Protein AF-0000000078268621 (afdb_homodimer)

Secondary structure (DSSP, 8-state):
--HHHHHHHHHHHHHHGGGG------SS---HHHHHHHHHHHHHHHHHHHHHHGGG--HHHHHHHHT--TTHHHHHHSSHHHHHHHHHHHHHHHHHHHS-TTTT--TTS-HHHHHHHHHHHHHHHHH-TT--HHHHHHHHHHHHHHHS--HHHHHHHHHHHHHHHHHHHHHHHHHHHHTTPPP-TTHHHHHHHHHHHHHHHHHHHHHTHHHHHHTTTTPPPPHHHHHHHHHHHHHHHHHHHHHHHHHT-/--HHHHHHHHHHHHHHGGGG------SS---HHHHHHHHHHHHHHHHHHHHHHGGG--HHHHHHHHT--TTHHHHHHSSHHHHHHHHHHHHHHHHHHHS-TTTT--TTS-HHHHHHHHHHHHHHHHH-SS--HHHHHHHHHHHHHHHS--HHHHHHHHHHHHHHHHHHHHHHHHHHHHTTPPP-TTHHHHHHHHHHHHHHHHHHHHHTHHHHHHTTTTPPPPHHHHHHHHHHHHHHHHHHHHHHHHHT-

Organism: Desulfomicrobium norvegicum (strain DSM 1741 / NCIMB 8310) (NCBI:txid52561)

Foldseek 3Di:
DDPVVLVVVLVVVVVPVPPDDDDDCDDPPVPPVVLVLLLVLLLVLLLQCCLVPNLPDALVSSCVSSVHDSCSCCVNQVGSLSSLLVNLLSLLVSLCVVQPQQLPDDPPDPLLSSLLSNLLSLLCLQLVQPDDSSVVSSSLVSLCCLVDPRPSNVVVNVVVVVVNLVVQQVSLVSLLVVLQADDDPCSVVVSVVLSCLLVVLSNVCSVCVVVVCVVVVNRGDHSVNSSVSSVVSSVVSSVVSNVVRPVVD/DDPVVLVVVLVVVVVPPPPDDDDPPDDVPVPPVVLVLLLVLLLVLLLQCCLVPNLPDALVSSCVSSVHDSCSCCVNQVGSLSSLLVNLLSLLVSLCVVQPQQLPDDPPDPLLSSLLSNLLSLLCLQLVQPDDSSVVSSSLVSLCCLVDPRPSNVVVNVVVVVVNLVVQQVSLVSLLVVLQADDDPCSVVVSVVLSCLLVVLSNVCSVCVVVVCVVVVNHGDDSVNSSVSSVVSSVVSSVVSNVVRVVVD

Sequence (498 aa):
MTMQKVAERLLKAARGVIDGRGSCLGQDARDPAADVQTRHRLLLAGREVFGRKGGGVTVREICRAANANVAAVNYHFGGKEELLAEVLRILLDELLAIYPMNGGVPDDAPSAERLHGFVFAFLCRILFPEGREDECMLGRMLSEAFVHPMPPFEVHARKHREDVRNFLAPLLLDLAREGGMIADGRDDMRIQMMGRSIVAQILFYNTNRDALMAQRDGLPFTPDEVSEAALHITRFSLGGITHISEHMKMTMQKVAERLLKAARGVIDGRGSCLGQDARDPAADVQTRHRLLLAGREVFGRKGGGVTVREICRAANANVAAVNYHFGGKEELLAEVLRILLDELLAIYPMNGGVPDDAPSAERLHGFVFAFLCRILFPEGREDECMLGRMLSEAFVHPMPPFEVHARKHREDVRNFLAPLLLDLAREGGMIADGRDDMRIQMMGRSIVAQILFYNTNRDALMAQRDGLPFTPDEVSEAALHITRFSLGGITHISEHMK

Structure (mmCIF, N/CA/C/O backbone):
data_AF-0000000078268621-model_v1
#
loop_
_entity.id
_entity.type
_entity.pdbx_description
1 polymer 'DNA-binding transcriptional regulator, AcrR family'
#
loop_
_atom_site.group_PDB
_atom_site.id
_atom_site.type_symbol
_atom_site.label_atom_id
_atom_site.label_alt_id
_atom_site.label_comp_id
_atom_site.label_asym_id
_atom_site.label_entity_id
_atom_site.label_seq_id
_atom_site.pdbx_PDB_ins_code
_atom_site.Cartn_x
_atom_site.Cartn_y
_atom_site.Cartn_z
_atom_site.occupancy
_atom_site.B_iso_or_equiv
_atom_site.auth_seq_id
_atom_site.auth_comp_id
_atom_site.auth_asym_id
_atom_site.auth_atom_id
_atom_site.pdbx_PDB_model_num
ATOM 1 N N . MET A 1 1 ? -22.094 -7.27 22.578 1 32.12 1 MET A N 1
ATOM 2 C CA . MET A 1 1 ? -22.922 -8 21.625 1 32.12 1 MET A CA 1
ATOM 3 C C . MET A 1 1 ? -22.125 -9.086 20.906 1 32.12 1 MET A C 1
ATOM 5 O O . MET A 1 1 ? -21.078 -8.797 20.312 1 32.12 1 MET A O 1
ATOM 9 N N . THR A 1 2 ? -22.297 -10.305 21.25 1 35.56 2 THR A N 1
ATOM 10 C CA . THR A 1 2 ? -21.531 -11.5 20.938 1 35.56 2 THR A CA 1
ATOM 11 C C . THR A 1 2 ? -21.562 -11.789 19.438 1 35.56 2 THR A C 1
ATOM 13 O O . THR A 1 2 ? -22.531 -11.422 18.75 1 35.56 2 THR A O 1
ATOM 16 N N . MET A 1 3 ? -20.438 -12.242 18.969 1 39.62 3 MET A N 1
ATOM 17 C CA . MET A 1 3 ? -20.234 -12.695 17.594 1 39.62 3 MET A CA 1
ATOM 18 C C . MET A 1 3 ? -21.406 -13.57 17.125 1 39.62 3 MET A C 1
ATOM 20 O O . MET A 1 3 ? -21.609 -13.734 15.93 1 39.62 3 MET A O 1
ATOM 24 N N . GLN A 1 4 ? -22.047 -14.258 18.094 1 43.34 4 GLN A N 1
ATOM 25 C CA . GLN A 1 4 ? -23.203 -15.102 17.812 1 43.34 4 GLN A CA 1
ATOM 26 C C . GLN A 1 4 ? -24.391 -14.273 17.312 1 43.34 4 GLN A C 1
ATOM 28 O O . GLN A 1 4 ? -25.094 -14.688 16.375 1 43.34 4 GLN A O 1
ATOM 33 N N . LYS A 1 5 ? -24.562 -13.133 17.906 1 45.5 5 LYS A N 1
ATOM 34 C CA . LYS A 1 5 ? -25.703 -12.289 17.578 1 45.5 5 LYS A CA 1
ATOM 35 C C . LYS A 1 5 ? -25.5 -11.594 16.234 1 45.5 5 LYS A C 1
ATOM 37 O O . LYS A 1 5 ? -26.453 -11.406 15.477 1 45.5 5 LYS A O 1
ATOM 42 N N . VAL A 1 6 ? -24.25 -11.383 15.883 1 41.38 6 VAL A N 1
ATOM 43 C CA . VAL A 1 6 ? -23.938 -10.781 14.594 1 41.38 6 VAL A CA 1
ATOM 44 C C . VAL A 1 6 ? -24.156 -11.797 13.477 1 41.38 6 VAL A C 1
ATOM 46 O O . VAL A 1 6 ? -24.734 -11.469 12.438 1 41.38 6 VAL A O 1
ATOM 49 N N . ALA A 1 7 ? -23.797 -13.109 13.664 1 42.28 7 ALA A N 1
ATOM 50 C CA . ALA A 1 7 ? -24.078 -14.195 12.727 1 42.28 7 ALA A CA 1
ATOM 51 C C . ALA A 1 7 ? -25.578 -14.344 12.508 1 42.28 7 ALA A C 1
ATOM 53 O O . ALA A 1 7 ? -26.031 -14.5 11.367 1 42.28 7 ALA A O 1
ATOM 54 N N . GLU A 1 8 ? -26.281 -14.289 13.57 1 45.81 8 GLU A N 1
ATOM 55 C CA . GLU A 1 8 ? -27.734 -14.453 13.508 1 45.81 8 GLU A CA 1
ATOM 56 C C . GLU A 1 8 ? -28.391 -13.281 12.781 1 45.81 8 GLU A C 1
ATOM 58 O O . GLU A 1 8 ? -29.312 -13.484 11.992 1 45.81 8 GLU A O 1
ATOM 63 N N . ARG A 1 9 ? -27.844 -12.164 12.969 1 45.5 9 ARG A N 1
ATOM 64 C CA . ARG A 1 9 ? -28.406 -10.992 12.305 1 45.5 9 ARG A CA 1
ATOM 65 C C . ARG A 1 9 ? -28.078 -10.984 10.82 1 45.5 9 ARG A C 1
ATOM 67 O O . ARG A 1 9 ? -28.906 -10.602 9.992 1 45.5 9 ARG A O 1
ATOM 74 N N . LEU A 1 10 ? -26.922 -11.43 10.484 1 42.91 10 LEU A N 1
ATOM 75 C CA . LEU A 1 10 ? -26.469 -11.516 9.102 1 42.91 10 LEU A CA 1
ATOM 76 C C . LEU A 1 10 ? -27.25 -12.578 8.336 1 42.91 10 LEU A C 1
ATOM 78 O O . LEU A 1 10 ? -27.609 -12.383 7.176 1 42.91 10 LEU A O 1
ATOM 82 N N . LEU A 1 11 ? -27.578 -13.641 9.008 1 42.97 11 LEU A N 1
ATOM 83 C CA . LEU A 1 11 ? -28.469 -14.656 8.453 1 42.97 11 LEU A CA 1
ATOM 84 C C . LEU A 1 11 ? -29.859 -14.07 8.172 1 42.97 11 LEU A C 1
ATOM 86 O O . LEU A 1 11 ? -30.453 -14.367 7.137 1 42.97 11 LEU A O 1
ATOM 90 N N . LYS A 1 12 ? -30.359 -13.211 9.047 1 42.56 12 LYS A N 1
ATOM 91 C CA . LYS A 1 12 ? -31.672 -12.594 8.891 1 42.56 12 LYS A CA 1
ATOM 92 C C . LYS A 1 12 ? -31.688 -11.617 7.719 1 42.56 12 LYS A C 1
ATOM 94 O O . LYS A 1 12 ? -32.656 -11.57 6.945 1 42.56 12 LYS A O 1
ATOM 99 N N . ALA A 1 13 ? -30.594 -10.875 7.652 1 39.38 13 ALA A N 1
ATOM 100 C CA . ALA A 1 13 ? -30.531 -9.852 6.609 1 39.38 13 ALA A CA 1
ATOM 101 C C . ALA A 1 13 ? -30.406 -10.492 5.227 1 39.38 13 ALA A C 1
ATOM 103 O O . ALA A 1 13 ? -30.984 -10 4.254 1 39.38 13 ALA A O 1
ATOM 104 N N . ALA A 1 14 ? -29.688 -11.516 5.059 1 36.25 14 ALA A N 1
ATOM 105 C CA . ALA A 1 14 ? -29.547 -12.266 3.809 1 36.25 14 ALA A CA 1
ATOM 106 C C . ALA A 1 14 ? -30.875 -12.859 3.373 1 36.25 14 ALA A C 1
ATOM 108 O O . ALA A 1 14 ? -31.156 -12.969 2.178 1 36.25 14 ALA A O 1
ATOM 109 N N . ARG A 1 15 ? -31.766 -13.094 4.344 1 38.62 15 ARG A N 1
ATOM 110 C CA . ARG A 1 15 ? -33.094 -13.648 4.051 1 38.62 15 ARG A CA 1
ATOM 111 C C . ARG A 1 15 ? -33.938 -12.648 3.279 1 38.62 15 ARG A C 1
ATOM 113 O O . ARG A 1 15 ? -34.781 -13.039 2.451 1 38.62 15 ARG A O 1
ATOM 120 N N . GLY A 1 16 ? -33.719 -11.352 3.545 1 36.09 16 GLY A N 1
ATOM 121 C CA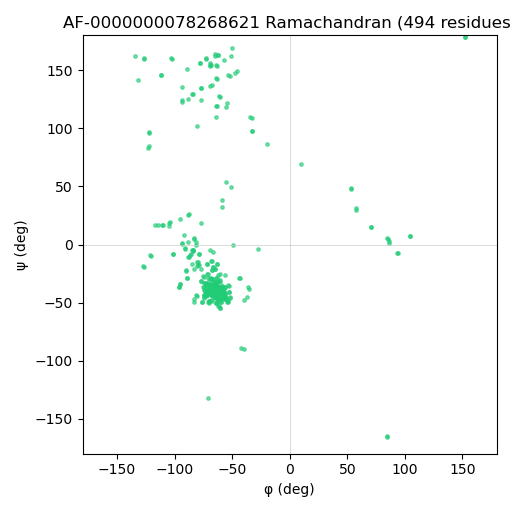 . GLY A 1 16 ? -34.625 -10.375 2.967 1 36.09 16 GLY A CA 1
ATOM 122 C C . GLY A 1 16 ? -34.469 -10.234 1.464 1 36.09 16 GLY A C 1
ATOM 123 O O . GLY A 1 16 ? -35.375 -9.719 0.791 1 36.09 16 GLY A O 1
ATOM 124 N N . VAL A 1 17 ? -33.344 -10.406 0.909 1 33.06 17 VAL A N 1
ATOM 125 C CA . VAL A 1 17 ? -33.156 -10.031 -0.488 1 33.06 17 VAL A CA 1
ATOM 126 C C . VAL A 1 17 ? -33.719 -11.117 -1.398 1 33.06 17 VAL A C 1
ATOM 128 O O . VAL A 1 17 ? -33.844 -10.914 -2.605 1 33.06 17 VAL A O 1
ATOM 131 N N . ILE A 1 18 ? -33.969 -12.273 -0.869 1 31.27 18 ILE A N 1
ATOM 132 C CA . ILE A 1 18 ? -34.25 -13.422 -1.726 1 31.27 18 ILE A CA 1
ATOM 133 C C . ILE A 1 18 ? -35.719 -13.383 -2.164 1 31.27 18 ILE A C 1
ATOM 135 O O . ILE A 1 18 ? -36.188 -14.281 -2.863 1 31.27 18 ILE A O 1
ATOM 139 N N . ASP A 1 19 ? -36.562 -12.43 -1.782 1 30.34 19 ASP A N 1
ATOM 140 C CA . ASP A 1 19 ? -37.969 -12.727 -2.008 1 30.34 19 ASP A CA 1
ATOM 141 C C . ASP A 1 19 ? -38.344 -12.547 -3.479 1 30.34 19 ASP A C 1
ATOM 143 O O . ASP A 1 19 ? -39.469 -12.773 -3.867 1 30.34 19 ASP A O 1
ATOM 147 N N . GLY A 1 20 ? -37.625 -11.797 -4.309 1 26.02 20 GLY A N 1
ATOM 148 C CA . GLY A 1 20 ? -38.469 -11.312 -5.398 1 26.02 20 GLY A CA 1
ATOM 149 C C . GLY A 1 20 ? -38.625 -12.336 -6.508 1 26.02 20 GLY A C 1
ATOM 150 O O . GLY A 1 20 ? -39.219 -12.023 -7.559 1 26.02 20 GLY A O 1
ATOM 151 N N . ARG A 1 21 ? -37.719 -13.375 -6.672 1 28.14 21 ARG A N 1
ATOM 152 C CA . ARG A 1 21 ? -37.75 -13.859 -8.047 1 28.14 21 ARG A CA 1
ATOM 153 C C . ARG A 1 21 ? -38.938 -14.805 -8.266 1 28.14 21 ARG A C 1
ATOM 155 O O . ARG A 1 21 ? -39.094 -15.766 -7.52 1 28.14 21 ARG A O 1
ATOM 162 N N . GLY A 1 22 ? -40 -14.445 -8.844 1 28.22 22 GLY A N 1
ATOM 163 C CA . GLY A 1 22 ? -41.219 -15.141 -9.227 1 28.22 22 GLY A CA 1
ATOM 164 C C . GLY A 1 22 ? -40.969 -16.297 -10.172 1 28.22 22 GLY A C 1
ATOM 165 O O . GLY A 1 22 ? -41.875 -17.094 -10.422 1 28.22 22 GLY A O 1
ATOM 166 N N . SER A 1 23 ? -40 -16.281 -11.203 1 28.86 23 SER A N 1
ATOM 167 C CA . SER A 1 23 ? -40.531 -16.734 -12.492 1 28.86 23 SER A CA 1
ATOM 168 C C . SER A 1 23 ? -40.812 -18.219 -12.492 1 28.86 23 SER A C 1
ATOM 170 O O . SER A 1 23 ? -40.469 -18.938 -11.547 1 28.86 23 SER A O 1
ATOM 172 N N . CYS A 1 24 ? -40.312 -19.109 -13.656 1 31.64 24 CYS A N 1
ATOM 173 C CA . CYS A 1 24 ? -40.781 -20.141 -14.586 1 31.64 24 CYS A CA 1
ATOM 174 C C . CYS A 1 24 ? -40.625 -21.531 -13.984 1 31.64 24 CYS A C 1
A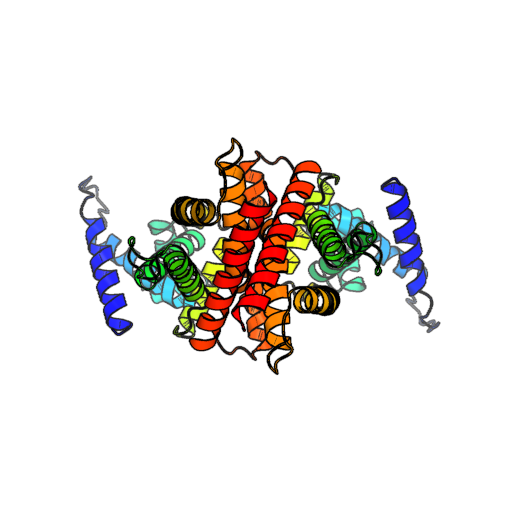TOM 176 O O . CYS A 1 24 ? -39.562 -21.828 -13.391 1 31.64 24 CYS A O 1
ATOM 178 N N . LEU A 1 25 ? -41.625 -22.469 -13.844 1 35.19 25 LEU A N 1
ATOM 179 C CA . LEU A 1 25 ? -41.938 -23.766 -13.266 1 35.19 25 LEU A CA 1
ATOM 180 C C . LEU A 1 25 ? -41.188 -24.891 -13.969 1 35.19 25 LEU A C 1
ATOM 182 O O . LEU A 1 25 ? -41.531 -26.062 -13.797 1 35.19 25 LEU A O 1
ATOM 186 N N . GLY A 1 26 ? -40.375 -24.828 -15.062 1 34.5 26 GLY A N 1
ATOM 187 C CA . GLY A 1 26 ? -40 -26.047 -15.734 1 34.5 26 GLY A CA 1
ATOM 188 C C . GLY A 1 26 ? -39.469 -27.109 -14.789 1 34.5 26 GLY A C 1
ATOM 189 O O . GLY A 1 26 ? -39.156 -26.828 -13.633 1 34.5 26 GLY A O 1
ATOM 190 N N . GLN A 1 27 ? -39.281 -28.469 -15.266 1 39.47 27 GLN A N 1
ATOM 191 C CA . GLN A 1 27 ? -39.125 -29.766 -14.617 1 39.47 27 GLN A CA 1
ATOM 192 C C . GLN A 1 27 ? -38.188 -29.672 -13.414 1 39.47 27 GLN A C 1
ATOM 194 O O . GLN A 1 27 ? -38.469 -30.234 -12.359 1 39.47 27 GLN A O 1
ATOM 199 N N . ASP A 1 28 ? -36.875 -29.859 -13.695 1 41.84 28 ASP A N 1
ATOM 200 C CA . ASP A 1 28 ? -35.969 -29.984 -12.57 1 41.84 28 ASP A CA 1
ATOM 201 C C . ASP A 1 28 ? -36 -28.75 -11.672 1 41.84 28 ASP A C 1
ATOM 203 O O . ASP A 1 28 ? -35.219 -27.812 -11.836 1 41.84 28 ASP A O 1
ATOM 207 N N . ALA A 1 29 ? -37.125 -28.25 -11.508 1 46.88 29 ALA A N 1
ATOM 208 C CA . ALA A 1 29 ? -37.5 -27.047 -10.773 1 46.88 29 ALA A CA 1
ATOM 209 C C . ALA A 1 29 ? -36.906 -27.078 -9.359 1 46.88 29 ALA A C 1
ATOM 211 O O . ALA A 1 29 ? -37.5 -27.703 -8.461 1 46.88 29 ALA A O 1
ATOM 212 N N . ARG A 1 30 ? -35.5 -27.391 -9.398 1 57.09 30 ARG A N 1
ATOM 213 C CA . ARG A 1 30 ? -34.875 -27.359 -8.07 1 57.09 30 ARG A CA 1
ATOM 214 C C . ARG A 1 30 ? -35.531 -26.312 -7.188 1 57.09 30 ARG A C 1
ATOM 216 O O . ARG A 1 30 ? -36 -25.281 -7.68 1 57.09 30 ARG A O 1
ATOM 223 N N . ASP A 1 31 ? -36.25 -26.938 -6.254 1 67.19 31 ASP A N 1
ATOM 224 C CA . ASP A 1 31 ? -36.906 -26.094 -5.266 1 67.19 31 ASP A CA 1
ATOM 225 C C . ASP A 1 31 ? -36.094 -24.844 -4.957 1 67.19 31 ASP A C 1
ATOM 227 O O . ASP A 1 31 ? -34.938 -24.953 -4.492 1 67.19 31 ASP A O 1
ATOM 231 N N . PRO A 1 32 ? -36.562 -23.812 -5.66 1 67.69 32 PRO A N 1
ATOM 232 C CA . PRO A 1 32 ? -35.844 -22.562 -5.41 1 67.69 32 PRO A CA 1
ATOM 233 C C . PRO A 1 32 ? -35.406 -22.422 -3.957 1 67.69 32 PRO A C 1
ATOM 235 O O . PRO A 1 32 ? -34.312 -21.891 -3.688 1 67.69 32 PRO A O 1
ATOM 238 N N . ALA A 1 33 ? -36.312 -22.922 -3.094 1 69.88 33 ALA A N 1
ATOM 239 C CA . ALA A 1 33 ? -35.969 -22.844 -1.678 1 69.88 33 ALA A CA 1
ATOM 240 C C . ALA A 1 33 ? -34.75 -23.688 -1.355 1 69.88 33 ALA A C 1
ATOM 242 O O . ALA A 1 33 ? -33.875 -23.281 -0.567 1 69.88 33 ALA A O 1
ATOM 243 N N . ALA A 1 34 ? -34.625 -24.859 -1.985 1 72.75 34 ALA A N 1
ATOM 244 C CA . ALA A 1 34 ? -33.5 -25.75 -1.767 1 72.75 34 ALA A CA 1
ATOM 245 C C . ALA A 1 34 ? -32.219 -25.156 -2.336 1 72.75 34 ALA A C 1
ATOM 247 O O . ALA A 1 34 ? -31.141 -25.297 -1.74 1 72.75 34 ALA A O 1
ATOM 248 N N . ASP A 1 35 ? -32.375 -24.531 -3.426 1 78.75 35 ASP A N 1
ATOM 249 C CA . ASP A 1 35 ? -31.234 -23.906 -4.086 1 78.75 35 ASP A CA 1
ATOM 250 C C . ASP A 1 35 ? -30.656 -22.766 -3.238 1 78.75 35 ASP A C 1
ATOM 252 O O . ASP A 1 35 ? -29.438 -22.656 -3.1 1 78.75 35 ASP A O 1
ATOM 256 N N . VAL A 1 36 ? -31.641 -22.047 -2.713 1 81.38 36 VAL A N 1
ATOM 257 C CA . VAL A 1 36 ? -31.219 -20.938 -1.854 1 81.38 36 VAL A CA 1
ATOM 258 C C . VAL A 1 36 ? -30.5 -21.484 -0.62 1 81.38 36 VAL A C 1
ATOM 260 O O . VAL A 1 36 ? -29.5 -20.938 -0.182 1 81.38 36 VAL A O 1
ATOM 263 N N . GLN A 1 37 ? -30.984 -22.562 -0.184 1 87.12 37 GLN A N 1
ATOM 264 C CA . GLN A 1 37 ? -30.391 -23.172 0.998 1 87.12 37 GLN A CA 1
ATOM 265 C C . GLN A 1 37 ? -28.984 -23.688 0.701 1 87.12 37 GLN A C 1
ATOM 267 O O . GLN A 1 37 ? -28.078 -23.547 1.521 1 87.12 37 GLN A O 1
ATOM 272 N N . THR A 1 38 ? -28.859 -24.25 -0.519 1 90.88 38 THR A N 1
ATOM 273 C CA . THR A 1 38 ? -27.547 -24.781 -0.893 1 90.88 38 THR A CA 1
ATOM 274 C C . THR A 1 38 ? -26.547 -23.641 -1.078 1 90.88 38 THR A C 1
ATOM 276 O O . THR A 1 38 ? -25.391 -23.75 -0.642 1 90.88 38 THR A O 1
ATOM 279 N N . ARG A 1 39 ? -26.984 -22.625 -1.727 1 94.19 39 ARG A N 1
ATOM 280 C CA . ARG A 1 39 ? -26.109 -21.469 -1.919 1 94.19 39 ARG A CA 1
ATOM 281 C C . ARG A 1 39 ? -25.625 -20.922 -0.582 1 94.19 39 ARG A C 1
ATOM 283 O O . ARG A 1 39 ? -24.438 -20.609 -0.427 1 94.19 39 ARG A O 1
ATOM 290 N N . HIS A 1 40 ? -26.531 -20.859 0.308 1 94.5 40 HIS A N 1
ATOM 291 C CA . HIS A 1 40 ? -26.188 -20.359 1.635 1 94.5 40 HIS A CA 1
ATOM 292 C C . HIS A 1 40 ? -25.219 -21.297 2.35 1 94.5 40 HIS A C 1
ATOM 294 O O . HIS A 1 40 ? -24.266 -20.844 2.984 1 94.5 40 HIS A O 1
ATOM 300 N N . ARG A 1 41 ? -25.453 -22.531 2.238 1 95.12 41 ARG A N 1
ATOM 301 C CA . ARG A 1 41 ? -24.562 -23.516 2.852 1 95.12 41 ARG A CA 1
ATOM 302 C C . ARG A 1 41 ? -23.156 -23.406 2.27 1 95.12 41 ARG A C 1
ATOM 304 O O . ARG A 1 41 ? -22.172 -23.547 2.994 1 95.12 41 ARG A O 1
ATOM 311 N N . LEU A 1 42 ? -23.125 -23.156 1.009 1 95.94 42 LEU A N 1
ATOM 312 C CA . LEU A 1 42 ? -21.844 -23.031 0.338 1 95.94 42 LEU A CA 1
ATOM 313 C C . LEU A 1 42 ? -21.094 -21.781 0.822 1 95.94 42 LEU A C 1
ATOM 315 O O . LEU A 1 42 ? -19.875 -21.812 0.995 1 95.94 42 LEU A O 1
ATOM 319 N N . LEU A 1 43 ? -21.828 -20.766 1.03 1 96.12 43 LEU A N 1
ATOM 320 C CA . LEU A 1 43 ? -21.219 -19.531 1.524 1 96.12 43 LEU A CA 1
ATOM 321 C C . LEU A 1 43 ? -20.656 -19.734 2.928 1 96.12 43 LEU A C 1
ATOM 323 O O . LEU A 1 43 ? -19.531 -19.312 3.209 1 96.12 43 LEU A O 1
ATOM 327 N N . LEU A 1 44 ? -21.438 -20.406 3.744 1 95.69 44 LEU A N 1
ATOM 328 C CA . LEU A 1 44 ? -21 -20.656 5.113 1 95.69 44 LEU A CA 1
ATOM 329 C C . LEU A 1 44 ? -19.797 -21.594 5.141 1 95.69 44 LEU A C 1
ATOM 331 O O . LEU A 1 44 ? -18.828 -21.344 5.879 1 95.69 44 LEU A O 1
ATOM 335 N N . ALA A 1 45 ? -19.875 -22.562 4.344 1 96.25 45 ALA A N 1
ATOM 336 C CA . ALA A 1 45 ? -18.75 -23.5 4.242 1 96.25 45 ALA A CA 1
ATOM 337 C C . ALA A 1 45 ? -17.516 -22.797 3.691 1 96.25 45 ALA A C 1
ATOM 339 O O . ALA A 1 45 ? -16.406 -23.016 4.184 1 96.25 45 ALA A O 1
ATOM 340 N N . GLY A 1 46 ? -17.734 -22 2.637 1 95.75 46 GLY A N 1
ATOM 341 C CA . GLY A 1 46 ? -16.641 -21.219 2.082 1 95.75 46 GLY A CA 1
ATOM 342 C C . GLY A 1 46 ? -15.945 -20.344 3.109 1 95.75 46 GLY A C 1
ATOM 343 O O . GLY A 1 46 ? -14.719 -20.328 3.197 1 95.75 46 GLY A O 1
ATOM 344 N N . ARG A 1 47 ? -16.734 -19.656 3.848 1 94.06 47 ARG A N 1
ATOM 345 C CA . ARG A 1 47 ? -16.188 -18.797 4.887 1 94.06 47 ARG A CA 1
ATOM 346 C C . ARG A 1 47 ? -15.336 -19.578 5.867 1 94.06 47 ARG A C 1
ATOM 348 O O . ARG A 1 47 ? -14.227 -19.156 6.215 1 94.06 47 ARG A O 1
ATOM 355 N N . GLU A 1 48 ? -15.812 -20.688 6.25 1 93.5 48 GLU A N 1
ATOM 356 C CA . GLU A 1 48 ? -15.117 -21.516 7.223 1 93.5 48 GLU A CA 1
ATOM 357 C C . GLU A 1 48 ? -13.828 -22.094 6.637 1 93.5 48 GLU A C 1
ATOM 359 O O . GLU A 1 48 ? -12.766 -22 7.254 1 93.5 48 GLU A O 1
ATOM 364 N N . VAL A 1 49 ? -13.922 -22.641 5.449 1 95 49 VAL A N 1
ATOM 365 C CA . VAL A 1 49 ? -12.805 -23.359 4.844 1 95 49 VAL A CA 1
ATOM 366 C C . VAL A 1 49 ? -11.727 -22.359 4.422 1 95 49 VAL A C 1
ATOM 368 O O . VAL A 1 49 ? -10.539 -22.562 4.707 1 95 49 VAL A O 1
ATOM 371 N N . PHE A 1 50 ? -12.125 -21.234 3.818 1 94.25 50 PHE A N 1
ATOM 372 C CA . PHE A 1 50 ? -11.164 -20.203 3.467 1 94.25 50 PHE A CA 1
ATOM 373 C C . PHE A 1 50 ? -10.523 -19.609 4.719 1 94.25 50 PHE A C 1
ATOM 375 O O . PHE A 1 50 ? -9.328 -19.312 4.723 1 94.25 50 PHE A O 1
ATOM 382 N N . GLY A 1 51 ? -11.328 -19.438 5.699 1 90.06 51 GLY A N 1
ATOM 383 C CA . GLY A 1 51 ? -10.836 -18.859 6.945 1 90.06 51 GLY A CA 1
ATOM 384 C C . GLY A 1 51 ? -9.797 -19.734 7.633 1 90.06 51 GLY A C 1
ATOM 385 O O . GLY A 1 51 ? -8.898 -19.219 8.297 1 90.06 51 GLY A O 1
ATOM 386 N N . ARG A 1 52 ? -9.867 -21.031 7.438 1 88.31 52 ARG A N 1
ATOM 387 C CA . ARG A 1 52 ? -8.984 -21.953 8.133 1 88.31 52 ARG A CA 1
ATOM 388 C C . ARG A 1 52 ? -7.77 -22.297 7.277 1 88.31 52 ARG A C 1
ATOM 390 O O . ARG A 1 52 ? -6.66 -22.438 7.797 1 88.31 52 ARG A O 1
ATOM 397 N N . LYS A 1 53 ? -8.039 -22.344 5.941 1 89.38 53 LYS A N 1
ATOM 398 C CA . LYS A 1 53 ? -6.992 -22.953 5.117 1 89.38 53 LYS A CA 1
ATOM 399 C C . LYS A 1 53 ? -6.484 -21.953 4.07 1 89.38 53 LYS A C 1
ATOM 401 O O . LYS A 1 53 ? -5.504 -22.234 3.377 1 89.38 53 LYS A O 1
ATOM 406 N N . GLY A 1 54 ? -7.188 -20.859 3.955 1 88.38 54 GLY A N 1
ATOM 407 C CA . GLY A 1 54 ? -6.758 -19.891 2.973 1 88.38 54 GLY A CA 1
ATOM 408 C C . GLY A 1 54 ? -7.273 -20.172 1.576 1 88.38 54 GLY A C 1
ATOM 409 O O 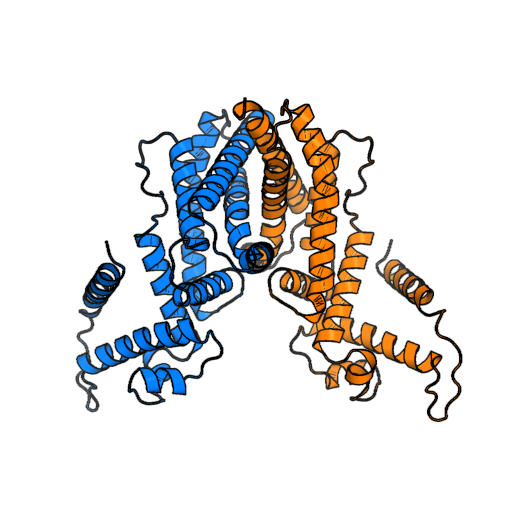. GLY A 1 54 ? -8.227 -20.938 1.406 1 88.38 54 GLY A O 1
ATOM 410 N N . GLY A 1 55 ? -6.664 -19.484 0.561 1 85.25 55 GLY A N 1
ATOM 411 C CA . GLY A 1 55 ? -7.148 -19.531 -0.811 1 85.25 55 GLY A CA 1
ATOM 412 C C . GLY A 1 55 ? -6.742 -20.781 -1.549 1 85.25 55 GLY A C 1
ATOM 413 O O . GLY A 1 55 ? -7.223 -21.047 -2.652 1 85.25 55 GLY A O 1
ATOM 414 N N . GLY A 1 56 ? -5.895 -21.562 -0.932 1 87.31 56 GLY A N 1
ATOM 415 C CA . GLY A 1 56 ? -5.387 -22.75 -1.602 1 87.31 56 GLY A CA 1
ATOM 416 C C . GLY A 1 56 ? -6.328 -23.938 -1.503 1 87.31 56 GLY A C 1
ATOM 417 O O . GLY A 1 56 ? -6.051 -25.016 -2.053 1 87.31 56 GLY A O 1
ATOM 418 N N . VAL A 1 57 ? -7.434 -23.75 -0.967 1 92.81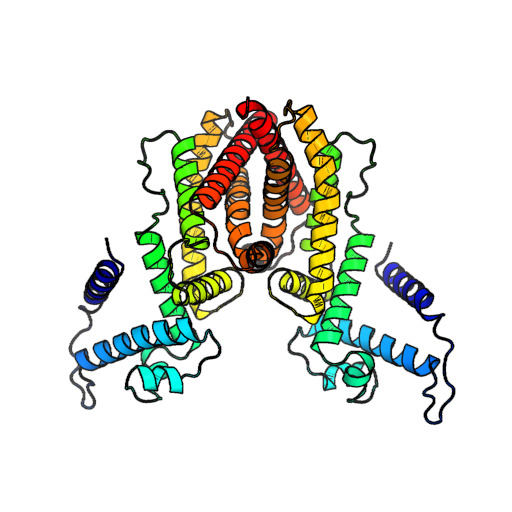 57 VAL A N 1
ATOM 419 C CA . VAL A 1 57 ? -8.391 -24.828 -0.776 1 92.81 57 VAL A CA 1
ATOM 420 C C . VAL A 1 57 ? -9.008 -25.219 -2.119 1 92.81 57 VAL A C 1
ATOM 422 O O . VAL A 1 57 ? -8.992 -24.438 -3.068 1 92.81 57 VAL A O 1
ATOM 425 N N . THR A 1 58 ? -9.586 -26.469 -2.15 1 93.94 58 THR A N 1
ATOM 426 C CA . THR A 1 58 ? -10.203 -26.953 -3.381 1 93.94 58 THR A CA 1
ATOM 427 C C . THR A 1 58 ? -11.719 -26.844 -3.297 1 93.94 58 THR A C 1
ATOM 429 O O . THR A 1 58 ? -12.281 -26.734 -2.205 1 93.94 58 THR A O 1
ATOM 432 N N . VAL A 1 59 ? -12.273 -26.859 -4.457 1 95.31 59 VAL A N 1
ATOM 433 C CA . VAL A 1 59 ? -13.727 -26.859 -4.555 1 95.31 59 VAL A CA 1
ATOM 434 C C . VAL A 1 59 ? -14.289 -28.094 -3.85 1 95.31 59 VAL A C 1
ATOM 436 O O . VAL A 1 59 ? -15.305 -28.016 -3.158 1 95.31 59 VAL A O 1
ATOM 439 N N . ARG A 1 60 ? -13.641 -29.188 -3.938 1 95.56 60 ARG A N 1
ATOM 440 C CA . ARG A 1 60 ? -14.07 -30.438 -3.316 1 95.56 60 ARG A CA 1
ATOM 441 C C . ARG A 1 60 ? -14.148 -30.297 -1.801 1 95.56 60 ARG A C 1
ATOM 443 O O . ARG A 1 60 ? -15.094 -30.766 -1.174 1 95.56 60 ARG A O 1
ATOM 450 N N . GLU A 1 61 ? -13.195 -29.656 -1.189 1 96.38 61 GLU A N 1
ATOM 451 C CA . GLU A 1 61 ? -13.156 -29.453 0.254 1 96.38 61 GLU A CA 1
ATOM 452 C C . GLU A 1 61 ? -14.336 -28.594 0.715 1 96.38 61 GLU A C 1
ATOM 454 O O . GLU A 1 61 ? -14.953 -28.891 1.743 1 96.38 61 GLU A O 1
ATOM 459 N N . ILE A 1 62 ? -14.625 -27.562 -0.049 1 96.75 62 ILE A N 1
ATOM 460 C CA . ILE A 1 62 ? -15.727 -26.656 0.287 1 96.75 62 ILE A CA 1
ATOM 461 C C . ILE A 1 62 ? -17.062 -27.406 0.168 1 96.75 62 ILE A C 1
ATOM 463 O O . ILE A 1 62 ? -17.906 -27.312 1.062 1 96.75 62 ILE A O 1
ATOM 467 N N . CYS A 1 63 ? -17.188 -28.156 -0.909 1 96.69 63 CYS A N 1
ATOM 468 C CA . CYS A 1 63 ? -18.422 -28.891 -1.147 1 96.69 63 CYS A CA 1
ATOM 469 C C . CYS A 1 63 ? -18.625 -29.969 -0.078 1 96.69 63 CYS A C 1
ATOM 471 O O . CYS A 1 63 ? -19.75 -30.188 0.375 1 96.69 63 CYS A O 1
ATOM 473 N N . ARG A 1 64 ? -17.609 -30.594 0.32 1 96.12 64 ARG A N 1
ATOM 474 C CA . ARG A 1 64 ? -17.688 -31.578 1.388 1 96.12 64 ARG A CA 1
ATOM 475 C C . ARG A 1 64 ? -18.188 -30.953 2.686 1 96.12 64 ARG A C 1
ATOM 477 O O . ARG A 1 64 ? -19.094 -31.469 3.336 1 96.12 64 ARG A O 1
ATOM 484 N N . ALA A 1 65 ? -17.672 -29.828 2.982 1 95.62 65 ALA A N 1
ATOM 485 C CA . ALA A 1 65 ? -18.062 -29.125 4.199 1 95.62 65 ALA A CA 1
ATOM 486 C C . ALA A 1 65 ? -19.5 -28.656 4.125 1 95.62 65 ALA A C 1
ATOM 488 O O . ALA A 1 65 ? -20.188 -28.562 5.148 1 95.62 65 ALA A O 1
ATOM 489 N N . ALA A 1 66 ? -19.984 -28.375 2.92 1 95.94 66 ALA A N 1
ATOM 490 C CA . ALA A 1 66 ? -21.344 -27.875 2.709 1 95.94 66 ALA A CA 1
ATOM 491 C C . ALA A 1 66 ? -22.312 -29.031 2.48 1 95.94 66 ALA A C 1
ATOM 493 O O . ALA A 1 66 ? -23.516 -28.797 2.328 1 95.94 66 ALA A O 1
ATOM 494 N N . ASN A 1 67 ? -21.828 -30.219 2.441 1 95.12 67 ASN A N 1
ATOM 495 C CA . ASN A 1 67 ? -22.641 -31.375 2.086 1 95.12 67 ASN A CA 1
ATOM 496 C C . ASN A 1 67 ? -23.359 -31.156 0.757 1 95.12 67 ASN A C 1
ATOM 498 O O . ASN A 1 67 ? -24.578 -31.328 0.672 1 95.12 67 ASN A O 1
ATOM 502 N N . ALA A 1 68 ? -22.609 -30.719 -0.204 1 94.25 68 ALA A N 1
ATOM 503 C CA . ALA A 1 68 ? -23.125 -30.453 -1.547 1 94.25 68 ALA A CA 1
ATOM 504 C C . ALA A 1 68 ? -22.297 -31.188 -2.6 1 94.25 68 ALA A C 1
ATOM 506 O O . ALA A 1 68 ? -21.172 -31.625 -2.328 1 94.25 68 ALA A O 1
ATOM 507 N N . ASN A 1 69 ? -22.922 -31.312 -3.713 1 92 69 ASN A N 1
ATOM 508 C CA . ASN A 1 69 ? -22.203 -31.922 -4.828 1 92 69 ASN A CA 1
ATOM 509 C C . ASN A 1 69 ? -21.094 -31.016 -5.352 1 92 69 ASN A C 1
ATOM 511 O O . ASN A 1 69 ? -21.172 -29.797 -5.207 1 92 69 ASN A O 1
ATOM 515 N N . VAL A 1 70 ? -20.078 -31.672 -5.953 1 91.69 70 VAL A N 1
ATOM 516 C CA . VAL A 1 70 ? -18.859 -31 -6.379 1 91.69 70 VAL A CA 1
ATOM 517 C C . VAL A 1 70 ? -19.188 -29.969 -7.453 1 91.69 70 VAL A C 1
ATOM 519 O O . VAL A 1 70 ? -18.453 -29 -7.629 1 91.69 70 VAL A O 1
ATOM 522 N N . ALA A 1 71 ? -20.391 -30.078 -8.07 1 93.06 71 ALA A N 1
ATOM 523 C CA . ALA A 1 71 ? -20.781 -29.156 -9.133 1 93.06 71 ALA A CA 1
ATOM 524 C C . ALA A 1 71 ? -21.469 -27.922 -8.547 1 93.06 71 ALA A C 1
ATOM 526 O O . ALA A 1 71 ? -21.672 -26.922 -9.25 1 93.06 71 ALA A O 1
ATOM 527 N N . ALA A 1 72 ? -21.781 -27.984 -7.32 1 93.69 72 ALA A N 1
ATOM 528 C CA . ALA A 1 72 ? -22.641 -26.969 -6.699 1 93.69 72 ALA A CA 1
ATOM 529 C C . ALA A 1 72 ? -21.969 -25.609 -6.703 1 93.69 72 ALA A C 1
ATOM 531 O O . ALA A 1 72 ? -22.625 -24.594 -6.953 1 93.69 72 ALA A O 1
ATOM 532 N N . VAL A 1 73 ? -20.625 -25.5 -6.445 1 95.5 73 VAL A N 1
ATOM 533 C CA . VAL A 1 73 ? -19.922 -24.219 -6.418 1 95.5 73 VAL A CA 1
ATOM 534 C C . VAL A 1 73 ? -19.953 -23.578 -7.801 1 95.5 73 VAL A C 1
ATOM 536 O O . VAL A 1 73 ? -20.25 -22.375 -7.922 1 95.5 73 VAL A O 1
ATOM 539 N N . ASN A 1 74 ? -19.703 -24.344 -8.781 1 95.25 74 ASN A N 1
ATOM 540 C CA . ASN A 1 74 ? -19.75 -23.812 -10.141 1 95.25 74 ASN A CA 1
ATOM 541 C C . ASN A 1 74 ? -21.156 -23.375 -10.539 1 95.25 74 ASN A C 1
ATOM 543 O O . ASN A 1 74 ? -21.328 -22.344 -11.18 1 95.25 74 ASN A O 1
ATOM 547 N N . TYR A 1 75 ? -22.078 -24.141 -10.141 1 94.06 75 TYR A N 1
ATOM 548 C CA . TYR A 1 75 ? -23.469 -23.859 -10.461 1 94.06 75 TYR A CA 1
ATOM 549 C C . TYR A 1 75 ? -23.922 -22.562 -9.797 1 94.06 75 TYR A C 1
ATOM 551 O O . TYR A 1 75 ? -24.484 -21.688 -10.453 1 94.06 75 TYR A O 1
ATOM 559 N N . HIS A 1 76 ? -23.625 -22.375 -8.555 1 94.88 76 HIS A N 1
ATOM 560 C CA . HIS A 1 76 ? -24.188 -21.281 -7.777 1 94.88 76 HIS A CA 1
ATOM 561 C C . HIS A 1 76 ? -23.312 -20.031 -7.895 1 94.88 76 HIS A C 1
ATOM 563 O O . HIS A 1 76 ? -23.812 -18.906 -7.812 1 94.88 76 HIS A O 1
ATOM 569 N N . PHE A 1 77 ? -21.922 -20.156 -8.117 1 96.5 77 PHE A N 1
ATOM 570 C CA . PHE A 1 77 ? -21.031 -19.016 -8.016 1 96.5 77 PHE A CA 1
ATOM 571 C C . PHE A 1 77 ? -20.172 -18.875 -9.273 1 96.5 77 PHE A C 1
ATOM 573 O O . PHE A 1 77 ? -19.625 -17.797 -9.547 1 96.5 77 PHE A O 1
ATOM 580 N N . GLY A 1 78 ? -20.094 -19.922 -10 1 95.38 78 GLY A N 1
ATOM 581 C CA . GLY A 1 78 ? -19.281 -19.875 -11.203 1 95.38 78 GLY A CA 1
ATOM 582 C C . GLY A 1 78 ? -17.859 -20.344 -10.977 1 95.38 78 GLY A C 1
ATOM 583 O O . GLY A 1 78 ? -17.062 -20.391 -11.914 1 95.38 78 GLY A O 1
ATOM 584 N N . GLY A 1 79 ? -17.484 -20.609 -9.617 1 95.88 79 GLY A N 1
ATOM 585 C CA . GLY A 1 79 ? -16.156 -21.141 -9.328 1 95.88 79 GLY A CA 1
ATOM 586 C C . GLY A 1 79 ? -15.648 -20.75 -7.953 1 95.88 79 GLY A C 1
ATOM 587 O O . GLY A 1 79 ? -16.328 -20.047 -7.211 1 95.88 79 GLY A O 1
ATOM 588 N N . LYS A 1 80 ? -14.523 -21.219 -7.68 1 95.69 80 LYS A N 1
ATOM 589 C CA . LYS A 1 80 ? -13.922 -21 -6.371 1 95.69 80 LYS A CA 1
ATOM 590 C C . LYS A 1 80 ? -13.617 -19.516 -6.141 1 95.69 80 LYS A C 1
ATOM 592 O O . LYS A 1 80 ? -13.883 -18.984 -5.059 1 95.69 80 LYS A O 1
ATOM 597 N N . GLU A 1 81 ? -13.125 -18.844 -7.156 1 95.19 81 GLU A N 1
ATOM 598 C CA . GLU A 1 81 ? -12.734 -17.438 -7.016 1 95.19 81 GLU A CA 1
ATOM 599 C C . GLU A 1 81 ? -13.953 -16.547 -6.809 1 95.19 81 GLU A C 1
ATOM 601 O O . GLU A 1 81 ? -13.914 -15.609 -6.016 1 95.19 81 GLU A O 1
ATOM 606 N N . GLU A 1 82 ? -14.938 -16.891 -7.531 1 96.75 82 GLU A N 1
ATOM 607 C CA . GLU A 1 82 ? -16.188 -16.125 -7.383 1 96.75 82 GLU A CA 1
ATOM 608 C C . GLU A 1 82 ? -16.797 -16.344 -6 1 96.75 82 GLU A C 1
ATOM 610 O O . GLU A 1 82 ? -17.344 -15.414 -5.406 1 96.75 82 GLU A O 1
ATOM 615 N N . LEU A 1 83 ? -16.75 -17.578 -5.551 1 97.12 83 LEU A N 1
ATOM 616 C CA . LEU A 1 83 ? -17.234 -17.859 -4.203 1 97.12 83 LEU A CA 1
ATOM 617 C C . LEU A 1 83 ? -16.422 -17.094 -3.164 1 97.12 83 LEU A C 1
ATOM 619 O O . LEU A 1 83 ? -16.984 -16.484 -2.248 1 97.12 83 LEU A O 1
ATOM 623 N N . LEU A 1 84 ? -15.133 -17.094 -3.285 1 96.81 84 LEU A N 1
ATOM 624 C CA . LEU A 1 84 ? -14.266 -16.344 -2.373 1 96.81 84 LEU A CA 1
ATOM 625 C C . LEU A 1 84 ? -14.602 -14.859 -2.387 1 96.81 84 LEU A C 1
ATOM 627 O O . LEU A 1 84 ? -14.695 -14.234 -1.331 1 96.81 84 LEU A O 1
ATOM 631 N N . ALA A 1 85 ? -14.797 -14.336 -3.572 1 96.81 85 ALA A N 1
ATOM 632 C CA . ALA A 1 85 ? -15.133 -12.922 -3.699 1 96.81 85 ALA A CA 1
ATOM 633 C C . ALA A 1 85 ? -16.406 -12.594 -2.926 1 96.81 85 ALA A C 1
ATOM 635 O O . ALA A 1 85 ? -16.5 -11.555 -2.273 1 96.81 85 ALA A O 1
ATOM 636 N N . GLU A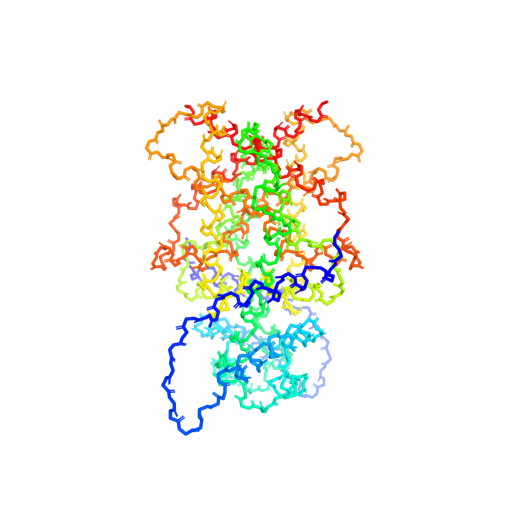 1 86 ? -17.281 -13.492 -3.059 1 96.94 86 GLU A N 1
ATOM 637 C CA . GLU A 1 86 ? -18.547 -13.273 -2.352 1 96.94 86 GLU A CA 1
ATOM 638 C C . GLU A 1 86 ? -18.344 -13.352 -0.84 1 96.94 86 GLU A C 1
ATOM 640 O O . GLU A 1 86 ? -18.953 -12.57 -0.09 1 96.94 86 GLU A O 1
ATOM 645 N N . VAL A 1 87 ? -17.594 -14.266 -0.363 1 96 87 VAL A N 1
ATOM 646 C CA . VAL A 1 87 ? -17.281 -14.391 1.056 1 96 87 VAL A CA 1
ATOM 647 C C . VAL A 1 87 ? -16.609 -13.109 1.548 1 96 87 VAL A C 1
ATOM 649 O O . VAL A 1 87 ? -16.969 -12.586 2.607 1 96 87 VAL A O 1
ATOM 652 N N . LEU A 1 88 ? -15.719 -12.57 0.771 1 95.31 88 LEU A N 1
ATOM 653 C CA . LEU A 1 88 ? -14.984 -11.367 1.146 1 95.31 88 LEU A CA 1
ATOM 654 C C . LEU A 1 88 ? -15.898 -10.148 1.126 1 95.31 88 LEU A C 1
ATOM 656 O O . LEU A 1 88 ? -15.773 -9.258 1.971 1 95.31 88 LEU A O 1
ATOM 660 N N . ARG A 1 89 ? -16.766 -10.102 0.141 1 96.38 89 ARG A N 1
ATOM 661 C CA . ARG A 1 89 ? -17.734 -9.016 0.083 1 96.38 89 ARG A CA 1
ATOM 662 C C . ARG A 1 89 ? -18.578 -8.969 1.346 1 96.38 89 ARG A C 1
ATOM 664 O O . ARG A 1 89 ? -18.797 -7.902 1.926 1 96.38 89 ARG A O 1
ATOM 671 N N . ILE A 1 90 ? -19.016 -10.109 1.736 1 94.75 90 ILE A N 1
ATOM 672 C CA . ILE A 1 90 ? -19.844 -10.211 2.934 1 94.75 90 ILE A CA 1
ATOM 673 C C . ILE A 1 90 ? -19.031 -9.789 4.156 1 94.75 90 ILE A C 1
ATOM 675 O O . ILE A 1 90 ? -19.547 -9.062 5.023 1 94.75 90 ILE A O 1
ATOM 679 N N . LEU A 1 91 ? -17.828 -10.234 4.227 1 92.5 91 LEU A N 1
ATOM 680 C CA . LEU A 1 91 ? -16.953 -9.836 5.324 1 92.5 91 LEU A CA 1
ATOM 681 C C . LEU A 1 91 ? -16.781 -8.32 5.367 1 92.5 91 LEU A C 1
ATOM 683 O O . LEU A 1 91 ? -16.844 -7.711 6.434 1 92.5 91 LEU A O 1
ATOM 687 N N . LEU A 1 92 ? -16.562 -7.695 4.234 1 93.69 92 LEU A N 1
ATOM 688 C CA . LEU A 1 92 ? -16.422 -6.242 4.148 1 93.69 92 LEU A CA 1
ATOM 689 C C . LEU A 1 92 ? -17.672 -5.543 4.68 1 93.69 92 LEU A C 1
ATOM 691 O O . LEU A 1 92 ? -17.562 -4.586 5.449 1 93.69 92 LEU A O 1
ATOM 695 N N . ASP A 1 93 ? -18.781 -6.098 4.293 1 94.31 93 ASP A N 1
ATOM 696 C CA . ASP A 1 93 ? -20.047 -5.535 4.758 1 94.31 93 ASP A CA 1
ATOM 697 C C . ASP A 1 93 ? -20.172 -5.648 6.273 1 94.31 93 ASP A C 1
ATOM 699 O O . ASP A 1 93 ? -20.641 -4.719 6.934 1 94.31 93 ASP A O 1
ATOM 703 N N . GLU A 1 94 ? -19.797 -6.77 6.793 1 91.56 94 GLU A N 1
ATOM 704 C CA . GLU A 1 94 ? -19.844 -6.984 8.234 1 91.56 94 GLU A CA 1
ATOM 705 C C . GLU A 1 94 ? -18.922 -6.008 8.969 1 91.56 94 GLU A C 1
ATOM 707 O O . GLU A 1 94 ? -19.312 -5.445 10 1 91.56 94 GLU A O 1
ATOM 712 N N . LEU A 1 95 ? -17.781 -5.824 8.445 1 91.44 95 LEU A N 1
ATOM 713 C CA . LEU A 1 95 ? -16.828 -4.914 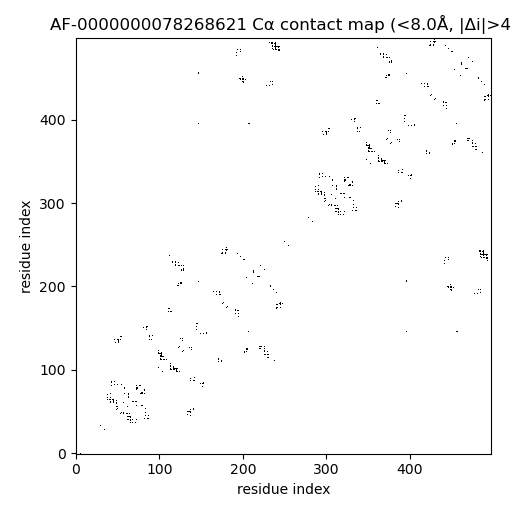9.062 1 91.44 95 LEU A CA 1
ATOM 714 C C . LEU A 1 95 ? -17.328 -3.479 9.023 1 91.44 95 LEU A C 1
ATOM 716 O O . LEU A 1 95 ? -17.172 -2.729 9.984 1 91.44 95 LEU A O 1
ATOM 720 N N . LEU A 1 96 ? -18.016 -3.102 7.949 1 94 96 LEU A N 1
ATOM 721 C CA . LEU A 1 96 ? -18.562 -1.758 7.812 1 94 96 LEU A CA 1
ATOM 722 C C . LEU A 1 96 ? -19.734 -1.548 8.773 1 94 96 LEU A C 1
ATOM 724 O O . LEU A 1 96 ? -19.969 -0.427 9.227 1 94 96 LEU A O 1
ATOM 728 N N . ALA A 1 97 ? -20.391 -2.637 9.055 1 93.56 97 ALA A N 1
ATOM 729 C CA . ALA A 1 97 ? -21.5 -2.553 10.016 1 93.56 97 ALA A CA 1
ATOM 730 C C . ALA A 1 97 ? -20.969 -2.33 11.43 1 93.56 97 ALA A C 1
ATOM 732 O O . ALA A 1 97 ? -21.562 -1.588 12.211 1 93.56 97 ALA A O 1
ATOM 733 N N . ILE A 1 98 ? -19.875 -2.973 11.773 1 91.19 98 ILE A N 1
ATOM 734 C CA . ILE A 1 98 ? -19.25 -2.852 13.094 1 91.19 98 ILE A CA 1
ATOM 735 C C . ILE A 1 98 ? -18.531 -1.51 13.203 1 91.19 98 ILE A C 1
ATOM 737 O O . ILE A 1 98 ? -18.625 -0.834 14.234 1 91.19 98 ILE A O 1
ATOM 741 N N . TYR A 1 99 ? -17.844 -1.183 12.148 1 93.62 99 TYR A N 1
ATOM 742 C CA . TYR A 1 99 ? -17.078 0.059 12.078 1 93.62 99 TYR A CA 1
ATOM 743 C C . TYR A 1 99 ? -17.516 0.904 10.891 1 93.62 99 TYR A C 1
ATOM 745 O O . TYR A 1 99 ? -16.844 0.936 9.859 1 93.62 99 TYR A O 1
ATOM 753 N N . PRO A 1 100 ? -18.578 1.654 11.094 1 95.69 100 PRO A N 1
ATOM 754 C CA . PRO A 1 100 ? -19.062 2.473 9.984 1 95.69 100 PRO A CA 1
ATOM 755 C C . PRO A 1 100 ? -18.047 3.51 9.523 1 95.69 100 PRO A C 1
ATOM 757 O O . PRO A 1 100 ? -17.094 3.807 10.25 1 95.69 100 PRO A O 1
ATOM 760 N N . MET A 1 101 ? -18.266 4.031 8.344 1 95.25 101 MET A N 1
ATOM 761 C CA . MET A 1 101 ? -17.297 4.938 7.723 1 95.25 101 MET A CA 1
ATOM 762 C C . MET A 1 101 ? -17.031 6.145 8.617 1 95.25 101 MET A C 1
ATOM 764 O O . MET A 1 101 ? -15.891 6.59 8.734 1 95.25 101 MET A O 1
ATOM 768 N N . ASN A 1 102 ? -18.047 6.648 9.273 1 95.19 102 ASN A N 1
ATOM 769 C CA . ASN A 1 102 ? -17.906 7.848 10.086 1 95.19 102 ASN A CA 1
ATOM 770 C C . ASN A 1 102 ? -17.391 7.52 11.484 1 95.19 102 ASN A C 1
ATOM 772 O O . ASN A 1 102 ? -17.25 8.406 12.328 1 95.19 102 ASN A O 1
ATOM 776 N N . GLY A 1 103 ? -17.219 6.207 11.852 1 94.62 103 GLY A N 1
ATOM 777 C CA . GLY A 1 103 ? -16.688 5.785 13.141 1 94.62 103 GLY A CA 1
ATOM 778 C C . GLY A 1 103 ? -17.641 6.023 14.289 1 94.62 103 GLY A C 1
ATOM 779 O O . GLY A 1 103 ? -17.219 6.152 15.438 1 94.62 103 GLY A O 1
ATOM 780 N N . GLY A 1 104 ? -18.859 6.258 13.93 1 94.69 104 GLY A N 1
ATOM 781 C CA . GLY A 1 104 ? -19.844 6.527 14.953 1 94.69 104 GLY A CA 1
ATOM 782 C C . GLY A 1 104 ? -19.875 7.98 15.391 1 94.69 104 GLY A C 1
ATOM 783 O O . GLY A 1 104 ? -20.578 8.336 16.344 1 94.69 104 GLY A O 1
ATOM 784 N N . VAL A 1 105 ? -19.125 8.883 14.773 1 95.94 105 VAL A N 1
ATOM 785 C CA . VAL A 1 105 ? -19.078 10.305 15.102 1 95.94 105 VAL A CA 1
ATOM 786 C C . VAL A 1 105 ? -20.203 11.039 14.383 1 95.94 105 VAL A C 1
ATOM 788 O O . VAL A 1 105 ? -20.391 10.875 13.172 1 95.94 105 VAL A O 1
ATOM 791 N N . PRO A 1 106 ? -20.969 11.812 15.094 1 94.75 106 PRO A N 1
ATOM 792 C CA . PRO A 1 106 ? -22.109 12.523 14.5 1 94.75 106 PRO A CA 1
ATOM 793 C C . PRO A 1 106 ? -21.672 13.531 13.43 1 94.75 106 PRO A C 1
ATOM 795 O O . PRO A 1 106 ? -20.547 14.047 13.492 1 94.75 106 PRO A O 1
ATOM 798 N N . ASP A 1 107 ? -22.562 13.828 12.469 1 91.06 107 ASP A N 1
ATOM 799 C CA . ASP A 1 107 ? -22.266 14.711 11.352 1 91.06 107 ASP A CA 1
ATOM 800 C C . ASP A 1 107 ? -22.062 16.156 11.828 1 91.06 107 ASP A C 1
ATOM 802 O O . ASP A 1 107 ? -21.453 16.953 11.133 1 91.06 107 ASP A O 1
ATOM 806 N N . ASP A 1 108 ? -22.578 16.469 12.961 1 93.12 108 ASP A N 1
ATOM 807 C CA . ASP A 1 108 ? -22.484 17.844 13.453 1 93.12 108 ASP A CA 1
ATOM 808 C C . ASP A 1 108 ? -21.266 18.031 14.352 1 93.12 108 ASP A C 1
ATOM 810 O O . ASP A 1 108 ? -21.031 19.125 14.867 1 93.12 108 ASP A O 1
ATOM 814 N N . ALA A 1 109 ? -20.469 16.984 14.547 1 95.75 109 ALA A N 1
ATOM 815 C CA . ALA A 1 109 ? -19.234 17.109 15.305 1 95.75 109 ALA A CA 1
ATOM 816 C C . ALA A 1 109 ? -18.203 17.938 14.539 1 95.75 109 ALA A C 1
ATOM 818 O O . ALA A 1 109 ? -18.297 18.109 13.328 1 95.75 109 ALA A O 1
ATOM 819 N N . PRO A 1 110 ? -17.25 18.547 15.297 1 94.69 110 PRO A N 1
ATOM 820 C CA . PRO A 1 110 ? -16.188 19.281 14.609 1 94.69 110 PRO A CA 1
ATOM 821 C C . PRO A 1 110 ? -15.469 18.422 13.562 1 94.69 110 PRO A C 1
ATOM 823 O O . PRO A 1 110 ? -15.328 17.203 13.742 1 94.69 110 PRO A O 1
ATOM 826 N N . SER A 1 111 ? -15.047 19 12.492 1 94.62 111 SER A N 1
ATOM 827 C CA . SER A 1 111 ? -14.461 18.312 11.344 1 94.62 111 SER A CA 1
ATOM 828 C C . SER A 1 111 ? -13.266 17.469 11.758 1 94.62 111 SER A C 1
ATOM 830 O O . SER A 1 111 ? -13.062 16.375 11.242 1 94.62 111 SER A O 1
ATOM 832 N N . ALA A 1 112 ? -12.477 17.953 12.703 1 93.88 112 ALA A N 1
ATOM 833 C CA . ALA A 1 112 ? -11.312 17.203 13.172 1 93.88 112 ALA A CA 1
ATOM 834 C C . ALA A 1 112 ? -11.734 15.898 13.836 1 93.88 112 ALA A C 1
ATOM 836 O O . ALA A 1 112 ? -11.078 14.867 13.664 1 93.88 112 ALA A O 1
ATOM 837 N N . GLU A 1 113 ? -12.797 15.945 14.594 1 96.19 113 GLU A N 1
ATOM 838 C CA . GLU A 1 113 ? -13.32 14.75 15.242 1 96.19 113 GLU A CA 1
ATOM 839 C C . GLU A 1 113 ? -13.898 13.773 14.227 1 96.19 113 GLU A C 1
ATOM 841 O O . GLU A 1 113 ? -13.766 12.555 14.375 1 96.19 113 GLU A O 1
ATOM 846 N N . ARG A 1 114 ? -14.594 14.297 13.266 1 97.19 114 ARG A N 1
ATOM 847 C CA . ARG A 1 114 ? -15.133 13.469 12.195 1 97.19 114 ARG A CA 1
ATOM 848 C C . ARG A 1 114 ? -14.016 12.758 11.438 1 97.19 114 ARG A C 1
ATOM 850 O O . ARG A 1 114 ? -14.141 11.578 11.094 1 97.19 114 ARG A O 1
ATOM 857 N N . LEU A 1 115 ? -12.891 13.5 11.195 1 97.19 115 LEU A N 1
ATOM 858 C CA . LEU A 1 115 ? -11.75 12.875 10.531 1 97.19 115 LEU A CA 1
ATOM 859 C C . LEU A 1 115 ? -11.172 11.758 11.391 1 97.19 115 LEU A C 1
ATOM 861 O O . LEU A 1 115 ? -10.859 10.672 10.883 1 97.19 115 LEU A O 1
ATOM 865 N N . HIS A 1 116 ? -11.062 12.039 12.68 1 97.44 116 HIS A N 1
ATOM 866 C CA . HIS A 1 116 ? -10.547 11.023 13.586 1 97.44 116 HIS A CA 1
ATOM 867 C C . HIS A 1 116 ? -11.43 9.773 13.578 1 97.44 116 HIS A C 1
ATOM 869 O O . HIS A 1 116 ? -10.922 8.648 13.555 1 97.44 116 HIS A O 1
ATOM 875 N N . GLY A 1 117 ? -12.742 10 13.672 1 97.06 117 GLY A N 1
ATOM 876 C CA . GLY A 1 117 ? -13.664 8.875 13.609 1 97.06 117 GLY A CA 1
ATOM 877 C C . GLY A 1 117 ? -13.492 8.031 12.359 1 97.06 117 GLY A C 1
ATOM 878 O O . GLY A 1 117 ? -13.477 6.801 12.43 1 97.06 117 GLY A O 1
ATOM 879 N N . PHE A 1 118 ? -13.367 8.703 11.203 1 97.94 118 PHE A N 1
ATOM 880 C CA . PHE A 1 118 ? -13.141 8.023 9.938 1 97.94 118 PHE A CA 1
ATOM 881 C C . PHE A 1 118 ? -11.859 7.203 9.977 1 97.94 118 PHE A C 1
ATOM 883 O O . PHE A 1 118 ? -11.867 6.02 9.633 1 97.94 118 PHE A O 1
ATOM 890 N N . VAL A 1 119 ? -10.727 7.793 10.414 1 97.94 119 VAL A N 1
ATOM 891 C CA . VAL A 1 119 ? -9.414 7.152 10.438 1 97.94 119 VAL A CA 1
ATOM 892 C C . VAL A 1 119 ? -9.445 5.957 11.383 1 97.94 119 VAL A C 1
ATOM 894 O O . VAL A 1 119 ? -8.992 4.863 11.031 1 97.94 119 VAL A O 1
ATOM 897 N N . PHE A 1 120 ? -10.016 6.18 12.547 1 96.5 120 PHE A N 1
ATOM 898 C CA . PHE A 1 120 ? -10.07 5.137 13.562 1 96.5 120 PHE A CA 1
ATOM 899 C C . PHE A 1 120 ? -10.875 3.939 13.07 1 96.5 120 PHE A C 1
ATOM 901 O O . PHE A 1 120 ? -10.422 2.797 13.172 1 96.5 120 PHE A O 1
ATOM 908 N N . ALA A 1 121 ? -12.031 4.188 12.547 1 96 121 ALA A N 1
ATOM 909 C CA . ALA A 1 121 ? -12.891 3.111 12.07 1 96 121 ALA A CA 1
ATOM 910 C C . ALA A 1 121 ? -12.227 2.338 10.93 1 96 121 ALA A C 1
ATOM 912 O O . ALA A 1 121 ? -12.297 1.108 10.883 1 96 121 ALA A O 1
ATOM 913 N N . PHE A 1 122 ? -11.633 3.035 10.039 1 96.5 122 PHE A N 1
ATOM 914 C CA . PHE A 1 122 ? -10.961 2.398 8.914 1 96.5 122 PHE A CA 1
ATOM 915 C C . PHE A 1 122 ? -9.82 1.51 9.398 1 96.5 122 PHE A C 1
ATOM 917 O O . PHE A 1 122 ? -9.688 0.368 8.961 1 96.5 122 PHE A O 1
ATOM 924 N N . LEU A 1 123 ? -9 1.955 10.336 1 94.44 123 LEU A N 1
ATOM 925 C CA . LEU A 1 123 ? -7.926 1.16 10.914 1 94.44 123 LEU A CA 1
ATOM 926 C C . LEU A 1 123 ? -8.477 -0.077 11.609 1 94.44 123 LEU A C 1
ATOM 928 O O . LEU A 1 123 ? -7.895 -1.16 11.516 1 94.44 123 LEU A O 1
ATOM 932 N N . CYS A 1 124 ? -9.555 0.096 12.266 1 91.88 124 CYS A N 1
ATOM 933 C CA . CYS A 1 124 ? -10.172 -1.034 12.953 1 91.88 124 CYS A CA 1
ATOM 934 C C . CYS A 1 124 ? -10.617 -2.102 11.961 1 91.88 124 CYS A C 1
ATOM 936 O O . CYS A 1 124 ? -10.484 -3.299 12.227 1 91.88 124 CYS A O 1
ATOM 938 N N . ARG A 1 125 ? -11.125 -1.666 10.836 1 90.62 125 ARG A N 1
ATOM 939 C CA . ARG A 1 125 ? -11.547 -2.625 9.82 1 90.62 125 ARG A CA 1
ATOM 940 C C . ARG A 1 125 ? -10.352 -3.396 9.266 1 90.62 125 ARG A C 1
ATOM 942 O O . ARG A 1 125 ? -10.477 -4.574 8.922 1 90.62 125 ARG A O 1
ATOM 949 N N . ILE A 1 126 ? -9.234 -2.742 9.227 1 89.19 126 ILE A N 1
ATOM 950 C CA . ILE A 1 126 ? -8.039 -3.354 8.656 1 89.19 126 ILE A CA 1
ATOM 951 C C . ILE A 1 126 ? -7.355 -4.227 9.703 1 89.19 126 ILE A C 1
ATOM 953 O O . ILE A 1 126 ? -6.957 -5.355 9.414 1 89.19 126 ILE A O 1
ATOM 957 N N . LEU A 1 127 ? -7.133 -3.693 10.906 1 85 127 LEU A N 1
ATOM 958 C CA . LEU A 1 127 ? -6.32 -4.348 11.93 1 85 127 LEU A CA 1
ATOM 959 C C . LEU A 1 127 ? -7.18 -5.211 12.844 1 85 127 LEU A C 1
ATOM 961 O O . LEU A 1 127 ? -6.668 -6.086 13.539 1 85 127 LEU A O 1
ATOM 965 N N . PHE A 1 128 ? -8.336 -5.418 12.602 1 72.38 128 PHE A N 1
ATOM 966 C CA . PHE A 1 128 ? -9.344 -6.172 13.344 1 72.38 128 PHE A CA 1
ATOM 967 C C . PHE A 1 128 ? -8.828 -6.551 14.727 1 72.38 128 PHE A C 1
ATOM 969 O O . PHE A 1 128 ? -8.508 -7.715 14.984 1 72.38 128 PHE A O 1
ATOM 976 N N . PRO A 1 129 ? -8.641 -5.711 15.617 1 57.41 129 PRO A N 1
ATOM 977 C CA . PRO A 1 129 ? -7.996 -6.012 16.891 1 57.41 129 PRO A CA 1
ATOM 978 C C . PRO A 1 129 ? -8.688 -7.137 17.656 1 57.41 129 PRO A C 1
ATOM 980 O O . PRO A 1 129 ? -8.07 -7.793 18.5 1 57.41 129 PRO A O 1
ATOM 983 N N . GLU A 1 130 ? -9.93 -7.359 17.469 1 57.47 130 GLU A N 1
ATOM 984 C CA . GLU A 1 130 ? -10.617 -8.336 18.297 1 57.47 130 GLU A CA 1
ATOM 985 C C . GLU A 1 130 ? -10.883 -9.633 17.531 1 57.47 130 GLU A C 1
ATOM 987 O O . GLU A 1 130 ? -11.688 -10.453 17.969 1 57.47 130 GLU A O 1
ATOM 992 N N . GLY A 1 131 ? -10.234 -9.859 16.422 1 54.5 131 GLY A N 1
ATOM 993 C CA . GLY A 1 131 ? -10.789 -10.961 15.648 1 54.5 131 GLY A CA 1
ATOM 994 C C . GLY A 1 131 ? -10.125 -12.297 15.945 1 54.5 131 GLY A C 1
ATOM 995 O O . GLY A 1 131 ? -9.008 -12.336 16.469 1 54.5 131 GLY A O 1
ATOM 996 N N . ARG A 1 132 ? -10.867 -13.359 16.109 1 55.03 132 ARG A N 1
ATOM 997 C CA . ARG A 1 132 ? -10.453 -14.758 16.156 1 55.03 132 ARG A CA 1
ATOM 998 C C . ARG A 1 132 ? -9.484 -15.086 15.031 1 55.03 132 ARG A C 1
ATOM 1000 O O . ARG A 1 132 ? -9.383 -14.344 14.055 1 55.03 132 ARG A O 1
ATOM 1007 N N . GLU A 1 133 ? -8.586 -16.016 15.273 1 57.31 133 GLU A N 1
ATOM 1008 C CA . GLU A 1 133 ? -7.57 -16.484 14.336 1 57.31 133 GLU A CA 1
ATOM 1009 C C . GLU A 1 133 ? -8.133 -16.594 12.922 1 57.31 133 GLU A C 1
ATOM 1011 O O . GLU A 1 133 ? -7.473 -16.219 11.953 1 57.31 133 GLU A O 1
ATOM 1016 N N . ASP A 1 134 ? -9.352 -17.25 12.805 1 56.25 134 ASP A N 1
ATOM 1017 C CA . ASP A 1 134 ? -9.984 -17.469 11.508 1 56.25 134 ASP A CA 1
ATOM 1018 C C . ASP A 1 134 ? -10.281 -16.141 10.812 1 56.25 134 ASP A C 1
ATOM 1020 O O . ASP A 1 134 ? -10.164 -16.031 9.594 1 56.25 134 ASP A O 1
ATOM 1024 N N . GLU A 1 135 ? -10.523 -15.211 11.617 1 62.09 135 GLU A N 1
ATOM 1025 C CA . GLU A 1 135 ? -10.867 -13.922 11.039 1 62.09 135 GLU A CA 1
ATOM 1026 C C . GLU A 1 135 ? -9.625 -13.156 10.602 1 62.09 135 GLU A C 1
ATOM 1028 O O . GLU A 1 135 ? -9.68 -12.344 9.68 1 62.09 135 GLU A O 1
ATOM 1033 N N . CYS A 1 136 ? -8.625 -13.703 11.141 1 73.44 136 CYS A N 1
ATOM 1034 C CA . CYS A 1 136 ? -7.375 -13.07 10.758 1 73.44 136 CYS A CA 1
ATOM 1035 C C . CYS A 1 136 ? -6.992 -13.445 9.328 1 73.44 136 CYS A C 1
ATOM 1037 O O . CYS A 1 136 ? -6.535 -12.594 8.562 1 73.44 136 CYS A O 1
ATOM 1039 N N . MET A 1 137 ? -7.414 -14.766 9 1 82.62 137 MET A N 1
ATOM 1040 C CA . MET A 1 137 ? -7.062 -15.219 7.656 1 82.62 137 MET A CA 1
ATOM 1041 C C . MET A 1 137 ? -7.949 -14.555 6.609 1 82.62 137 MET A C 1
ATOM 1043 O O . MET A 1 137 ? -7.457 -14.07 5.586 1 82.62 137 MET A O 1
ATOM 1047 N N . LEU A 1 138 ? -9.227 -14.531 6.867 1 87.88 138 LEU A N 1
ATOM 1048 C CA . LEU A 1 138 ? -10.141 -13.883 5.93 1 87.88 138 LEU A CA 1
ATOM 1049 C C . LEU A 1 138 ? -9.82 -12.398 5.805 1 87.88 138 LEU A C 1
ATOM 1051 O O . LEU A 1 138 ? -9.898 -11.836 4.711 1 87.88 138 LEU A O 1
ATOM 1055 N N . GLY A 1 139 ? -9.438 -11.836 6.922 1 85.31 139 GLY A N 1
ATOM 1056 C CA . GLY A 1 139 ? -9.016 -10.445 6.902 1 85.31 139 GLY A CA 1
ATOM 1057 C C . GLY A 1 139 ? -7.805 -10.195 6.02 1 85.31 139 GLY A C 1
ATOM 1058 O O . GLY A 1 139 ? -7.758 -9.211 5.281 1 85.31 139 GLY A O 1
ATOM 1059 N N . ARG A 1 140 ? -6.953 -11.117 6.129 1 81.88 140 ARG A N 1
ATOM 1060 C CA . ARG A 1 140 ? -5.762 -11.031 5.289 1 81.88 140 ARG A CA 1
ATOM 1061 C C . ARG A 1 140 ? -6.121 -11.172 3.812 1 81.88 140 ARG A C 1
ATOM 1063 O O . ARG A 1 140 ? -5.57 -10.469 2.965 1 81.88 140 ARG A O 1
ATOM 1070 N N . MET A 1 141 ? -6.988 -12.094 3.557 1 88.62 141 MET A N 1
ATOM 1071 C CA . MET A 1 141 ? -7.41 -12.305 2.176 1 88.62 141 MET A CA 1
ATOM 1072 C C . MET A 1 141 ? -8.164 -11.086 1.646 1 88.62 141 MET A C 1
ATOM 1074 O O . MET A 1 141 ? -8.039 -10.742 0.47 1 88.62 141 MET A O 1
ATOM 1078 N N . LEU A 1 142 ? -8.898 -10.5 2.51 1 89.62 142 LEU A N 1
ATOM 1079 C CA . LEU A 1 142 ? -9.594 -9.273 2.125 1 89.62 142 LEU A CA 1
ATOM 1080 C C . LEU A 1 142 ? -8.602 -8.164 1.812 1 89.62 142 LEU A C 1
ATOM 1082 O O . LEU A 1 142 ? -8.727 -7.48 0.792 1 89.62 142 LEU A O 1
ATOM 1086 N N . SER A 1 143 ? -7.617 -8.031 2.666 1 82.5 143 SER A N 1
ATOM 1087 C CA . SER A 1 143 ? -6.551 -7.062 2.439 1 82.5 143 SER A CA 1
ATOM 1088 C C . SER A 1 143 ? -5.879 -7.285 1.09 1 82.5 143 SER A C 1
ATOM 1090 O O . SER A 1 143 ? -5.637 -6.332 0.344 1 82.5 143 SER A O 1
ATOM 1092 N N . GLU A 1 144 ? -5.68 -8.484 0.834 1 81.69 144 GLU A N 1
ATOM 1093 C CA . GLU A 1 144 ? -5.016 -8.859 -0.412 1 81.69 144 GLU A CA 1
ATOM 1094 C C . GLU A 1 144 ? -5.883 -8.516 -1.621 1 81.69 144 GLU A C 1
ATOM 1096 O O . GLU A 1 144 ? -5.367 -8.117 -2.668 1 81.69 144 GLU A O 1
ATOM 1101 N N . ALA A 1 145 ? -7.133 -8.664 -1.486 1 86.44 145 ALA A N 1
ATOM 1102 C CA . ALA A 1 145 ? -8.062 -8.398 -2.586 1 86.44 145 ALA A CA 1
ATOM 1103 C C . ALA A 1 145 ? -8.047 -6.922 -2.967 1 86.44 145 ALA A C 1
ATOM 1105 O O . ALA A 1 145 ? -8.383 -6.566 -4.102 1 86.44 145 ALA A O 1
ATOM 1106 N N . PHE A 1 146 ? -7.602 -6.066 -2.043 1 82.12 146 PHE A N 1
ATOM 1107 C CA . PHE A 1 146 ? -7.555 -4.637 -2.312 1 82.12 146 PHE A CA 1
ATOM 1108 C C . PHE A 1 146 ? -6.207 -4.246 -2.914 1 82.12 146 PHE A C 1
ATOM 1110 O O . PHE A 1 146 ? -6.098 -3.221 -3.592 1 82.12 146 PHE A O 1
ATOM 1117 N N . VAL A 1 147 ? -5.266 -5.059 -2.674 1 74.19 147 VAL A N 1
ATOM 1118 C CA . VAL A 1 147 ? -3.916 -4.723 -3.123 1 74.19 147 VAL A CA 1
ATOM 1119 C C . VAL A 1 147 ? -3.631 -5.402 -4.461 1 74.19 147 VAL A C 1
ATOM 1121 O O . VAL A 1 147 ? -2.961 -4.832 -5.324 1 74.19 147 VAL A O 1
ATOM 1124 N N . HIS A 1 148 ? -4.16 -6.652 -4.613 1 74.62 148 HIS A N 1
ATOM 1125 C CA . HIS A 1 148 ? -3.943 -7.441 -5.82 1 74.62 148 HIS A CA 1
ATOM 1126 C C . HIS A 1 148 ? -5.238 -7.613 -6.605 1 74.62 148 HIS A C 1
ATOM 1128 O O . HIS A 1 148 ? -6.316 -7.738 -6.016 1 74.62 148 HIS A O 1
ATOM 1134 N N . PRO A 1 149 ? -5.062 -7.648 -7.871 1 73 149 PRO A N 1
ATOM 1135 C CA . PRO A 1 149 ? -6.262 -7.805 -8.703 1 73 149 PRO A CA 1
ATOM 1136 C C . PRO A 1 149 ? -6.969 -9.141 -8.469 1 73 149 PRO A C 1
ATOM 1138 O O . PRO A 1 149 ? -6.336 -10.195 -8.523 1 73 149 PRO A O 1
ATOM 1141 N N . MET A 1 150 ? -8.102 -9.109 -8.07 1 86.25 150 MET A N 1
ATOM 1142 C CA . MET A 1 150 ? -9.07 -10.195 -8.008 1 86.25 150 MET A CA 1
ATOM 1143 C C . MET A 1 150 ? -10.336 -9.844 -8.789 1 86.25 150 MET A C 1
ATOM 1145 O O . MET A 1 150 ? -11.227 -9.18 -8.258 1 86.25 150 MET A O 1
ATOM 1149 N N . PRO A 1 151 ? -10.32 -10.328 -9.992 1 89.44 151 PRO A N 1
ATOM 1150 C CA . PRO A 1 151 ? -11.328 -9.836 -10.938 1 89.44 151 PRO A CA 1
ATOM 1151 C C . PRO A 1 151 ? -12.75 -9.93 -10.375 1 89.44 151 PRO A C 1
ATOM 1153 O O . PRO A 1 151 ? -13.5 -8.945 -10.422 1 89.44 151 PRO A O 1
ATOM 1156 N N . PRO A 1 152 ? -13.125 -11.07 -9.742 1 93.94 152 PRO A N 1
ATOM 1157 C CA . PRO A 1 152 ? -14.508 -11.133 -9.266 1 93.94 152 PRO A CA 1
ATOM 1158 C C . PRO A 1 152 ? -14.781 -10.164 -8.117 1 93.94 152 PRO A C 1
ATOM 1160 O O . PRO A 1 152 ? -15.938 -9.891 -7.789 1 93.94 152 PRO A O 1
ATOM 1163 N N . PHE A 1 153 ? -13.727 -9.625 -7.508 1 94.5 153 PHE A N 1
ATOM 1164 C CA . PHE A 1 153 ? -13.883 -8.75 -6.355 1 94.5 153 PHE A CA 1
ATOM 1165 C C . PHE A 1 153 ? -13.727 -7.289 -6.758 1 94.5 153 PHE A C 1
ATOM 1167 O O . PHE A 1 153 ? -14.031 -6.387 -5.977 1 94.5 153 PHE A O 1
ATOM 1174 N N . GLU A 1 154 ? -13.328 -7.004 -7.949 1 89.56 154 GLU A N 1
ATOM 1175 C CA . GLU A 1 154 ? -12.93 -5.672 -8.398 1 89.56 154 GLU A CA 1
ATOM 1176 C C . GLU A 1 154 ? -14.094 -4.688 -8.312 1 89.56 154 GLU A C 1
ATOM 1178 O O . GLU A 1 154 ? -13.906 -3.516 -7.988 1 89.56 154 GLU A O 1
ATOM 1183 N N . VAL A 1 155 ? -15.211 -5.188 -8.648 1 91.5 155 VAL A N 1
ATOM 1184 C CA . VAL A 1 155 ? -16.375 -4.309 -8.633 1 91.5 155 VAL A CA 1
ATOM 1185 C C . VAL A 1 155 ? -16.625 -3.816 -7.207 1 91.5 155 VAL A C 1
ATOM 1187 O O . VAL A 1 155 ? -16.969 -2.65 -7 1 91.5 155 VAL A O 1
ATOM 1190 N N . HIS A 1 156 ? -16.438 -4.676 -6.199 1 94 156 HIS A N 1
ATOM 1191 C CA . HIS A 1 156 ? -16.641 -4.32 -4.801 1 94 156 HIS A CA 1
ATOM 1192 C C . HIS A 1 156 ? -15.523 -3.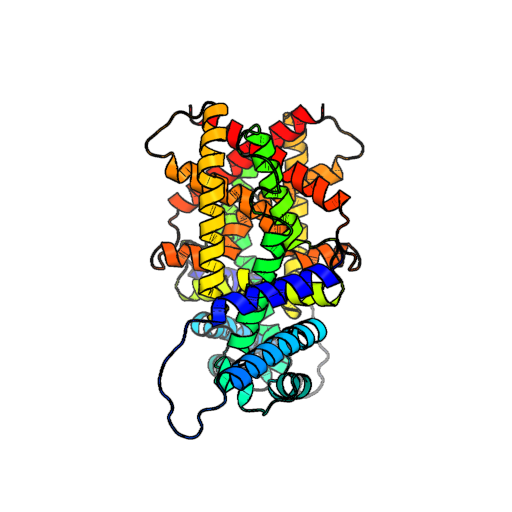41 -4.293 1 94 156 HIS A C 1
ATOM 1194 O O . HIS A 1 156 ? -15.773 -2.469 -3.539 1 94 156 HIS A O 1
ATOM 1200 N N . ALA A 1 157 ? -14.328 -3.68 -4.738 1 91.06 157 ALA A N 1
ATOM 1201 C CA . ALA A 1 157 ? -13.18 -2.855 -4.363 1 91.06 157 ALA A CA 1
ATOM 1202 C C . ALA A 1 157 ? -13.328 -1.437 -4.902 1 91.06 157 ALA A C 1
ATOM 1204 O O . ALA A 1 157 ? -13.086 -0.464 -4.184 1 91.06 157 ALA A O 1
ATOM 1205 N N . ARG A 1 158 ? -13.742 -1.329 -6.141 1 88.62 158 ARG A N 1
ATOM 1206 C CA . ARG A 1 158 ? -13.945 -0.023 -6.758 1 88.62 158 ARG A CA 1
ATOM 1207 C C . ARG A 1 158 ? -15.039 0.759 -6.047 1 88.62 158 ARG A C 1
ATOM 1209 O O . ARG A 1 158 ? -14.891 1.955 -5.789 1 88.62 158 ARG A O 1
ATOM 1216 N N . LYS A 1 159 ? -16.094 0.055 -5.773 1 93.62 159 LYS A N 1
ATOM 1217 C CA . LYS A 1 159 ? -17.188 0.704 -5.066 1 93.62 159 LYS A CA 1
ATOM 1218 C C . LYS A 1 159 ? -16.75 1.2 -3.695 1 93.62 159 LYS A C 1
ATOM 1220 O O . LYS A 1 159 ? -17.094 2.312 -3.289 1 93.62 159 LYS A O 1
ATOM 1225 N N . HIS A 1 160 ? -16.016 0.407 -3.01 1 93.38 160 HIS A N 1
ATOM 1226 C CA . HIS A 1 160 ? -15.531 0.803 -1.691 1 93.38 160 HIS A CA 1
ATOM 1227 C C . HIS A 1 160 ? -14.609 2.014 -1.783 1 93.38 160 HIS A C 1
ATOM 1229 O O . HIS A 1 160 ? -14.688 2.926 -0.956 1 93.38 160 HIS A O 1
ATOM 1235 N N . ARG A 1 161 ? -13.758 2.047 -2.73 1 89.75 161 ARG A N 1
ATOM 1236 C CA . ARG A 1 161 ? -12.867 3.186 -2.938 1 89.75 161 ARG A CA 1
ATOM 1237 C C . ARG A 1 161 ? -13.656 4.457 -3.217 1 89.75 161 ARG A C 1
ATOM 1239 O O . ARG A 1 161 ? -13.328 5.527 -2.699 1 89.75 161 ARG A O 1
ATOM 1246 N N . GLU A 1 162 ? -14.641 4.301 -4.008 1 92.38 162 GLU A N 1
ATOM 1247 C CA . GLU A 1 162 ? -15.5 5.438 -4.328 1 92.38 162 GLU A CA 1
ATOM 1248 C C . GLU A 1 162 ? -16.25 5.93 -3.092 1 92.38 162 GLU A C 1
ATOM 1250 O O . GLU A 1 162 ? -16.359 7.137 -2.869 1 92.38 162 GLU A O 1
ATOM 1255 N N . ASP A 1 163 ? -16.75 4.977 -2.338 1 95.44 163 ASP A N 1
ATOM 1256 C CA . ASP A 1 163 ? -17.453 5.336 -1.108 1 95.44 163 ASP A CA 1
ATOM 1257 C C . ASP A 1 163 ? -16.531 6.082 -0.149 1 95.44 163 ASP A C 1
ATOM 1259 O O . ASP A 1 163 ? -16.938 7.055 0.487 1 95.44 163 ASP A O 1
ATOM 1263 N N . VAL A 1 164 ? -15.32 5.629 -0.071 1 95.25 164 VAL A N 1
ATOM 1264 C CA . VAL A 1 164 ? -14.336 6.262 0.801 1 95.25 164 VAL A CA 1
ATOM 1265 C C . VAL A 1 164 ? -14.039 7.676 0.312 1 95.25 164 VAL A C 1
ATOM 1267 O O . VAL A 1 164 ? -14.039 8.625 1.1 1 95.25 164 VAL A O 1
ATOM 1270 N N . ARG A 1 165 ? -13.852 7.828 -0.958 1 93.12 165 ARG A N 1
ATOM 1271 C CA . ARG A 1 165 ? -13.586 9.141 -1.545 1 93.12 165 ARG A CA 1
ATOM 1272 C C . ARG A 1 165 ? -14.758 10.086 -1.312 1 93.12 165 ARG A C 1
ATOM 1274 O O . ARG A 1 165 ? -14.562 11.242 -0.931 1 93.12 165 ARG A O 1
ATOM 1281 N N . ASN A 1 166 ? -15.938 9.57 -1.573 1 94.69 166 ASN A N 1
ATOM 1282 C CA . ASN A 1 166 ? -17.141 10.383 -1.448 1 94.69 166 ASN A CA 1
ATOM 1283 C C . ASN A 1 166 ? -17.375 10.82 -0.006 1 94.69 166 ASN A C 1
ATOM 1285 O O . ASN A 1 166 ? -17.922 11.898 0.239 1 94.69 166 ASN A O 1
ATOM 1289 N N . PHE A 1 167 ? -17 10.008 0.857 1 95.62 167 PHE A N 1
ATOM 1290 C CA . PHE A 1 167 ? -17.141 10.359 2.266 1 95.62 167 PHE A CA 1
ATOM 1291 C C . PHE A 1 167 ? -16.125 11.414 2.666 1 95.62 167 PHE A C 1
ATOM 1293 O O . PHE A 1 167 ? -16.453 12.375 3.359 1 95.62 167 PHE A O 1
ATOM 1300 N N . LEU A 1 168 ? -14.875 11.258 2.236 1 95.69 168 LEU A N 1
ATOM 1301 C CA . LEU A 1 168 ? -13.75 12.07 2.695 1 95.69 168 LEU A CA 1
ATOM 1302 C C . LEU A 1 168 ? -13.766 13.445 2.035 1 95.69 168 LEU A C 1
ATOM 1304 O O . LEU A 1 168 ? -13.391 14.438 2.656 1 95.69 168 LEU A O 1
ATOM 1308 N N . ALA A 1 169 ? -14.258 13.578 0.812 1 94.06 169 ALA A N 1
ATOM 1309 C CA . ALA A 1 169 ? -14.148 14.789 0.009 1 94.06 169 ALA A CA 1
ATOM 1310 C C . ALA A 1 169 ? -14.82 15.969 0.702 1 94.06 169 ALA A C 1
ATOM 1312 O O . ALA A 1 169 ? -14.188 17 0.945 1 94.06 169 ALA A O 1
ATOM 1313 N N . PRO A 1 170 ? -16.125 15.852 1.089 1 93.12 170 PRO A N 1
ATOM 1314 C CA . PRO A 1 170 ? -16.75 16.984 1.767 1 93.12 170 PRO A CA 1
ATOM 1315 C C . PRO A 1 170 ? -16.094 17.312 3.111 1 93.12 170 PRO A C 1
ATOM 1317 O O . PRO A 1 170 ? -16.031 18.469 3.51 1 93.12 170 PRO A O 1
ATOM 1320 N N . LEU A 1 171 ? -15.664 16.281 3.771 1 94.62 171 LEU A N 1
ATOM 1321 C CA . LEU A 1 171 ? -14.984 16.484 5.047 1 94.62 171 LEU A CA 1
ATOM 1322 C C . LEU A 1 171 ? -13.695 17.266 4.863 1 94.62 171 LEU A C 1
ATOM 1324 O O . LEU A 1 171 ? -13.406 18.188 5.633 1 94.62 171 LEU A O 1
ATOM 1328 N N . LEU A 1 172 ? -12.938 16.969 3.846 1 93.88 172 LEU A N 1
ATOM 1329 C CA . LEU A 1 172 ? -11.68 17.656 3.562 1 93.88 172 LEU A CA 1
ATOM 1330 C C . LEU A 1 172 ? -11.93 19.094 3.117 1 93.88 172 LEU A C 1
ATOM 1332 O O . LEU A 1 172 ? -11.141 19.984 3.424 1 93.88 172 LEU A O 1
ATOM 1336 N N . LEU A 1 173 ? -12.984 19.266 2.41 1 90.31 173 LEU A N 1
ATOM 1337 C CA . LEU A 1 173 ? -13.352 20.625 2.012 1 90.31 173 LEU A CA 1
ATOM 1338 C C . LEU A 1 173 ? -13.641 21.484 3.234 1 90.31 173 LEU A C 1
ATOM 1340 O O . LEU A 1 173 ? -13.188 22.625 3.314 1 90.31 173 LEU A O 1
ATOM 1344 N N . ASP A 1 174 ? -14.375 20.938 4.203 1 90.19 174 ASP A N 1
ATOM 1345 C CA . ASP A 1 174 ? -14.648 21.641 5.453 1 90.19 174 ASP A CA 1
ATOM 1346 C C . ASP A 1 174 ? -13.359 21.984 6.184 1 90.19 174 ASP A C 1
ATOM 1348 O O . ASP A 1 174 ? -13.164 23.125 6.609 1 90.19 174 ASP A O 1
ATOM 1352 N N . LEU A 1 175 ? -12.477 21.031 6.262 1 91.44 175 LEU A N 1
ATOM 1353 C CA . LEU A 1 175 ? -11.219 21.203 6.98 1 91.44 175 LEU A CA 1
ATOM 1354 C C . LEU A 1 175 ? -10.336 22.234 6.289 1 91.44 175 LEU A C 1
ATOM 1356 O O . LEU A 1 175 ? -9.695 23.062 6.949 1 91.44 175 LEU A O 1
ATOM 1360 N N . ALA A 1 176 ? -10.32 22.141 4.984 1 87.88 176 ALA A N 1
ATOM 1361 C CA . ALA A 1 176 ? -9.523 23.094 4.215 1 87.88 176 ALA A CA 1
ATOM 1362 C C . ALA A 1 176 ? -10.055 24.516 4.383 1 87.88 176 ALA A C 1
ATOM 1364 O O . ALA A 1 176 ? -9.273 25.469 4.5 1 87.88 176 ALA A O 1
ATOM 1365 N N . ARG A 1 177 ? -11.312 24.688 4.398 1 85.06 177 ARG A N 1
ATOM 1366 C CA . ARG A 1 177 ? -11.93 26 4.578 1 85.06 177 ARG A CA 1
ATOM 1367 C C . ARG A 1 177 ? -11.664 26.547 5.98 1 85.06 177 ARG A C 1
ATOM 1369 O O . ARG A 1 177 ? -11.375 27.734 6.152 1 85.06 177 ARG A O 1
ATOM 1376 N N . GLU A 1 178 ? -11.766 25.641 6.914 1 85.81 178 GLU A N 1
ATOM 1377 C CA . GLU A 1 178 ? -11.445 26.016 8.289 1 85.81 178 GLU A CA 1
ATOM 1378 C C . GLU A 1 178 ? -9.992 26.453 8.414 1 85.81 178 GLU A C 1
ATOM 1380 O O . GLU A 1 178 ? -9.664 27.297 9.258 1 85.81 178 GLU A O 1
ATOM 1385 N N . GLY A 1 179 ? -9.164 25.844 7.578 1 81.38 179 GLY A N 1
ATOM 1386 C CA . GLY A 1 179 ? -7.746 26.156 7.613 1 81.38 179 GLY A CA 1
ATOM 1387 C C . GLY A 1 179 ? -7.395 27.391 6.789 1 81.38 179 GLY A C 1
ATOM 1388 O O . GLY A 1 179 ? -6.238 27.812 6.77 1 81.38 179 GLY A O 1
ATOM 1389 N N . GLY A 1 180 ? -8.336 27.938 6.082 1 79.81 180 GLY A N 1
ATOM 1390 C CA . GLY A 1 180 ? -8.109 29.188 5.355 1 79.81 180 GLY A CA 1
ATOM 1391 C C . GLY A 1 180 ? -7.934 28.969 3.863 1 79.81 180 GLY A C 1
ATOM 1392 O O . GLY A 1 180 ? -7.469 29.875 3.156 1 79.81 180 GLY A O 1
ATOM 1393 N N . MET A 1 181 ? -8.172 27.734 3.459 1 78.25 181 MET A N 1
ATOM 1394 C CA . MET A 1 181 ? -8.023 27.5 2.025 1 78.25 181 MET A CA 1
ATOM 1395 C C . MET A 1 181 ? -9 28.359 1.229 1 78.25 181 MET A C 1
ATOM 1397 O O . MET A 1 181 ? -10.188 28.422 1.546 1 78.25 181 MET A O 1
ATOM 1401 N N . ILE A 1 182 ? -8.453 29.047 0.308 1 71.75 182 ILE A N 1
ATOM 1402 C CA . ILE A 1 182 ? -9.25 29.859 -0.6 1 71.75 182 ILE A CA 1
ATOM 1403 C C . ILE A 1 182 ? -9.578 29.062 -1.858 1 71.75 182 ILE A C 1
ATOM 1405 O O . ILE A 1 182 ? -8.703 28.422 -2.439 1 71.75 182 ILE A O 1
ATOM 1409 N N . ALA A 1 183 ? -10.883 28.984 -2.057 1 70.25 183 ALA A N 1
ATOM 1410 C CA . ALA A 1 183 ? -11.32 28.25 -3.242 1 70.25 183 ALA A CA 1
ATOM 1411 C C . ALA A 1 183 ? -10.656 28.797 -4.504 1 70.25 183 ALA A C 1
ATOM 1413 O O . ALA A 1 183 ? -10.586 30 -4.699 1 70.25 183 ALA A O 1
ATOM 1414 N N . ASP A 1 184 ? -10 27.891 -5.09 1 76.12 184 ASP A N 1
ATOM 1415 C CA . ASP A 1 184 ? -9.453 28.219 -6.406 1 76.12 184 ASP A CA 1
ATOM 1416 C C . ASP A 1 184 ? -9.719 27.094 -7.402 1 76.12 184 ASP A C 1
ATOM 1418 O O . ASP A 1 184 ? -10.484 26.172 -7.113 1 76.12 184 ASP A O 1
ATOM 1422 N N . GLY A 1 185 ? -9.641 27.25 -8.711 1 74.25 185 GLY A N 1
ATOM 1423 C CA . GLY A 1 185 ? -9.891 26.281 -9.773 1 74.25 185 GLY A CA 1
ATOM 1424 C C . GLY A 1 185 ? -9.188 24.969 -9.555 1 74.25 185 GLY A C 1
ATOM 1425 O O . GLY A 1 185 ? -9.398 24.016 -10.312 1 74.25 185 GLY A O 1
ATOM 1426 N N . ARG A 1 186 ? -8.398 24.859 -8.406 1 78.12 186 ARG A N 1
ATOM 1427 C CA . ARG A 1 186 ? -7.625 23.641 -8.219 1 78.12 186 ARG A CA 1
ATOM 1428 C C . ARG A 1 186 ? -8.07 22.891 -6.965 1 78.12 186 ARG A C 1
ATOM 1430 O O . ARG A 1 186 ? -7.363 22.016 -6.473 1 78.12 186 ARG A O 1
ATOM 1437 N N . ASP A 1 187 ? -9.227 23.219 -6.477 1 81.06 187 ASP A N 1
ATOM 1438 C CA . ASP A 1 187 ? -9.719 22.688 -5.215 1 81.06 187 ASP A CA 1
ATOM 1439 C C . ASP A 1 187 ? -9.938 21.172 -5.312 1 81.06 187 ASP A C 1
ATOM 1441 O O . ASP A 1 187 ? -9.555 20.438 -4.406 1 81.06 187 ASP A O 1
ATOM 1445 N N . ASP A 1 188 ? -10.422 20.812 -6.461 1 83.06 188 ASP A N 1
ATOM 1446 C CA . ASP A 1 188 ? -10.734 19.406 -6.629 1 83.06 188 ASP A CA 1
ATOM 1447 C C . ASP A 1 188 ? -9.469 18.547 -6.57 1 83.06 188 ASP A C 1
ATOM 1449 O O . ASP A 1 188 ? -9.445 17.516 -5.898 1 83.06 188 ASP A O 1
ATOM 1453 N N . MET A 1 189 ? -8.492 19.062 -7.242 1 85.06 189 MET A N 1
ATOM 1454 C CA . MET A 1 189 ? -7.23 18.328 -7.266 1 85.06 189 MET A CA 1
ATOM 1455 C C . MET A 1 189 ? -6.605 18.281 -5.875 1 85.06 189 MET A C 1
ATOM 1457 O O . MET A 1 189 ? -6.109 17.234 -5.453 1 85.06 189 MET A O 1
ATOM 1461 N N . ARG A 1 190 ? -6.641 19.359 -5.184 1 86.88 190 ARG A N 1
ATOM 1462 C CA . ARG A 1 190 ? -6.059 19.422 -3.848 1 86.88 190 ARG A CA 1
ATOM 1463 C C . ARG A 1 190 ? -6.77 18.469 -2.891 1 86.88 190 ARG A C 1
ATOM 1465 O O . ARG A 1 190 ? -6.125 17.766 -2.117 1 86.88 190 ARG A O 1
ATOM 1472 N N . ILE A 1 191 ? -8.07 18.484 -3.008 1 90.44 191 ILE A N 1
ATOM 1473 C CA . ILE A 1 191 ? -8.875 17.609 -2.15 1 90.44 191 ILE A CA 1
ATOM 1474 C C . ILE A 1 191 ? -8.562 16.141 -2.455 1 90.44 191 ILE A C 1
ATOM 1476 O O . ILE A 1 191 ? -8.43 15.328 -1.54 1 90.44 191 ILE A O 1
ATOM 1480 N N . GLN A 1 192 ? -8.414 15.844 -3.682 1 90.38 192 GLN A N 1
ATOM 1481 C CA . GLN A 1 192 ? -8.078 14.484 -4.082 1 90.38 192 GLN A CA 1
ATOM 1482 C C . GLN A 1 192 ? -6.715 14.07 -3.531 1 90.38 192 GLN A C 1
ATOM 1484 O O . GLN A 1 192 ? -6.559 12.961 -3.016 1 90.38 192 GLN A O 1
ATOM 1489 N N . MET A 1 193 ? -5.797 14.961 -3.627 1 91.75 193 MET A N 1
ATOM 1490 C CA . MET A 1 193 ? -4.445 14.648 -3.17 1 91.75 193 MET A CA 1
ATOM 1491 C C . MET A 1 193 ? -4.398 14.523 -1.65 1 91.75 193 MET A C 1
ATOM 1493 O O . MET A 1 193 ? -3.742 13.625 -1.118 1 91.75 193 MET A O 1
ATOM 1497 N N . MET A 1 194 ? -5.098 15.383 -0.96 1 93.5 194 MET A N 1
ATOM 1498 C CA . MET A 1 194 ? -5.168 15.289 0.495 1 93.5 194 MET A CA 1
ATOM 1499 C C . MET A 1 194 ? -5.812 13.977 0.929 1 93.5 194 MET A C 1
ATOM 1501 O O . MET A 1 194 ? -5.336 13.328 1.859 1 93.5 194 MET A O 1
ATOM 1505 N N . GLY A 1 195 ? -6.906 13.664 0.215 1 95 195 GLY A N 1
ATOM 1506 C CA . GLY A 1 195 ? -7.547 12.391 0.493 1 95 195 GLY A CA 1
ATOM 1507 C C . GLY A 1 195 ? -6.621 11.203 0.311 1 95 195 GLY A C 1
ATOM 1508 O O . GLY A 1 195 ? -6.594 10.297 1.145 1 95 195 GLY A O 1
ATOM 1509 N N . ARG A 1 196 ? -5.832 11.172 -0.763 1 93.19 196 ARG A N 1
ATOM 1510 C CA . ARG A 1 196 ? -4.852 10.117 -1.021 1 93.19 196 ARG A CA 1
ATOM 1511 C C . ARG A 1 196 ? -3.828 10.031 0.106 1 93.19 196 ARG A C 1
ATOM 1513 O O . ARG A 1 196 ? -3.461 8.938 0.537 1 93.19 196 ARG A O 1
ATOM 1520 N N . SER A 1 197 ? -3.387 11.164 0.563 1 95.62 197 SER A N 1
ATOM 1521 C CA . SER A 1 197 ? -2.385 11.203 1.625 1 95.62 197 SER A CA 1
ATOM 1522 C C . SER A 1 197 ? -2.92 10.578 2.91 1 95.62 197 SER A C 1
ATOM 1524 O O . SER A 1 197 ? -2.209 9.836 3.588 1 95.62 197 SER A O 1
ATOM 1526 N N . ILE A 1 198 ? -4.164 10.859 3.215 1 97 198 ILE A N 1
ATOM 1527 C CA . ILE A 1 198 ? -4.773 10.344 4.434 1 97 198 ILE A CA 1
ATOM 1528 C C . ILE A 1 198 ? -4.992 8.836 4.301 1 97 198 ILE A C 1
ATOM 1530 O O . ILE A 1 198 ? -4.582 8.062 5.168 1 97 198 ILE A O 1
ATOM 1534 N N . VAL A 1 199 ? -5.582 8.438 3.238 1 95.88 199 VAL A N 1
ATOM 1535 C CA . VAL A 1 199 ? -5.898 7.031 3.014 1 95.88 199 VAL A CA 1
ATOM 1536 C C . VAL A 1 199 ? -4.605 6.223 2.914 1 95.88 199 VAL A C 1
ATOM 1538 O O . VAL A 1 199 ? -4.547 5.082 3.383 1 95.88 199 VAL A O 1
ATOM 1541 N N . ALA A 1 200 ? -3.598 6.789 2.33 1 94.5 200 ALA A N 1
ATOM 1542 C CA . ALA A 1 200 ? -2.303 6.121 2.215 1 94.5 200 ALA A CA 1
ATOM 1543 C C . ALA A 1 200 ? -1.771 5.719 3.586 1 94.5 200 ALA A C 1
ATOM 1545 O O . ALA A 1 200 ? -1.289 4.598 3.768 1 94.5 200 ALA A O 1
ATOM 1546 N N . GLN A 1 201 ? -1.831 6.621 4.504 1 95.88 201 GLN A N 1
ATOM 1547 C CA . GLN A 1 201 ? -1.334 6.355 5.848 1 95.88 201 GLN A CA 1
ATOM 1548 C C . GLN A 1 201 ? -2.084 5.195 6.496 1 95.88 201 GLN A C 1
ATOM 1550 O O . GLN A 1 201 ? -1.49 4.387 7.211 1 95.88 201 GLN A O 1
ATOM 1555 N N . ILE A 1 202 ? -3.361 5.133 6.223 1 95.38 202 ILE A N 1
ATOM 1556 C CA . ILE A 1 202 ? -4.184 4.059 6.766 1 95.38 202 ILE A CA 1
ATOM 1557 C C . ILE A 1 202 ? -3.818 2.738 6.086 1 95.38 202 ILE A C 1
ATOM 1559 O O . ILE A 1 202 ? -3.574 1.733 6.758 1 95.38 202 ILE A O 1
ATOM 1563 N N . LEU A 1 203 ? -3.764 2.783 4.797 1 91.56 203 LEU A N 1
ATOM 1564 C CA . LEU A 1 203 ? -3.523 1.581 4.008 1 91.56 203 LEU A CA 1
ATOM 1565 C C . LEU A 1 203 ? -2.117 1.044 4.246 1 91.56 203 LEU A C 1
ATOM 1567 O O . LEU A 1 203 ? -1.829 -0.115 3.941 1 91.56 203 LEU A O 1
ATOM 1571 N N . PHE A 1 204 ? -1.263 1.826 4.73 1 91.44 204 PHE A N 1
ATOM 1572 C CA . PHE A 1 204 ? 0.07 1.361 5.098 1 91.44 204 PHE A CA 1
ATOM 1573 C C . PHE A 1 204 ? -0.014 0.152 6.02 1 91.44 204 PHE A C 1
ATOM 1575 O O . PHE A 1 204 ? 0.752 -0.803 5.875 1 91.44 204 PHE A O 1
ATOM 1582 N N . TYR A 1 205 ? -0.927 0.168 6.957 1 87.44 205 TYR A N 1
ATOM 1583 C CA . TYR A 1 205 ? -1.079 -0.902 7.938 1 87.44 205 TYR A CA 1
ATOM 1584 C C . TYR A 1 205 ? -1.651 -2.158 7.289 1 87.44 205 TYR A C 1
ATOM 1586 O O . TYR A 1 205 ? -1.418 -3.271 7.766 1 87.44 205 TYR A O 1
ATOM 1594 N N . ASN A 1 206 ? -2.359 -1.899 6.195 1 82.88 206 ASN A N 1
ATOM 1595 C CA . ASN A 1 206 ? -2.875 -3.023 5.422 1 82.88 206 ASN A CA 1
ATOM 1596 C C . ASN A 1 206 ? -1.78 -3.682 4.59 1 82.88 206 ASN A C 1
ATOM 1598 O O . ASN A 1 206 ? -1.585 -4.898 4.664 1 82.88 206 ASN A O 1
ATOM 1602 N N . THR A 1 207 ? -1.076 -2.934 3.896 1 79.81 207 THR A N 1
ATOM 1603 C CA . THR A 1 207 ? -0.068 -3.398 2.951 1 79.81 207 THR A CA 1
ATOM 1604 C C . THR A 1 207 ? 1.129 -3.994 3.686 1 79.81 207 THR A C 1
ATOM 1606 O O . THR A 1 207 ? 1.75 -4.945 3.203 1 79.81 207 THR A O 1
ATOM 1609 N N . ASN A 1 208 ? 1.482 -3.465 4.84 1 80.81 208 ASN A N 1
ATOM 1610 C CA . ASN A 1 208 ? 2.658 -3.914 5.578 1 80.81 208 ASN A CA 1
ATOM 1611 C C . ASN A 1 208 ? 2.271 -4.781 6.77 1 80.81 208 ASN A C 1
ATOM 1613 O O . ASN A 1 208 ? 3.068 -4.969 7.691 1 80.81 208 ASN A O 1
ATOM 1617 N N . ARG A 1 209 ? 1.144 -5.258 6.699 1 76.81 209 ARG A N 1
ATOM 1618 C CA . ARG A 1 209 ? 0.608 -6.012 7.832 1 76.81 209 ARG A CA 1
ATOM 1619 C C . ARG A 1 209 ? 1.553 -7.141 8.234 1 76.81 209 ARG A C 1
ATOM 1621 O O . ARG A 1 209 ? 1.876 -7.293 9.414 1 76.81 209 ARG A O 1
ATOM 1628 N N . ASP A 1 210 ? 2.02 -7.969 7.27 1 74.94 210 ASP A N 1
ATOM 1629 C CA . ASP A 1 210 ? 2.881 -9.109 7.566 1 74.94 210 ASP A CA 1
ATOM 1630 C C . ASP A 1 210 ? 4.199 -8.656 8.195 1 74.94 210 ASP A C 1
ATOM 1632 O O . ASP A 1 210 ? 4.668 -9.258 9.164 1 74.94 210 ASP A O 1
ATOM 1636 N N . ALA A 1 211 ? 4.754 -7.582 7.605 1 77.19 211 ALA A N 1
ATOM 1637 C CA . ALA A 1 211 ? 6.012 -7.059 8.125 1 77.19 211 ALA A CA 1
ATOM 1638 C C . ALA A 1 211 ? 5.828 -6.492 9.531 1 77.19 211 ALA A C 1
ATOM 1640 O O . ALA A 1 211 ? 6.676 -6.688 10.406 1 77.19 211 ALA A O 1
ATOM 1641 N N . LEU A 1 212 ? 4.727 -5.785 9.781 1 80.56 212 LEU A N 1
ATOM 1642 C CA . LEU A 1 212 ? 4.438 -5.199 11.086 1 80.56 212 LEU A CA 1
ATOM 1643 C C . LEU A 1 212 ? 4.195 -6.285 12.125 1 80.56 212 LEU A C 1
ATOM 1645 O O . LEU A 1 212 ? 4.668 -6.18 13.258 1 80.56 212 LEU A O 1
ATOM 1649 N N . MET A 1 213 ? 3.557 -7.41 11.68 1 77.5 213 MET A N 1
ATOM 1650 C CA . MET A 1 213 ? 3.287 -8.523 12.586 1 77.5 213 MET A CA 1
ATOM 1651 C C . MET A 1 213 ? 4.566 -9.281 12.906 1 77.5 213 MET A C 1
ATOM 1653 O O . MET A 1 213 ? 4.75 -9.75 14.039 1 77.5 213 MET A O 1
ATOM 1657 N N . ALA A 1 214 ? 5.379 -9.445 11.891 1 75.88 214 ALA A N 1
ATOM 1658 C CA . ALA A 1 214 ? 6.656 -10.125 12.102 1 75.88 214 ALA A CA 1
ATOM 1659 C C . ALA A 1 214 ? 7.492 -9.391 13.156 1 75.88 214 ALA A C 1
ATOM 1661 O O . ALA A 1 214 ? 8.172 -10.023 13.961 1 75.88 214 ALA A O 1
ATOM 1662 N N . GLN A 1 215 ? 7.406 -8.094 13.18 1 78.62 215 GLN A N 1
ATOM 1663 C CA . GLN A 1 215 ? 8.141 -7.293 14.148 1 78.62 215 GLN A CA 1
ATOM 1664 C C . GLN A 1 215 ? 7.551 -7.445 15.547 1 78.62 215 GLN A C 1
ATOM 1666 O O . GLN A 1 215 ? 8.203 -7.121 16.547 1 78.62 215 GLN A O 1
ATOM 1671 N N . ARG A 1 216 ? 6.312 -7.969 15.578 1 81.56 216 ARG A N 1
ATOM 1672 C CA . ARG A 1 216 ? 5.602 -8.109 16.844 1 81.56 216 ARG A CA 1
ATOM 1673 C C . ARG A 1 216 ? 5.461 -9.578 17.234 1 81.56 216 ARG A C 1
ATOM 1675 O O . ARG A 1 216 ? 4.602 -9.93 18.047 1 81.56 216 ARG A O 1
ATOM 1682 N N . ASP A 1 217 ? 6.25 -10.422 16.625 1 80.81 217 ASP A N 1
ATOM 1683 C CA . ASP A 1 217 ? 6.215 -11.859 16.891 1 80.81 217 ASP A CA 1
ATOM 1684 C C . ASP A 1 217 ? 4.824 -12.43 16.641 1 80.81 217 ASP A C 1
ATOM 1686 O O . ASP A 1 217 ? 4.348 -13.281 17.391 1 80.81 217 ASP A O 1
ATOM 1690 N N . GLY A 1 218 ? 4.137 -11.828 15.703 1 75.12 218 GLY A N 1
ATOM 1691 C CA . GLY A 1 218 ? 2.848 -12.344 15.266 1 75.12 218 GLY A CA 1
ATOM 1692 C C . GLY A 1 218 ? 1.689 -11.859 16.109 1 75.12 218 GLY A C 1
ATOM 1693 O O . GLY A 1 218 ? 0.539 -12.234 15.875 1 75.12 218 GLY A O 1
ATOM 1694 N N . LEU A 1 219 ? 1.909 -11.016 17.109 1 77.81 219 LEU A N 1
ATOM 1695 C CA . LEU A 1 219 ? 0.857 -10.523 17.984 1 77.81 219 LEU A CA 1
ATOM 1696 C C . LEU A 1 219 ? 0.041 -9.43 17.297 1 77.81 219 LEU A C 1
ATOM 1698 O O . LEU A 1 219 ? 0.594 -8.594 16.578 1 77.81 219 LEU A O 1
ATOM 1702 N N . PRO A 1 220 ? -1.28 -9.539 17.422 1 79.25 220 PRO A N 1
ATOM 1703 C CA . PRO A 1 220 ? -2.125 -8.484 16.844 1 79.25 220 PRO A CA 1
ATOM 1704 C C . PRO A 1 220 ? -1.922 -7.129 17.516 1 79.25 220 PRO A C 1
ATOM 1706 O O . PRO A 1 220 ? -1.353 -7.055 18.609 1 79.25 220 PRO A O 1
ATOM 1709 N N . PHE A 1 221 ? -2.354 -6.125 16.844 1 85.25 221 PHE A N 1
ATOM 1710 C CA . PHE A 1 221 ? -2.352 -4.793 17.453 1 85.25 221 PHE A CA 1
ATOM 1711 C C . PHE A 1 221 ? -3.357 -4.715 18.594 1 85.25 221 PHE A C 1
ATOM 1713 O O . PHE A 1 221 ? -4.453 -5.266 18.5 1 85.25 221 PHE A O 1
ATOM 1720 N N . THR A 1 222 ? -2.938 -4.098 19.656 1 86.12 222 THR A N 1
ATOM 1721 C CA . THR A 1 222 ? -3.865 -3.844 20.75 1 86.12 222 THR A CA 1
ATOM 1722 C C . THR A 1 222 ? -4.773 -2.66 20.422 1 86.12 222 THR A C 1
ATOM 1724 O O . THR A 1 222 ? -4.445 -1.836 19.578 1 86.12 222 THR A O 1
ATOM 1727 N N . PRO A 1 223 ? -5.918 -2.627 21.062 1 87.38 223 PRO A N 1
ATOM 1728 C CA . PRO A 1 223 ? -6.793 -1.467 20.875 1 87.38 223 PRO A CA 1
ATOM 1729 C C . PRO A 1 223 ? -6.082 -0.141 21.125 1 87.38 223 PRO A C 1
ATOM 1731 O O . PRO A 1 223 ? -6.316 0.839 20.422 1 87.38 223 PRO A O 1
ATOM 1734 N N . ASP A 1 224 ? -5.199 -0.11 22.047 1 90.44 224 ASP A N 1
ATOM 1735 C CA . ASP A 1 224 ? -4.465 1.11 22.375 1 90.44 224 ASP A CA 1
ATOM 1736 C C . ASP A 1 224 ? -3.52 1.498 21.234 1 90.44 224 ASP A C 1
ATOM 1738 O O . ASP A 1 224 ? -3.373 2.68 20.922 1 90.44 224 ASP A O 1
ATOM 1742 N N . GLU A 1 225 ? -2.904 0.499 20.688 1 89.06 225 GLU A N 1
ATOM 1743 C CA . GLU A 1 225 ? -1.989 0.758 19.578 1 89.06 225 GLU A CA 1
ATOM 1744 C C . GLU A 1 225 ? -2.734 1.287 18.359 1 89.06 225 GLU A C 1
ATOM 1746 O O . GLU A 1 225 ? -2.236 2.166 17.641 1 89.06 225 GLU A O 1
ATOM 1751 N N . VAL A 1 226 ? -3.938 0.718 18.125 1 92.12 226 VAL A N 1
ATOM 1752 C CA . VAL A 1 226 ? -4.766 1.186 17.016 1 92.12 226 VAL A CA 1
ATOM 1753 C C . VAL A 1 226 ? -5.191 2.631 17.266 1 92.12 226 VAL A C 1
ATOM 1755 O O . VAL A 1 226 ? -5.16 3.461 16.359 1 92.12 226 VAL A O 1
ATOM 1758 N N . SER A 1 227 ? -5.539 2.918 18.516 1 93.56 227 SER A N 1
ATOM 1759 C CA . SER A 1 227 ? -5.938 4.273 18.891 1 93.56 227 SER A CA 1
ATOM 1760 C C . SER A 1 227 ? -4.785 5.254 18.719 1 93.56 227 SER A C 1
ATOM 1762 O O . SER A 1 227 ? -4.988 6.379 18.25 1 93.56 227 SER A O 1
ATOM 1764 N N . GLU A 1 228 ? -3.598 4.805 19.078 1 92.56 228 GLU A N 1
ATOM 1765 C CA . GLU A 1 228 ? -2.416 5.648 18.922 1 92.56 228 GLU A CA 1
ATOM 1766 C C . GLU A 1 228 ? -2.117 5.926 17.453 1 92.56 228 GLU A C 1
ATOM 1768 O O . GLU A 1 228 ? -1.765 7.047 17.078 1 92.56 228 GLU A O 1
ATOM 1773 N N . ALA A 1 229 ? -2.229 4.895 16.656 1 93.88 229 ALA A N 1
ATOM 1774 C CA . ALA A 1 229 ? -2.018 5.059 15.219 1 93.88 229 ALA A CA 1
ATOM 1775 C C . ALA A 1 229 ? -3.043 6.016 14.625 1 93.88 229 ALA A C 1
ATOM 1777 O O . ALA A 1 229 ? -2.695 6.875 13.805 1 93.88 229 ALA A O 1
ATOM 1778 N N . ALA A 1 230 ? -4.293 5.848 15.039 1 95.75 230 ALA A N 1
ATOM 1779 C CA . ALA A 1 230 ? -5.367 6.703 14.547 1 95.75 230 ALA A CA 1
ATOM 1780 C C . ALA A 1 230 ? -5.133 8.164 14.938 1 95.75 230 ALA A C 1
ATOM 1782 O O . ALA A 1 230 ? -5.324 9.07 14.125 1 95.75 230 ALA A O 1
ATOM 1783 N N . LEU A 1 231 ? -4.746 8.336 16.156 1 94.56 231 LEU A N 1
ATOM 1784 C CA . LEU A 1 231 ? -4.477 9.688 16.641 1 94.56 231 LEU A CA 1
ATOM 1785 C C . LEU A 1 231 ? -3.322 10.32 15.875 1 94.56 231 LEU A C 1
ATOM 1787 O O . LEU A 1 231 ? -3.402 11.484 15.477 1 94.56 231 LEU A O 1
ATOM 1791 N N . HIS A 1 232 ? -2.314 9.562 15.641 1 94.25 232 HIS A N 1
ATOM 1792 C CA . HIS A 1 232 ? -1.168 10.062 14.891 1 94.25 232 HIS A CA 1
ATOM 1793 C C . HIS A 1 232 ? -1.569 10.469 13.477 1 94.25 232 HIS A C 1
ATOM 1795 O O . HIS A 1 232 ? -1.248 11.57 13.023 1 94.25 232 HIS A O 1
ATOM 1801 N N . ILE A 1 233 ? -2.223 9.562 12.758 1 96.81 233 ILE A N 1
ATOM 1802 C CA . ILE A 1 233 ? -2.604 9.82 11.367 1 96.81 233 ILE A CA 1
ATOM 1803 C C . ILE A 1 233 ? -3.508 11.047 11.305 1 96.81 233 ILE A C 1
ATOM 1805 O O . ILE A 1 233 ? -3.354 11.891 10.414 1 96.81 233 ILE A O 1
ATOM 1809 N N . THR A 1 234 ? -4.414 11.172 12.297 1 95.81 234 THR A N 1
ATOM 1810 C CA . THR A 1 234 ? -5.328 12.312 12.336 1 95.81 234 THR A CA 1
ATOM 1811 C C . THR A 1 234 ? -4.559 13.617 12.531 1 95.81 234 THR A C 1
ATOM 1813 O O . THR A 1 234 ? -4.738 14.57 11.773 1 95.81 234 THR A O 1
ATOM 1816 N N . ARG A 1 235 ? -3.697 13.648 13.508 1 93 235 ARG A N 1
ATOM 1817 C CA . ARG A 1 235 ? -2.949 14.859 13.82 1 93 235 ARG A CA 1
ATOM 1818 C C . ARG A 1 235 ? -1.998 15.234 12.695 1 93 235 ARG A C 1
ATOM 1820 O O . ARG A 1 235 ? -1.878 16.406 12.336 1 93 235 ARG A O 1
ATOM 1827 N N . PHE A 1 236 ? -1.322 14.219 12.164 1 93.75 236 PHE A N 1
ATOM 1828 C CA . PHE A 1 236 ? -0.423 14.43 11.031 1 93.75 236 PHE A CA 1
ATOM 1829 C C . PHE A 1 236 ? -1.177 15.008 9.836 1 93.75 236 PHE A C 1
ATOM 1831 O O . PHE A 1 236 ? -0.707 15.945 9.195 1 93.75 236 PHE A O 1
ATOM 1838 N N . SER A 1 237 ? -2.33 14.477 9.57 1 94.94 237 SER A N 1
ATOM 1839 C CA . SER A 1 237 ? -3.137 14.898 8.43 1 94.94 237 SER A CA 1
ATOM 1840 C C . SER A 1 237 ? -3.705 16.297 8.641 1 94.94 237 SER A C 1
ATOM 1842 O O . SER A 1 237 ? -3.75 17.109 7.707 1 94.94 237 SER A O 1
ATOM 1844 N N . LEU A 1 238 ? -4.133 16.594 9.867 1 91.94 238 LEU A N 1
ATOM 1845 C CA . LEU A 1 238 ? -4.633 17.938 10.164 1 91.94 238 LEU A CA 1
ATOM 1846 C C . LEU A 1 238 ? -3.549 18.984 9.945 1 91.94 238 LEU A C 1
ATOM 1848 O O . LEU A 1 238 ? -3.811 20.047 9.375 1 91.94 238 LEU A O 1
ATOM 1852 N N . GLY A 1 239 ? -2.34 18.656 10.43 1 88.44 239 GLY A N 1
ATOM 1853 C CA . GLY A 1 239 ? -1.214 19.547 10.156 1 88.44 239 GLY A CA 1
ATOM 1854 C C . GLY A 1 239 ? -0.936 19.719 8.68 1 88.44 239 GLY A C 1
ATOM 1855 O O . GLY A 1 239 ? -0.665 20.844 8.227 1 88.44 239 GLY A O 1
ATOM 1856 N N . GLY A 1 240 ? -0.972 18.625 7.957 1 89.31 240 GLY A N 1
ATOM 1857 C CA . GLY A 1 240 ? -0.771 18.688 6.516 1 89.31 240 GLY A CA 1
ATOM 1858 C C . GLY A 1 240 ? -1.812 19.531 5.801 1 89.31 240 GLY A C 1
ATOM 1859 O O . GLY A 1 240 ? -1.475 20.328 4.934 1 89.31 240 GLY A O 1
ATOM 1860 N N . ILE A 1 241 ? -3.018 19.391 6.184 1 84.12 241 ILE A N 1
ATOM 1861 C CA . ILE A 1 241 ? -4.125 20.125 5.578 1 84.12 241 ILE A CA 1
ATOM 1862 C C . ILE A 1 241 ? -3.965 21.625 5.848 1 84.12 241 ILE A C 1
ATOM 1864 O O . ILE A 1 241 ? -4.121 22.438 4.941 1 84.12 241 ILE A O 1
ATOM 1868 N N . THR A 1 242 ? -3.617 21.938 7.051 1 79.62 242 THR A N 1
ATOM 1869 C CA . THR A 1 242 ? -3.445 23.328 7.438 1 79.62 242 THR A CA 1
ATOM 1870 C C . THR A 1 242 ? -2.277 23.953 6.684 1 79.62 242 THR A C 1
ATOM 1872 O O . THR A 1 242 ? -2.375 25.094 6.207 1 79.62 242 THR A O 1
ATOM 1875 N N . HIS A 1 243 ? -1.256 23.234 6.594 1 78.69 243 HIS A N 1
ATOM 1876 C CA . HIS A 1 243 ? -0.065 23.734 5.918 1 78.69 243 HIS A CA 1
ATOM 1877 C C . HIS A 1 243 ? -0.323 23.953 4.434 1 78.69 243 HIS A C 1
ATOM 1879 O O . HIS A 1 243 ? 0.088 24.969 3.867 1 78.69 243 HIS A O 1
ATOM 1885 N N . ILE A 1 244 ? -0.988 23.109 3.799 1 75.88 244 ILE A N 1
ATOM 1886 C CA . ILE A 1 244 ? -1.31 23.219 2.379 1 75.88 244 ILE A CA 1
ATOM 1887 C C . ILE A 1 244 ? -2.277 24.375 2.164 1 75.88 244 ILE A C 1
ATOM 1889 O O . ILE A 1 244 ? -2.158 25.125 1.184 1 75.88 244 ILE A O 1
ATOM 1893 N N . SER A 1 245 ? -3.076 24.5 3.059 1 70.31 245 SER A N 1
ATOM 1894 C CA . SER A 1 245 ? -4.094 25.547 2.938 1 70.31 245 SER A CA 1
ATOM 1895 C C . SER A 1 245 ? -3.494 26.922 3.143 1 70.31 245 SER A C 1
ATOM 1897 O O . SER A 1 245 ? -3.93 27.891 2.518 1 70.31 245 SER A O 1
ATOM 1899 N N . GLU A 1 246 ? -2.471 27.031 4.047 1 66.19 246 GLU A N 1
ATOM 1900 C CA . GLU A 1 246 ? -1.856 28.312 4.355 1 66.19 246 GLU A CA 1
ATOM 1901 C C . GLU A 1 246 ? -0.834 28.703 3.291 1 66.19 246 GLU A C 1
ATOM 1903 O O . GLU A 1 246 ? -0.634 29.891 3.02 1 66.19 246 GLU A O 1
ATOM 1908 N N . HIS A 1 247 ? 0.014 27.844 2.838 1 58.56 247 HIS A N 1
ATOM 1909 C CA . HIS A 1 247 ? 1.148 28.188 1.983 1 58.56 247 HIS A CA 1
ATOM 1910 C C . HIS A 1 247 ? 0.74 28.219 0.515 1 58.56 247 HIS A C 1
ATOM 1912 O O . HIS A 1 247 ? 1.558 28.531 -0.354 1 58.56 247 HIS A O 1
ATOM 1918 N N . MET A 1 248 ? -0.399 27.812 0.186 1 52.09 248 MET A N 1
ATOM 1919 C CA . MET A 1 248 ? -0.903 28.094 -1.154 1 52.09 248 MET A CA 1
ATOM 1920 C C . MET A 1 248 ? -1.602 29.453 -1.196 1 52.09 248 MET A C 1
ATOM 1922 O O . MET A 1 248 ? -2.297 29.766 -2.164 1 52.09 248 MET A O 1
ATOM 1926 N N . LYS A 1 249 ? -1.114 30.375 -0.183 1 40.09 249 LYS A N 1
ATOM 1927 C CA . LYS A 1 249 ? -1.448 31.797 -0.331 1 40.09 249 LYS A CA 1
ATOM 1928 C C . LYS A 1 249 ? -0.519 32.469 -1.33 1 40.09 249 LYS A C 1
ATOM 1930 O O . LYS A 1 249 ? 0.673 32.156 -1.388 1 40.09 249 LYS A O 1
ATOM 1935 N N . MET B 1 1 ? 22.641 10.852 -20.609 1 31.42 1 MET B N 1
ATOM 1936 C CA . MET B 1 1 ? 23.391 9.617 -20.516 1 31.42 1 MET B CA 1
ATOM 1937 C C . MET B 1 1 ? 22.531 8.414 -20.875 1 31.42 1 MET B C 1
ATOM 1939 O O . MET B 1 1 ? 21.469 8.203 -20.281 1 31.42 1 MET B O 1
ATOM 1943 N N . THR B 1 2 ? 22.672 7.875 -22.031 1 35.84 2 THR B N 1
ATOM 1944 C CA . THR B 1 2 ? 21.844 6.895 -22.734 1 35.84 2 THR B CA 1
ATOM 1945 C C . THR B 1 2 ? 21.828 5.57 -21.969 1 35.84 2 THR B C 1
ATOM 1947 O O . THR B 1 2 ? 22.766 5.25 -21.25 1 35.84 2 THR B O 1
ATOM 1950 N N . MET B 1 3 ? 20.672 4.965 -22.016 1 39.97 3 MET B N 1
ATOM 1951 C CA . MET B 1 3 ? 20.406 3.639 -21.469 1 39.97 3 MET B CA 1
ATOM 1952 C C . MET B 1 3 ? 21.547 2.674 -21.797 1 39.97 3 MET B C 1
ATOM 1954 O O . MET B 1 3 ? 21.688 1.637 -21.141 1 39.97 3 MET B O 1
ATOM 1958 N N . GLN B 1 4 ? 22.234 2.938 -22.938 1 43.25 4 GLN B N 1
ATOM 1959 C CA . GLN B 1 4 ? 23.359 2.117 -23.375 1 43.25 4 GLN B CA 1
ATOM 1960 C C . GLN B 1 4 ? 24.531 2.215 -22.406 1 43.25 4 GLN B C 1
ATOM 1962 O O . GLN B 1 4 ? 25.172 1.212 -22.109 1 43.25 4 GLN B O 1
ATOM 1967 N N . LYS B 1 5 ? 24.75 3.416 -21.938 1 45.97 5 LYS B N 1
ATOM 1968 C CA . LYS B 1 5 ? 25.906 3.641 -21.078 1 45.97 5 LYS B CA 1
ATOM 1969 C C . LYS B 1 5 ? 25.672 3.074 -19.688 1 45.97 5 LYS B C 1
ATOM 1971 O O . LYS B 1 5 ? 26.625 2.605 -19.031 1 45.97 5 LYS B O 1
ATOM 1976 N N . VAL B 1 6 ? 24.438 3.023 -19.297 1 41.53 6 VAL B N 1
ATOM 1977 C CA . VAL B 1 6 ? 24.078 2.451 -18 1 41.53 6 VAL B CA 1
ATOM 1978 C C . VAL B 1 6 ? 24.234 0.934 -18.047 1 41.53 6 VAL B C 1
ATOM 1980 O O . VAL B 1 6 ? 24.781 0.333 -17.109 1 41.53 6 VAL B O 1
ATOM 1983 N N . ALA B 1 7 ? 23.844 0.216 -19.156 1 42.25 7 ALA B N 1
ATOM 1984 C CA . ALA B 1 7 ? 24.062 -1.215 -19.359 1 42.25 7 ALA B CA 1
ATOM 1985 C C . ALA B 1 7 ? 25.547 -1.557 -19.312 1 42.25 7 ALA B C 1
ATOM 1987 O O . ALA B 1 7 ? 25.938 -2.541 -18.672 1 42.25 7 ALA B O 1
ATOM 1988 N N . GLU B 1 8 ? 26.281 -0.7 -19.922 1 46.44 8 GLU B N 1
ATOM 1989 C CA . GLU B 1 8 ? 27.719 -0.919 -19.984 1 46.44 8 GLU B CA 1
ATOM 1990 C C . GLU B 1 8 ? 28.359 -0.755 -18.625 1 46.44 8 GLU B C 1
ATOM 1992 O O . GLU B 1 8 ? 29.25 -1.521 -18.25 1 46.44 8 GLU B O 1
ATOM 1997 N N . ARG B 1 9 ? 27.812 0.159 -17.906 1 46.88 9 ARG B N 1
ATOM 1998 C CA . ARG B 1 9 ? 28.391 0.393 -16.594 1 46.88 9 ARG B CA 1
ATOM 1999 C C . ARG B 1 9 ? 28 -0.716 -15.617 1 46.88 9 ARG B C 1
ATOM 2001 O O . ARG B 1 9 ? 28.812 -1.142 -14.797 1 46.88 9 ARG B O 1
ATOM 2008 N N . LEU B 1 10 ? 26.828 -1.186 -15.727 1 43.59 10 LEU B N 1
ATOM 2009 C CA . LEU B 1 10 ? 26.328 -2.275 -14.891 1 43.59 10 LEU B CA 1
ATOM 2010 C C . LEU B 1 10 ? 27.062 -3.574 -15.195 1 43.59 10 LEU B C 1
ATOM 2012 O O . LEU B 1 10 ? 27.391 -4.332 -14.281 1 43.59 10 LEU B O 1
ATOM 2016 N N . LEU B 1 11 ? 27.391 -3.777 -16.422 1 43.41 11 LEU B N 1
ATOM 2017 C CA . LEU B 1 11 ? 28.25 -4.895 -16.828 1 43.41 11 LEU B CA 1
ATOM 2018 C C . LEU B 1 11 ? 29.625 -4.785 -16.172 1 43.41 11 LEU B C 1
ATOM 2020 O O . LEU B 1 11 ? 30.188 -5.785 -15.719 1 43.41 11 LEU B O 1
ATOM 2024 N N . LYS B 1 12 ? 30.156 -3.553 -16.094 1 44.31 12 LYS B N 1
ATOM 2025 C CA . LYS B 1 12 ? 31.484 -3.342 -15.508 1 44.31 12 LYS B CA 1
ATOM 2026 C C . LYS B 1 12 ? 31.469 -3.607 -14.008 1 44.31 12 LYS B C 1
ATOM 2028 O O . LYS B 1 12 ? 32.406 -4.219 -13.477 1 44.31 12 LYS B O 1
ATOM 2033 N N . ALA B 1 13 ? 30.406 -3.166 -13.359 1 40.03 13 ALA B N 1
ATOM 2034 C CA . ALA B 1 13 ? 30.328 -3.305 -11.906 1 40.03 13 ALA B CA 1
ATOM 2035 C C . ALA B 1 13 ? 30.156 -4.766 -11.5 1 40.03 13 ALA B C 1
ATOM 2037 O O . ALA B 1 13 ? 30.734 -5.215 -10.508 1 40.03 13 ALA B O 1
ATOM 2038 N N . ALA B 1 14 ? 29.375 -5.516 -12.18 1 37.41 14 ALA B N 1
ATOM 2039 C CA . ALA B 1 14 ? 29.188 -6.945 -11.93 1 37.41 14 ALA B CA 1
ATOM 2040 C C . ALA B 1 14 ? 30.516 -7.699 -12.086 1 37.41 14 ALA B C 1
ATOM 2042 O O . ALA B 1 14 ? 30.734 -8.703 -11.406 1 37.41 14 ALA B O 1
ATOM 2043 N N . ARG B 1 15 ? 31.422 -7.148 -12.867 1 38.72 15 ARG B N 1
ATOM 2044 C CA . ARG B 1 15 ? 32.719 -7.766 -13.102 1 38.72 15 ARG B CA 1
ATOM 2045 C C . ARG B 1 15 ? 33.594 -7.746 -11.836 1 38.72 15 ARG B C 1
ATOM 2047 O O . ARG B 1 15 ? 34.375 -8.664 -11.609 1 38.72 15 ARG B O 1
ATOM 2054 N N . GLY B 1 16 ? 33.375 -6.754 -10.992 1 36.97 16 GLY B N 1
ATOM 2055 C CA . GLY B 1 16 ? 34.281 -6.598 -9.875 1 36.97 16 GLY B CA 1
ATOM 2056 C C . GLY B 1 16 ? 34.094 -7.66 -8.805 1 36.97 16 GLY B C 1
ATOM 2057 O O . GLY B 1 16 ? 35 -7.895 -7.996 1 36.97 16 GLY B O 1
ATOM 2058 N N . VAL B 1 17 ? 32.969 -8.188 -8.523 1 33.69 17 VAL B N 1
ATOM 2059 C CA . VAL B 1 17 ? 32.75 -9.031 -7.355 1 33.69 17 VAL B CA 1
ATOM 2060 C C . VAL B 1 17 ? 33.281 -10.438 -7.633 1 33.69 17 VAL B C 1
ATOM 2062 O O . VAL B 1 17 ? 33.438 -11.234 -6.703 1 33.69 17 VAL B O 1
ATOM 2065 N N . ILE B 1 18 ? 33.5 -10.805 -8.844 1 31.27 18 ILE B N 1
ATOM 2066 C CA . ILE B 1 18 ? 33.75 -12.195 -9.195 1 31.27 18 ILE B CA 1
ATOM 2067 C C . ILE B 1 18 ? 35.219 -12.547 -8.93 1 31.27 18 ILE B C 1
ATOM 2069 O O . ILE B 1 18 ? 35.625 -13.68 -9.164 1 31.27 18 ILE B O 1
ATOM 2073 N N . ASP B 1 19 ? 36.094 -11.688 -8.414 1 30.59 19 ASP B N 1
ATOM 2074 C CA . ASP B 1 19 ? 37.469 -12.062 -8.547 1 30.59 19 ASP B CA 1
ATOM 2075 C C . ASP B 1 19 ? 37.875 -13.078 -7.477 1 30.59 19 ASP B C 1
ATOM 2077 O O . ASP B 1 19 ? 39.031 -13.523 -7.441 1 30.59 19 ASP B O 1
ATOM 2081 N N . GLY B 1 20 ? 37.188 -13.289 -6.34 1 26.5 20 GLY B N 1
ATOM 2082 C CA . GLY B 1 20 ? 38.031 -13.883 -5.309 1 26.5 20 GLY B CA 1
ATOM 2083 C C . GLY B 1 20 ? 38.125 -15.391 -5.414 1 26.5 20 GLY B C 1
ATOM 2084 O O . GLY B 1 20 ? 38.625 -16.047 -4.5 1 26.5 20 GLY B O 1
ATOM 2085 N N . ARG B 1 21 ? 37.25 -16.125 -6.137 1 29.22 21 ARG B N 1
ATOM 2086 C CA . ARG B 1 21 ? 37.188 -17.531 -5.738 1 29.22 21 ARG B CA 1
ATOM 2087 C C . ARG B 1 21 ? 38.406 -18.281 -6.281 1 29.22 21 ARG B C 1
ATOM 2089 O O . ARG B 1 21 ? 38.906 -17.984 -7.379 1 29.22 21 ARG B O 1
ATOM 2096 N N . GLY B 1 22 ? 39.156 -18.922 -5.434 1 28.44 22 GLY B N 1
ATOM 2097 C CA . GLY B 1 22 ? 40.344 -19.797 -5.523 1 28.44 22 GLY B CA 1
ATOM 2098 C C . GLY B 1 22 ? 40.094 -21.016 -6.41 1 28.44 22 GLY B C 1
ATOM 2099 O O . GLY B 1 22 ? 38.969 -21.344 -6.723 1 28.44 22 GLY B O 1
ATOM 2100 N N . SER B 1 23 ? 41.219 -21.75 -7.016 1 30.58 23 SER B N 1
ATOM 2101 C CA . SER B 1 23 ? 41.625 -22.625 -8.102 1 30.58 23 SER B CA 1
ATOM 2102 C C . SER B 1 23 ? 41.188 -24.062 -7.855 1 30.58 23 SER B C 1
ATOM 2104 O O . SER B 1 23 ? 41.719 -25 -8.461 1 30.58 23 SER B O 1
ATOM 2106 N N . CYS B 1 24 ? 40.281 -24.609 -7.062 1 31.39 24 CYS B N 1
ATOM 2107 C CA . CYS B 1 24 ? 40.344 -26.062 -7.016 1 31.39 24 CYS B CA 1
ATOM 2108 C C . CYS B 1 24 ? 40.031 -26.672 -8.383 1 31.39 24 CYS B C 1
ATOM 2110 O O . CYS B 1 24 ? 39.031 -26.359 -8.984 1 31.39 24 CYS B O 1
ATOM 2112 N N . LEU B 1 25 ? 41 -27.328 -9.242 1 34.44 25 LEU B N 1
ATOM 2113 C CA . LEU B 1 25 ? 41.188 -27.875 -10.586 1 34.44 25 LEU B CA 1
ATOM 2114 C C . LEU B 1 25 ? 40.312 -29.094 -10.805 1 34.44 25 LEU B C 1
ATOM 2116 O O . LEU B 1 25 ? 40.5 -29.828 -11.781 1 34.44 25 LEU B O 1
ATOM 2120 N N . GLY B 1 26 ? 39.531 -29.766 -9.945 1 34.72 26 GLY B N 1
ATOM 2121 C CA . GLY B 1 26 ? 39 -31.062 -10.32 1 34.72 26 GLY B CA 1
ATOM 2122 C C . GLY B 1 26 ? 38.312 -31.047 -11.672 1 34.72 26 GLY B C 1
ATOM 2123 O O . GLY B 1 26 ? 38.031 -29.984 -12.219 1 34.72 26 GLY B O 1
ATOM 2124 N N . GLN B 1 27 ? 38.062 -32.281 -12.391 1 39.62 27 GLN B N 1
ATOM 2125 C CA . GLN B 1 27 ? 37.719 -32.625 -13.766 1 39.62 27 GLN B CA 1
ATOM 2126 C C . GLN B 1 27 ? 36.719 -31.641 -14.344 1 39.62 27 GLN B C 1
ATOM 2128 O O . GLN B 1 27 ? 36.844 -31.188 -15.484 1 39.62 27 GLN B O 1
ATOM 2133 N N . ASP B 1 28 ? 35.406 -31.953 -14.164 1 41.5 28 ASP B N 1
ATOM 2134 C CA . ASP B 1 28 ? 34.406 -31.172 -14.859 1 41.5 28 ASP B CA 1
ATOM 2135 C C . ASP B 1 28 ? 34.5 -29.688 -14.477 1 41.5 28 ASP B C 1
ATOM 2137 O O . ASP B 1 28 ? 33.75 -29.219 -13.609 1 41.5 28 ASP B O 1
ATOM 2141 N N . ALA B 1 29 ? 35.594 -29.25 -14.219 1 47.22 29 ALA B N 1
ATOM 2142 C CA . ALA B 1 29 ? 36 -27.906 -13.766 1 47.22 29 ALA B CA 1
ATOM 2143 C C . ALA B 1 29 ? 35.5 -26.844 -14.727 1 47.22 29 ALA B C 1
ATOM 2145 O O . ALA B 1 29 ? 36.094 -26.609 -15.781 1 47.22 29 ALA B O 1
ATOM 2146 N N . ARG B 1 30 ? 34.062 -26.984 -14.93 1 57.34 30 ARG B N 1
ATOM 2147 C CA . ARG B 1 30 ? 33.5 -25.953 -15.789 1 57.34 30 ARG B CA 1
ATOM 2148 C C . ARG B 1 30 ? 34.219 -24.625 -15.594 1 57.34 30 ARG B C 1
ATOM 2150 O O . ARG B 1 30 ? 34.719 -24.344 -14.5 1 57.34 30 ARG B O 1
ATOM 2157 N N . ASP B 1 31 ? 34.938 -24.359 -16.688 1 67.38 31 ASP B N 1
ATOM 2158 C CA . ASP B 1 31 ? 35.656 -23.109 -16.734 1 67.38 31 ASP B CA 1
ATOM 2159 C C . ASP B 1 31 ? 34.906 -22 -15.984 1 67.38 31 ASP B C 1
ATOM 2161 O O . ASP B 1 31 ? 33.781 -21.672 -16.328 1 67.38 31 ASP B O 1
ATOM 2165 N N . PRO B 1 32 ? 35.406 -21.859 -14.75 1 68.44 32 PRO B N 1
ATOM 2166 C CA . PRO B 1 32 ? 34.781 -20.797 -13.969 1 68.44 32 PRO B CA 1
ATOM 2167 C C . PRO B 1 32 ? 34.375 -19.594 -14.812 1 68.44 32 PRO B C 1
ATOM 2169 O O . PRO B 1 32 ? 33.312 -18.984 -14.578 1 68.44 32 PRO B O 1
ATOM 2172 N N . ALA B 1 33 ? 35.281 -19.328 -15.781 1 70.12 33 ALA B N 1
ATOM 2173 C CA . ALA B 1 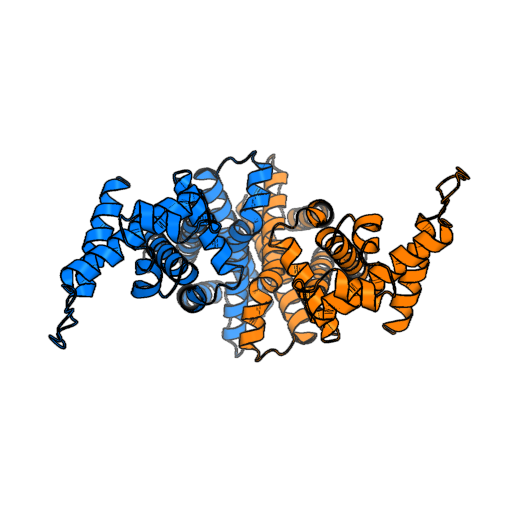33 ? 34.969 -18.188 -16.641 1 70.12 33 ALA B CA 1
ATOM 2174 C C . ALA B 1 33 ? 33.719 -18.438 -17.484 1 70.12 33 ALA B C 1
ATOM 2176 O O . ALA B 1 33 ? 32.906 -17.547 -17.688 1 70.12 33 ALA B O 1
ATOM 2177 N N . ALA B 1 34 ? 33.562 -19.688 -17.938 1 73.19 34 ALA B N 1
ATOM 2178 C CA . ALA B 1 34 ? 32.406 -20.047 -18.719 1 73.19 34 ALA B CA 1
ATOM 2179 C C . ALA B 1 34 ? 31.125 -20.016 -17.875 1 73.19 34 ALA B C 1
ATOM 2181 O O . ALA B 1 34 ? 30.062 -19.609 -18.344 1 73.19 34 ALA B O 1
ATOM 2182 N N . ASP B 1 35 ? 31.281 -20.422 -16.688 1 79 35 ASP B N 1
ATOM 2183 C CA . ASP B 1 35 ? 30.141 -20.453 -15.758 1 79 35 ASP B CA 1
ATOM 2184 C C . ASP B 1 35 ? 29.641 -19.031 -15.461 1 79 35 ASP B C 1
ATOM 2186 O O . ASP B 1 35 ? 28.438 -18.797 -15.445 1 79 35 ASP B O 1
ATOM 2190 N N . VAL B 1 36 ? 30.672 -18.219 -15.273 1 81.5 36 VAL B N 1
ATOM 2191 C CA . VAL B 1 36 ? 30.312 -16.812 -15.016 1 81.5 36 VAL B CA 1
ATOM 2192 C C . VAL B 1 36 ? 29.609 -16.219 -16.234 1 81.5 36 VAL B C 1
ATOM 2194 O O . VAL B 1 36 ? 28.641 -15.477 -16.094 1 81.5 36 VAL B O 1
ATOM 2197 N N . GLN B 1 37 ? 30.062 -16.625 -17.328 1 87.06 37 GLN B N 1
ATOM 2198 C CA . GLN B 1 37 ? 29.469 -16.125 -18.562 1 87.06 37 GLN B CA 1
ATOM 2199 C C . GLN B 1 37 ? 28.031 -16.625 -18.734 1 87.06 37 GLN B C 1
ATOM 2201 O O . GLN B 1 37 ? 27.156 -15.867 -19.156 1 87.06 37 GLN B O 1
ATOM 2206 N N . THR B 1 38 ? 27.859 -17.891 -18.344 1 90.81 38 THR B N 1
ATOM 2207 C CA . THR B 1 38 ? 26.516 -18.453 -18.469 1 90.81 38 THR B CA 1
ATOM 2208 C C . THR B 1 38 ? 25.562 -17.797 -17.484 1 90.81 38 THR B C 1
ATOM 2210 O O . THR B 1 38 ? 24.422 -17.484 -17.828 1 90.81 38 THR B O 1
ATOM 2213 N N . ARG B 1 39 ? 26.031 -17.625 -16.297 1 94.12 39 ARG B N 1
ATOM 2214 C CA . ARG B 1 39 ? 25.203 -16.969 -15.281 1 94.12 39 ARG B CA 1
ATOM 2215 C C . ARG B 1 39 ? 24.781 -15.57 -15.75 1 94.12 39 ARG B C 1
ATOM 2217 O O . ARG B 1 39 ? 23.625 -15.188 -15.594 1 94.12 39 ARG B O 1
ATOM 2224 N N . HIS B 1 40 ? 25.703 -14.914 -16.312 1 94.5 40 HIS B N 1
ATOM 2225 C CA . HIS B 1 40 ? 25.406 -13.578 -16.812 1 94.5 40 HIS B CA 1
ATOM 2226 C C . HIS B 1 40 ? 24.422 -13.617 -17.969 1 94.5 40 HIS B C 1
ATOM 2228 O O . HIS B 1 40 ? 23.5 -12.797 -18.047 1 94.5 40 HIS B O 1
ATOM 2234 N N . ARG B 1 41 ? 24.609 -14.523 -18.828 1 95.19 41 ARG B N 1
ATOM 2235 C CA . ARG B 1 41 ? 23.688 -14.672 -19.953 1 95.19 41 ARG B CA 1
ATOM 2236 C C . ARG B 1 41 ? 22.281 -14.977 -19.469 1 95.19 41 ARG B C 1
ATOM 2238 O O . ARG B 1 41 ? 21.297 -14.469 -20.016 1 95.19 41 ARG B O 1
ATOM 2245 N N . LEU B 1 42 ? 22.219 -15.75 -18.438 1 96 42 LEU B N 1
ATOM 2246 C CA . LEU B 1 42 ? 20.922 -16.094 -17.859 1 96 42 LEU B CA 1
ATOM 2247 C C . LEU B 1 42 ? 20.25 -14.883 -17.25 1 96 42 LEU B C 1
ATOM 2249 O O . LEU B 1 42 ? 19.031 -14.711 -17.359 1 96 42 LEU B O 1
ATOM 2253 N N . LEU B 1 43 ? 21.016 -14.094 -16.641 1 96.12 43 LEU B N 1
ATOM 2254 C CA . LEU B 1 43 ? 20.5 -12.875 -16.016 1 96.12 43 LEU B CA 1
ATOM 2255 C C . LEU B 1 43 ? 19.953 -11.922 -17.094 1 96.12 43 LEU B C 1
ATOM 2257 O O . LEU B 1 43 ? 18.859 -11.383 -16.938 1 96.12 43 LEU B O 1
ATOM 2261 N N . LEU B 1 44 ? 20.719 -11.805 -18.156 1 95.62 44 LEU B N 1
ATOM 2262 C CA . LEU B 1 44 ? 20.312 -10.922 -19.25 1 95.62 44 LEU B CA 1
ATOM 2263 C C . LEU B 1 44 ? 19.062 -11.461 -19.938 1 95.62 44 LEU B C 1
ATOM 2265 O O . LEU B 1 44 ? 18.125 -10.703 -20.219 1 95.62 44 LEU B O 1
ATOM 2269 N N . ALA B 1 45 ? 19.078 -12.711 -20.141 1 96.25 45 ALA B N 1
ATOM 2270 C CA . ALA B 1 45 ? 17.906 -13.352 -20.75 1 96.25 45 ALA B CA 1
ATOM 2271 C C . ALA B 1 45 ? 16.688 -13.234 -19.828 1 96.25 45 ALA B C 1
ATOM 2273 O O . ALA B 1 45 ? 15.586 -12.961 -20.297 1 96.25 45 ALA B O 1
ATOM 2274 N N . GLY B 1 46 ? 16.922 -13.508 -18.531 1 95.81 46 GLY B N 1
ATOM 2275 C CA . GLY B 1 46 ? 15.852 -13.367 -17.578 1 95.81 46 GLY B CA 1
ATOM 2276 C C . GLY B 1 46 ? 15.227 -11.984 -17.578 1 95.81 46 GLY B C 1
ATOM 2277 O O . GLY B 1 46 ? 14 -11.844 -17.609 1 95.81 46 GLY B O 1
ATOM 2278 N N . ARG B 1 47 ? 16.062 -11.008 -17.578 1 93.81 47 ARG B N 1
ATOM 2279 C CA . ARG B 1 47 ? 15.586 -9.633 -17.609 1 93.81 47 ARG B CA 1
ATOM 2280 C C . ARG B 1 47 ? 14.711 -9.383 -18.828 1 93.81 47 ARG B C 1
ATOM 2282 O O . ARG B 1 47 ? 13.633 -8.789 -18.734 1 93.81 47 ARG B O 1
ATOM 2289 N N . GLU B 1 48 ? 15.156 -9.852 -19.922 1 93.31 48 GLU B N 1
ATOM 2290 C CA . GLU B 1 48 ? 14.445 -9.648 -21.188 1 93.31 48 GLU B CA 1
ATOM 2291 C C . GLU B 1 48 ? 13.117 -10.398 -21.188 1 93.31 48 GLU B C 1
ATOM 2293 O O . GLU B 1 48 ? 12.07 -9.828 -21.516 1 93.31 48 GLU B O 1
ATOM 2298 N N . VAL B 1 49 ? 13.148 -11.656 -20.812 1 95 49 VAL B N 1
ATOM 2299 C CA . VAL B 1 49 ? 11.977 -12.531 -20.922 1 95 49 VAL B CA 1
ATOM 2300 C C . VAL B 1 49 ? 10.938 -12.133 -19.875 1 95 49 VAL B C 1
ATOM 2302 O O . VAL B 1 49 ? 9.758 -12 -20.188 1 95 49 VAL B O 1
ATOM 2305 N N . PHE B 1 50 ? 11.383 -11.867 -18.656 1 94.19 50 PHE B N 1
ATOM 2306 C CA . PHE B 1 50 ? 10.461 -11.398 -17.625 1 94.19 50 PHE B CA 1
ATOM 2307 C C . PHE B 1 50 ? 9.875 -10.039 -18 1 94.19 50 PHE B C 1
ATOM 2309 O O . PHE B 1 50 ? 8.695 -9.781 -17.75 1 94.19 50 PHE B O 1
ATOM 2316 N N . GLY B 1 51 ? 10.711 -9.219 -18.547 1 89.81 51 GLY B N 1
ATOM 2317 C CA . GLY B 1 51 ? 10.273 -7.887 -18.938 1 89.81 51 GLY B CA 1
ATOM 2318 C C . GLY B 1 51 ? 9.211 -7.902 -20.016 1 89.81 51 GLY B C 1
ATOM 2319 O O . GLY B 1 51 ? 8.336 -7.027 -20.047 1 89.81 51 GLY B O 1
ATOM 2320 N N . ARG B 1 52 ? 9.219 -8.914 -20.859 1 88.19 52 ARG B N 1
ATOM 2321 C CA . ARG B 1 52 ? 8.312 -8.977 -21.984 1 88.19 52 ARG B CA 1
ATOM 2322 C C . ARG B 1 52 ? 7.062 -9.781 -21.656 1 88.19 52 ARG B C 1
ATOM 2324 O O . ARG B 1 52 ? 5.961 -9.438 -22.078 1 88.19 52 ARG B O 1
ATOM 2331 N N . LYS B 1 53 ? 7.297 -10.812 -20.812 1 89.44 53 LYS B N 1
ATOM 2332 C CA . LYS B 1 53 ? 6.207 -11.773 -20.688 1 89.44 53 LYS B CA 1
ATOM 2333 C C . LYS B 1 53 ? 5.727 -11.875 -19.234 1 89.44 53 LYS B C 1
ATOM 2335 O O . LYS B 1 53 ? 4.727 -12.539 -18.953 1 89.44 53 LYS B O 1
ATOM 2340 N N . GLY B 1 54 ? 6.465 -11.266 -18.359 1 88.44 54 GLY B N 1
ATOM 2341 C CA . GLY B 1 54 ? 6.062 -11.328 -16.969 1 88.44 54 GLY B CA 1
ATOM 2342 C C . GLY B 1 54 ? 6.535 -12.586 -16.266 1 88.44 54 GLY B C 1
ATOM 2343 O O . GLY B 1 54 ? 7.453 -13.258 -16.734 1 88.44 54 GLY B O 1
ATOM 2344 N N . GLY B 1 55 ? 5.93 -12.867 -15.07 1 85.31 55 GLY B N 1
ATOM 2345 C CA . GLY B 1 55 ? 6.375 -13.938 -14.203 1 85.31 55 GLY B CA 1
ATOM 2346 C C . GLY B 1 55 ? 5.898 -15.305 -14.648 1 85.31 55 GLY B C 1
ATOM 2347 O O . GLY B 1 55 ? 6.344 -16.328 -14.125 1 85.31 55 GLY B O 1
ATOM 2348 N N . GLY B 1 56 ? 5.031 -15.32 -15.633 1 87.38 56 GLY B N 1
ATOM 2349 C CA . GLY B 1 56 ? 4.457 -16.578 -16.062 1 87.38 56 GLY B CA 1
ATOM 2350 C C . GLY B 1 56 ? 5.344 -17.328 -17.031 1 87.38 56 GLY B C 1
ATOM 2351 O O . GLY B 1 56 ? 5.004 -18.438 -17.469 1 87.38 56 GLY B O 1
ATOM 2352 N N . VAL B 1 57 ? 6.469 -16.859 -17.266 1 92.94 57 VAL B N 1
ATOM 2353 C CA . VAL B 1 57 ? 7.387 -17.469 -18.219 1 92.94 57 VAL B CA 1
ATOM 2354 C C . VAL B 1 57 ? 7.945 -18.766 -17.625 1 92.94 57 VAL B C 1
ATOM 2356 O O . VAL B 1 57 ? 7.941 -18.953 -16.406 1 92.94 57 VAL B O 1
ATOM 2359 N N . THR B 1 58 ? 8.469 -19.656 -18.562 1 93.88 58 THR B N 1
ATOM 2360 C CA . THR B 1 58 ? 9.031 -20.922 -18.109 1 93.88 58 THR B CA 1
ATOM 2361 C C . THR B 1 58 ? 10.562 -20.859 -18.125 1 93.88 58 THR B C 1
ATOM 2363 O O . THR B 1 58 ? 11.148 -20 -18.781 1 93.88 58 THR B O 1
ATOM 2366 N N . VAL B 1 59 ? 11.086 -21.766 -17.375 1 95.25 59 VAL B N 1
ATOM 2367 C CA . VAL B 1 59 ? 12.539 -21.906 -17.344 1 95.25 59 VAL B CA 1
ATOM 2368 C C . VAL B 1 59 ? 13.055 -22.234 -18.75 1 95.25 59 VAL B C 1
ATOM 2370 O O . VAL B 1 59 ? 14.094 -21.703 -19.172 1 95.25 59 VAL B O 1
ATOM 2373 N N . ARG B 1 60 ? 12.359 -22.984 -19.5 1 95.56 60 ARG B N 1
ATOM 2374 C CA . ARG B 1 60 ? 12.742 -23.375 -20.844 1 95.56 60 ARG B CA 1
ATOM 2375 C C . ARG B 1 60 ? 12.867 -22.156 -21.75 1 95.56 60 ARG B C 1
ATOM 2377 O O . ARG B 1 60 ? 13.805 -22.047 -22.547 1 95.56 60 ARG B O 1
ATOM 2384 N N . GLU B 1 61 ? 11.953 -21.234 -21.656 1 96.38 61 GLU B N 1
ATOM 2385 C CA . GLU B 1 61 ? 11.969 -20.016 -22.453 1 96.38 61 GLU B CA 1
ATOM 2386 C C . GLU B 1 61 ? 13.195 -19.156 -22.141 1 96.38 61 GLU B C 1
ATOM 2388 O O . GLU B 1 61 ? 13.82 -18.609 -23.047 1 96.38 61 GLU B O 1
ATOM 2393 N N . ILE B 1 62 ? 13.508 -19.062 -20.875 1 96.75 62 ILE B N 1
ATOM 2394 C CA . ILE B 1 62 ? 14.656 -18.266 -20.438 1 96.75 62 ILE B CA 1
ATOM 2395 C C . ILE B 1 62 ? 15.945 -18.906 -20.938 1 96.75 62 ILE B C 1
ATOM 2397 O O . ILE B 1 62 ? 16.812 -18.219 -21.484 1 96.75 62 ILE B O 1
ATOM 2401 N N . CYS B 1 63 ? 16.031 -20.203 -20.797 1 96.75 63 CYS B N 1
ATOM 2402 C CA . CYS B 1 63 ? 17.219 -20.938 -21.219 1 96.75 63 CYS B CA 1
ATOM 2403 C C . CYS B 1 63 ? 17.406 -20.859 -22.719 1 96.75 63 CYS B C 1
ATOM 2405 O O . CYS B 1 63 ? 18.531 -20.719 -23.203 1 96.75 63 CYS B O 1
ATOM 2407 N N . ARG B 1 64 ? 16.375 -20.922 -23.438 1 96.06 64 ARG B N 1
ATOM 2408 C CA . ARG B 1 64 ? 16.438 -20.781 -24.891 1 96.06 64 ARG B CA 1
ATOM 2409 C C . ARG B 1 64 ? 16.984 -19.422 -25.297 1 96.06 64 ARG B C 1
ATOM 2411 O O . ARG B 1 64 ? 17.875 -19.328 -26.141 1 96.06 64 ARG B O 1
ATOM 2418 N N . ALA B 1 65 ? 16.516 -18.438 -24.641 1 95.62 65 ALA B N 1
ATOM 2419 C CA . ALA B 1 65 ? 16.969 -17.078 -24.922 1 95.62 65 ALA B CA 1
ATOM 2420 C C . ALA B 1 65 ? 18.438 -16.891 -24.547 1 95.62 65 ALA B C 1
ATOM 2422 O O . ALA B 1 65 ? 19.141 -16.109 -25.172 1 95.62 65 ALA B O 1
ATOM 2423 N N . ALA B 1 66 ? 18.891 -17.625 -23.562 1 96 66 ALA B N 1
ATOM 2424 C CA . ALA B 1 66 ? 20.266 -17.516 -23.062 1 96 66 ALA B CA 1
ATOM 2425 C C . ALA B 1 66 ? 21.188 -18.484 -23.797 1 96 66 ALA B C 1
ATOM 2427 O O . ALA B 1 66 ? 22.391 -18.516 -23.547 1 96 66 ALA B O 1
ATOM 2428 N N . ASN B 1 67 ? 20.641 -19.281 -24.656 1 95.19 67 ASN B N 1
ATOM 2429 C CA . ASN B 1 67 ? 21.391 -20.344 -25.297 1 95.19 67 ASN B CA 1
ATOM 2430 C C . ASN B 1 67 ? 22.094 -21.234 -24.266 1 95.19 67 ASN B C 1
ATOM 2432 O O . ASN B 1 67 ? 23.297 -21.469 -24.359 1 95.19 67 ASN B O 1
ATOM 2436 N N . ALA B 1 68 ? 21.328 -21.625 -23.281 1 94.31 68 ALA B N 1
ATOM 2437 C CA . ALA B 1 68 ? 21.812 -22.484 -22.203 1 94.31 68 ALA B CA 1
ATOM 2438 C C . ALA B 1 68 ? 20.922 -23.719 -22.047 1 94.31 68 ALA B C 1
ATOM 2440 O O . ALA B 1 68 ? 19.797 -23.75 -22.531 1 94.31 68 ALA B O 1
ATOM 2441 N N . ASN B 1 69 ? 21.531 -24.672 -21.422 1 91.94 69 ASN B N 1
ATOM 2442 C CA . ASN B 1 69 ? 20.75 -25.875 -21.125 1 91.94 69 ASN B CA 1
ATOM 2443 C C . ASN B 1 69 ? 19.672 -25.609 -20.078 1 91.94 69 ASN B C 1
ATOM 2445 O O . ASN B 1 69 ? 19.812 -24.703 -19.25 1 91.94 69 ASN B O 1
ATOM 2449 N N . VAL B 1 70 ? 18.609 -26.438 -20.141 1 91.75 70 VAL B N 1
ATOM 2450 C CA . VAL B 1 70 ? 17.406 -26.25 -19.328 1 91.75 70 VAL B CA 1
ATOM 2451 C C . VAL B 1 70 ? 17.75 -26.391 -17.844 1 91.75 70 VAL B C 1
ATOM 2453 O O . VAL B 1 70 ? 17.062 -25.844 -16.984 1 91.75 70 VAL B O 1
ATOM 2456 N N . ALA B 1 71 ? 18.938 -27 -17.547 1 93.12 71 ALA B N 1
ATOM 2457 C CA . ALA B 1 71 ? 19.344 -27.188 -16.156 1 93.12 71 ALA B CA 1
ATOM 2458 C C . ALA B 1 71 ? 20.109 -25.969 -15.625 1 93.12 71 ALA B C 1
ATOM 2460 O O . ALA B 1 71 ? 20.328 -25.844 -14.422 1 93.12 71 ALA B O 1
ATOM 2461 N N . ALA B 1 72 ? 20.453 -25.109 -16.484 1 93.69 72 ALA B N 1
ATOM 2462 C CA . ALA B 1 72 ? 21.375 -24.016 -16.172 1 93.69 72 ALA B CA 1
ATOM 2463 C C . ALA B 1 72 ? 20.766 -23.078 -15.125 1 93.69 72 ALA B C 1
ATOM 2465 O O . ALA B 1 72 ? 21.453 -22.625 -14.211 1 93.69 72 ALA B O 1
ATOM 2466 N N . VAL B 1 73 ? 19.438 -22.75 -15.188 1 95.5 73 VAL B N 1
ATOM 2467 C CA . VAL B 1 73 ? 18.797 -21.859 -14.242 1 95.5 73 VAL B CA 1
ATOM 2468 C C . VAL B 1 73 ? 18.844 -22.453 -12.844 1 95.5 73 VAL B C 1
ATOM 2470 O O . VAL B 1 73 ? 19.188 -21.766 -11.875 1 95.5 73 VAL B O 1
ATOM 2473 N N . ASN B 1 74 ? 18.516 -23.688 -12.75 1 95.25 74 ASN B N 1
ATOM 2474 C CA . ASN B 1 74 ? 18.547 -24.359 -11.461 1 95.25 74 ASN B CA 1
ATOM 2475 C C . ASN B 1 74 ? 19.969 -24.422 -10.898 1 95.25 74 ASN B C 1
ATOM 2477 O O . ASN B 1 74 ? 20.172 -24.234 -9.695 1 95.25 74 ASN B O 1
ATOM 2481 N N . TYR B 1 75 ? 20.859 -24.688 -11.75 1 94.06 75 TYR B N 1
ATOM 2482 C CA . TYR B 1 75 ? 22.25 -24.812 -11.352 1 94.06 75 TYR B CA 1
ATOM 2483 C C . TYR B 1 75 ? 22.797 -23.469 -10.836 1 94.06 75 TYR B C 1
ATOM 2485 O O . TYR B 1 75 ? 23.375 -23.406 -9.758 1 94.06 75 TYR B O 1
ATOM 2493 N N . HIS B 1 76 ? 22.516 -22.406 -11.523 1 94.94 76 HIS B N 1
ATOM 2494 C CA . HIS B 1 76 ? 23.141 -21.125 -11.227 1 94.94 76 HIS B CA 1
ATOM 2495 C C . HIS B 1 76 ? 22.328 -20.344 -10.195 1 94.94 76 HIS B C 1
ATOM 2497 O O . HIS B 1 76 ? 22.875 -19.562 -9.422 1 94.94 76 HIS B O 1
ATOM 2503 N N . PHE B 1 77 ? 20.922 -20.531 -10.117 1 96.56 77 PHE B N 1
ATOM 2504 C CA . PHE B 1 77 ? 20.094 -19.656 -9.305 1 96.56 77 PHE B CA 1
ATOM 2505 C C . PHE B 1 77 ? 19.234 -20.469 -8.344 1 96.56 77 PHE B C 1
ATOM 2507 O O . PHE B 1 77 ? 18.719 -19.938 -7.359 1 96.56 77 PHE B O 1
ATOM 2514 N N . GLY B 1 78 ? 19.078 -21.688 -8.648 1 95.38 78 GLY B N 1
ATOM 2515 C CA . GLY B 1 78 ? 18.234 -22.516 -7.793 1 95.38 78 GLY B CA 1
ATOM 2516 C C . GLY B 1 78 ? 16.797 -22.594 -8.266 1 95.38 78 GLY B C 1
ATOM 2517 O O . GLY B 1 78 ? 15.984 -23.312 -7.672 1 95.38 78 GLY B O 1
ATOM 2518 N N . GLY B 1 79 ? 16.453 -21.734 -9.352 1 95.94 79 GLY B N 1
ATOM 2519 C CA . GLY B 1 79 ? 15.109 -21.797 -9.906 1 95.94 79 GLY B CA 1
ATOM 2520 C C . GLY B 1 79 ? 14.648 -20.5 -10.523 1 95.94 79 GLY B C 1
ATOM 2521 O O . GLY B 1 79 ? 15.383 -19.5 -10.508 1 95.94 79 GLY B O 1
ATOM 2522 N N . LYS B 1 80 ? 13.516 -20.547 -11.031 1 95.75 80 LYS B N 1
ATOM 2523 C CA . LYS B 1 80 ? 12.953 -19.391 -11.734 1 95.75 80 LYS B CA 1
ATOM 2524 C C . LYS B 1 80 ? 12.727 -18.219 -10.773 1 95.75 80 LYS B C 1
ATOM 2526 O O . LYS B 1 80 ? 13.039 -17.078 -11.102 1 95.75 80 LYS B O 1
ATOM 2531 N N . GLU B 1 81 ? 12.234 -18.516 -9.586 1 95.19 81 GLU B N 1
ATOM 2532 C CA . GLU B 1 81 ? 11.914 -17.453 -8.625 1 95.19 81 GLU B CA 1
ATOM 2533 C C . GLU B 1 81 ? 13.18 -16.766 -8.117 1 95.19 81 GLU B C 1
ATOM 2535 O O . GLU B 1 81 ? 13.203 -15.555 -7.941 1 95.19 81 GLU B O 1
ATOM 2540 N N . GLU B 1 82 ? 14.133 -17.578 -7.914 1 96.75 82 GLU B N 1
ATOM 2541 C CA . GLU B 1 82 ? 15.406 -17.031 -7.473 1 96.75 82 GLU B CA 1
ATOM 2542 C C . GLU B 1 82 ? 16.047 -16.172 -8.562 1 96.75 82 GLU B C 1
ATOM 2544 O O . GLU B 1 82 ? 16.641 -15.133 -8.273 1 96.75 82 GLU B O 1
ATOM 2549 N N . LEU B 1 83 ? 15.953 -16.641 -9.781 1 97.12 83 LEU B N 1
ATOM 2550 C CA . LEU B 1 83 ? 16.453 -15.852 -10.898 1 97.12 83 LEU B CA 1
ATOM 2551 C C . LEU B 1 83 ? 15.695 -14.523 -11 1 97.12 83 LEU B C 1
ATOM 2553 O O . LEU B 1 83 ? 16.312 -13.469 -11.164 1 97.12 83 LEU B O 1
ATOM 2557 N N . LEU B 1 84 ? 14.414 -14.547 -10.883 1 96.75 84 LEU B N 1
ATOM 2558 C CA . LEU B 1 84 ? 13.609 -13.336 -10.922 1 96.75 84 LEU B CA 1
ATOM 2559 C C . LEU B 1 84 ? 14.016 -12.375 -9.805 1 96.75 84 LEU B C 1
ATOM 2561 O O . LEU B 1 84 ? 14.156 -11.172 -10.039 1 96.75 84 LEU B O 1
ATOM 2565 N N . ALA B 1 85 ? 14.203 -12.922 -8.625 1 96.81 85 ALA B N 1
ATOM 2566 C CA . ALA B 1 85 ? 14.609 -12.102 -7.492 1 96.81 85 ALA B CA 1
ATOM 2567 C C . ALA B 1 85 ? 15.914 -11.367 -7.785 1 96.81 85 ALA B C 1
ATOM 2569 O O . ALA B 1 85 ? 16.062 -10.188 -7.441 1 96.81 85 ALA B O 1
ATOM 2570 N N . GLU B 1 86 ? 16.734 -12.102 -8.383 1 96.88 86 GLU B N 1
ATOM 2571 C CA . GLU B 1 86 ? 18.016 -11.484 -8.711 1 96.88 86 GLU B CA 1
ATOM 2572 C C . GLU B 1 86 ? 17.859 -10.398 -9.773 1 96.88 86 GLU B C 1
ATOM 2574 O O . GLU B 1 86 ? 18.5 -9.352 -9.703 1 96.88 86 GLU B O 1
ATOM 2579 N N . VAL B 1 87 ? 17.078 -10.625 -10.766 1 95.75 87 VAL B N 1
ATOM 2580 C CA . VAL B 1 87 ? 16.781 -9.625 -11.789 1 95.75 87 VAL B CA 1
ATOM 2581 C C . VAL B 1 87 ? 16.188 -8.375 -11.148 1 95.75 87 VAL B C 1
ATOM 2583 O O . VAL B 1 87 ? 16.594 -7.258 -11.461 1 95.75 87 VAL B O 1
ATOM 2586 N N . LEU B 1 88 ? 15.305 -8.562 -10.211 1 95.12 88 LEU B N 1
ATOM 2587 C CA . LEU B 1 88 ? 14.641 -7.445 -9.547 1 95.12 88 LEU B CA 1
ATOM 2588 C C . LEU B 1 88 ? 15.609 -6.699 -8.633 1 95.12 88 LEU B C 1
ATOM 2590 O O . LEU B 1 88 ? 15.547 -5.473 -8.523 1 95.12 88 LEU B O 1
ATOM 2594 N N . ARG B 1 89 ? 16.453 -7.449 -7.969 1 96.12 89 ARG B N 1
ATOM 2595 C CA . ARG B 1 89 ? 17.469 -6.816 -7.133 1 96.12 89 ARG B CA 1
ATOM 2596 C C . ARG B 1 89 ? 18.359 -5.891 -7.953 1 96.12 89 ARG B C 1
ATOM 2598 O O . ARG B 1 89 ? 18.625 -4.758 -7.543 1 96.12 89 ARG B O 1
ATOM 2605 N N . ILE B 1 90 ? 18.75 -6.375 -9.07 1 94.44 90 ILE B N 1
ATOM 2606 C CA . ILE B 1 90 ? 19.594 -5.586 -9.953 1 94.44 90 ILE B CA 1
ATOM 2607 C C . ILE B 1 90 ? 18.844 -4.352 -10.438 1 94.44 90 ILE B C 1
ATOM 2609 O O . ILE B 1 90 ? 19.391 -3.252 -10.484 1 94.44 90 ILE B O 1
ATOM 2613 N N . LEU B 1 91 ? 17.609 -4.523 -10.789 1 92.06 91 LEU B N 1
ATOM 2614 C CA . LEU B 1 91 ? 16.781 -3.395 -11.203 1 92.06 91 LEU B CA 1
ATOM 2615 C C . LEU B 1 91 ? 16.688 -2.355 -10.094 1 92.06 91 LEU B C 1
ATOM 2617 O O . LEU B 1 91 ? 16.812 -1.155 -10.352 1 92.06 91 LEU B O 1
ATOM 2621 N N . LEU B 1 92 ? 16.484 -2.781 -8.867 1 93.5 92 LEU B N 1
ATOM 2622 C CA . LEU B 1 92 ? 16.406 -1.877 -7.727 1 93.5 92 LEU B CA 1
ATOM 2623 C C . LEU B 1 92 ? 17.703 -1.082 -7.582 1 93.5 92 LEU B C 1
ATOM 2625 O O . LEU B 1 92 ? 17.672 0.133 -7.371 1 93.5 92 LEU B O 1
ATOM 2629 N N . ASP B 1 93 ? 18.766 -1.798 -7.762 1 93.94 93 ASP B N 1
ATOM 2630 C CA . ASP B 1 93 ? 20.078 -1.143 -7.672 1 93.94 93 ASP B CA 1
ATOM 2631 C C . ASP B 1 93 ? 20.234 -0.087 -8.766 1 93.94 93 ASP B C 1
ATOM 2633 O O . ASP B 1 93 ? 20.766 0.995 -8.516 1 93.94 93 ASP B O 1
ATOM 2637 N N . GLU B 1 94 ? 19.812 -0.418 -9.945 1 91.06 94 GLU B N 1
ATOM 2638 C CA . GLU B 1 94 ? 19.891 0.52 -11.062 1 91.06 94 GLU B CA 1
ATOM 2639 C C . GLU B 1 94 ? 19.031 1.76 -10.797 1 91.06 94 GLU B C 1
ATOM 2641 O O . GLU B 1 94 ? 19.469 2.883 -11.062 1 91.06 94 GLU B O 1
ATOM 2646 N N . LEU B 1 95 ? 17.891 1.554 -10.289 1 91 95 LEU B N 1
ATOM 2647 C CA . LEU B 1 95 ? 16.984 2.664 -9.992 1 91 95 LEU B CA 1
ATOM 2648 C C . LEU B 1 95 ? 17.578 3.555 -8.898 1 91 95 LEU B C 1
ATOM 2650 O O . LEU B 1 95 ? 17.469 4.781 -8.969 1 91 95 LEU B O 1
ATOM 2654 N N . LEU B 1 96 ? 18.234 2.965 -7.918 1 93.56 96 LEU B N 1
ATOM 2655 C CA . LEU B 1 96 ? 18.844 3.723 -6.832 1 93.56 96 LEU B CA 1
ATOM 2656 C C . LEU B 1 96 ? 20.047 4.523 -7.332 1 93.56 96 LEU B C 1
ATOM 2658 O O . LEU B 1 96 ? 20.344 5.594 -6.797 1 93.56 96 LEU B O 1
ATOM 2662 N N . ALA B 1 97 ? 20.656 3.98 -8.352 1 93.12 97 ALA B N 1
ATOM 2663 C CA . ALA B 1 97 ? 21.781 4.703 -8.945 1 93.12 97 ALA B CA 1
ATOM 2664 C C . ALA B 1 97 ? 21.297 5.938 -9.703 1 93.12 97 ALA B C 1
ATOM 2666 O O . ALA B 1 97 ? 21.953 6.984 -9.672 1 93.12 97 ALA B O 1
ATOM 2667 N N . ILE B 1 98 ? 20.203 5.82 -10.391 1 90.69 98 ILE B N 1
ATOM 2668 C CA . ILE B 1 98 ? 19.625 6.922 -11.156 1 90.69 98 ILE B CA 1
ATOM 2669 C C . ILE B 1 98 ? 18.969 7.926 -10.211 1 90.69 98 ILE B C 1
ATOM 2671 O O . ILE B 1 98 ? 19.125 9.141 -10.383 1 90.69 98 ILE B O 1
ATOM 2675 N N . TYR B 1 99 ? 18.25 7.383 -9.258 1 93.5 99 TYR B N 1
ATOM 2676 C CA . TYR B 1 99 ? 17.562 8.195 -8.266 1 93.5 99 TYR B CA 1
ATOM 2677 C C . TYR B 1 99 ? 18 7.836 -6.852 1 93.5 99 TYR B C 1
ATOM 2679 O O . TYR B 1 99 ? 17.297 7.121 -6.133 1 93.5 99 TYR B O 1
ATOM 2687 N N . PRO B 1 100 ? 19.094 8.438 -6.457 1 95.5 100 PRO B N 1
ATOM 2688 C CA . PRO B 1 100 ? 19.594 8.117 -5.117 1 95.5 100 PRO B CA 1
ATOM 2689 C C . PRO B 1 100 ? 18.609 8.516 -4.012 1 95.5 100 PRO B C 1
ATOM 2691 O O . PRO B 1 100 ? 17.703 9.305 -4.25 1 95.5 100 PRO B O 1
ATOM 2694 N N . MET B 1 101 ? 18.828 7.957 -2.838 1 95.12 101 MET B N 1
ATOM 2695 C CA . MET B 1 101 ? 17.906 8.141 -1.729 1 95.12 101 MET B CA 1
ATOM 2696 C C . MET B 1 101 ? 17.719 9.625 -1.411 1 95.12 101 MET B C 1
ATOM 2698 O O . MET B 1 101 ? 16.609 10.07 -1.127 1 95.12 101 MET B O 1
ATOM 2702 N N . ASN B 1 102 ? 18.781 10.391 -1.493 1 95.19 102 ASN B N 1
ATOM 2703 C CA . ASN B 1 102 ? 18.719 11.805 -1.127 1 95.19 102 ASN B CA 1
ATOM 2704 C C . ASN B 1 102 ? 18.219 12.664 -2.283 1 95.19 102 ASN B C 1
ATOM 2706 O O . ASN B 1 102 ? 18.141 13.891 -2.168 1 95.19 102 ASN B O 1
ATOM 2710 N N . GLY B 1 103 ? 17.984 12.086 -3.51 1 94.38 103 GLY B N 1
ATOM 2711 C CA . GLY B 1 103 ? 17.469 12.805 -4.664 1 94.38 103 GLY B CA 1
ATOM 2712 C C . GLY B 1 103 ? 18.453 13.773 -5.262 1 94.38 103 GLY B C 1
ATOM 2713 O O . GLY B 1 103 ? 18.062 14.75 -5.91 1 94.38 103 GLY B O 1
ATOM 2714 N N . GLY B 1 104 ? 19.688 13.602 -4.871 1 94.56 104 GLY B N 1
ATOM 2715 C CA . GLY B 1 104 ? 20.703 14.508 -5.367 1 94.56 104 GLY B CA 1
ATOM 2716 C C . GLY B 1 104 ? 20.828 15.781 -4.555 1 94.56 104 GLY B C 1
ATOM 2717 O O . GLY B 1 104 ? 21.562 16.688 -4.926 1 94.56 104 GLY B O 1
ATOM 2718 N N . VAL B 1 105 ? 20.109 15.938 -3.453 1 95.81 105 VAL B N 1
ATOM 2719 C CA . VAL B 1 105 ? 20.141 17.109 -2.594 1 95.81 105 VAL B CA 1
ATOM 2720 C C . VAL B 1 105 ? 21.297 17 -1.599 1 95.81 105 VAL B C 1
ATOM 2722 O O . VAL B 1 105 ? 21.438 15.969 -0.935 1 95.81 105 VAL B O 1
ATOM 2725 N N . PRO B 1 106 ? 22.109 18.016 -1.501 1 94.62 106 PRO B N 1
ATOM 2726 C CA . PRO B 1 106 ? 23.266 17.969 -0.595 1 94.62 106 PRO B CA 1
ATOM 2727 C C . PRO B 1 106 ? 22.859 17.859 0.872 1 94.62 106 PRO B C 1
ATOM 2729 O O . PRO B 1 106 ? 21.766 18.297 1.249 1 94.62 106 PRO B O 1
ATOM 2732 N N . ASP B 1 107 ? 23.734 17.297 1.711 1 90.94 107 ASP B N 1
ATOM 2733 C CA . ASP B 1 107 ? 23.469 17.047 3.123 1 90.94 107 ASP B CA 1
ATOM 2734 C C . ASP B 1 107 ? 23.344 18.359 3.895 1 90.94 107 ASP B C 1
ATOM 2736 O O . ASP B 1 107 ? 22.75 18.406 4.973 1 90.94 107 ASP B O 1
ATOM 2740 N N . ASP B 1 108 ? 23.891 19.391 3.369 1 93.06 108 ASP B N 1
ATOM 2741 C CA . ASP B 1 108 ? 23.891 20.672 4.078 1 93.06 108 ASP B CA 1
ATOM 2742 C C . ASP B 1 108 ? 22.688 21.531 3.65 1 93.06 108 ASP B C 1
ATOM 2744 O O . ASP B 1 108 ? 22.516 22.656 4.137 1 93.06 108 ASP B O 1
ATOM 2748 N N . ALA B 1 109 ? 21.859 21.031 2.764 1 95.75 109 ALA B N 1
ATOM 2749 C CA . ALA B 1 109 ? 20.641 21.734 2.379 1 95.75 109 ALA B CA 1
ATOM 2750 C C . ALA B 1 109 ? 19.641 21.766 3.529 1 95.75 109 ALA B C 1
ATOM 2752 O O . ALA B 1 109 ? 19.719 20.953 4.453 1 95.75 109 ALA B O 1
ATOM 2753 N N . PRO B 1 110 ? 18.75 22.781 3.516 1 94.69 110 PRO B N 1
ATOM 2754 C CA . PRO B 1 110 ? 17.688 22.797 4.535 1 94.69 110 PRO B CA 1
ATOM 2755 C C . PRO B 1 110 ? 16.906 21.484 4.602 1 94.69 110 PRO B C 1
ATOM 2757 O O . PRO B 1 110 ? 16.719 20.828 3.574 1 94.69 110 PRO B O 1
ATOM 2760 N N . SER B 1 111 ? 16.484 21.078 5.758 1 94.62 111 SER B N 1
ATOM 2761 C CA . SER B 1 111 ? 15.844 19.797 6.012 1 94.62 111 SER B CA 1
ATOM 2762 C C . SER B 1 111 ? 14.609 19.625 5.129 1 94.62 111 SER B C 1
ATOM 2764 O O . SER B 1 111 ? 14.344 18.516 4.648 1 94.62 111 SER B O 1
ATOM 2766 N N . ALA B 1 112 ? 13.875 20.672 4.883 1 93.88 112 ALA B N 1
ATOM 2767 C CA . ALA B 1 112 ? 12.688 20.594 4.039 1 93.88 112 ALA B CA 1
ATOM 2768 C C . ALA B 1 112 ? 13.055 20.219 2.607 1 93.88 112 ALA B C 1
ATOM 2770 O O . ALA B 1 112 ? 12.344 19.438 1.964 1 93.88 112 ALA B O 1
ATOM 2771 N N . GLU B 1 113 ? 14.141 20.766 2.125 1 96.12 113 GLU B N 1
ATOM 2772 C CA . GLU B 1 113 ? 14.617 20.438 0.784 1 96.12 113 GLU B CA 1
ATOM 2773 C C . GLU B 1 113 ? 15.125 19 0.707 1 96.12 113 GLU B C 1
ATOM 2775 O O . GLU B 1 113 ? 14.93 18.328 -0.304 1 96.12 113 GLU B O 1
ATOM 2780 N N . ARG B 1 114 ? 15.82 18.594 1.713 1 97.19 114 ARG B N 1
ATOM 2781 C CA . ARG B 1 114 ? 16.297 17.219 1.775 1 97.19 114 ARG B CA 1
ATOM 2782 C C . ARG B 1 114 ? 15.125 16.234 1.771 1 97.19 114 ARG B C 1
ATOM 2784 O O . ARG B 1 114 ? 15.188 15.203 1.107 1 97.19 114 ARG B O 1
ATOM 2791 N N . LEU B 1 115 ? 14.031 16.594 2.51 1 97.12 115 LEU B N 1
ATOM 2792 C CA . LEU B 1 115 ? 12.844 15.742 2.504 1 97.12 115 LEU B CA 1
ATOM 2793 C C . LEU B 1 115 ? 12.227 15.68 1.11 1 97.12 115 LEU B C 1
ATOM 2795 O O . LEU B 1 115 ? 11.852 14.602 0.642 1 97.12 115 LEU B O 1
ATOM 2799 N N . HIS B 1 116 ? 12.164 16.844 0.475 1 97.31 116 HIS B N 1
ATOM 2800 C CA . HIS B 1 116 ? 11.617 16.891 -0.878 1 97.31 116 HIS B CA 1
ATOM 2801 C C . HIS B 1 116 ? 12.438 16.016 -1.827 1 97.31 116 HIS B C 1
ATOM 2803 O O . HIS B 1 116 ? 11.875 15.281 -2.645 1 97.31 116 HIS B O 1
ATOM 2809 N N . GLY B 1 117 ? 13.766 16.156 -1.743 1 96.94 117 GLY B N 1
ATOM 2810 C CA . GLY B 1 117 ? 14.625 15.328 -2.564 1 96.94 117 GLY B CA 1
ATOM 2811 C C . GLY B 1 117 ? 14.383 13.844 -2.369 1 96.94 117 GLY B C 1
ATOM 2812 O O . GLY B 1 117 ? 14.312 13.086 -3.342 1 96.94 117 GLY B O 1
ATOM 2813 N N . PHE B 1 118 ? 14.258 13.422 -1.098 1 97.88 118 PHE B N 1
ATOM 2814 C CA . PHE B 1 118 ? 13.969 12.031 -0.763 1 97.88 118 PHE B CA 1
ATOM 2815 C C . PHE B 1 118 ? 12.648 11.594 -1.38 1 97.88 118 PHE B C 1
ATOM 2817 O O . PHE B 1 118 ? 12.586 10.555 -2.043 1 97.88 118 PHE B O 1
ATOM 2824 N N . VAL B 1 119 ? 11.555 12.367 -1.212 1 97.69 119 VAL B N 1
ATOM 2825 C CA . VAL B 1 119 ? 10.211 12.031 -1.681 1 97.69 119 VAL B CA 1
ATOM 2826 C C . VAL B 1 119 ? 10.203 11.961 -3.205 1 97.69 119 VAL B C 1
ATOM 2828 O O . VAL B 1 119 ? 9.688 11 -3.785 1 97.69 119 VAL B O 1
ATOM 2831 N N . PHE B 1 120 ? 10.82 12.93 -3.816 1 96.19 120 PHE B N 1
ATOM 2832 C CA . PHE B 1 120 ? 10.852 13.016 -5.273 1 96.19 120 PHE B CA 1
ATOM 2833 C C . PHE B 1 120 ? 11.578 11.812 -5.867 1 96.19 120 PHE B C 1
ATOM 2835 O O . PHE B 1 120 ? 11.062 11.164 -6.781 1 96.19 120 PHE B O 1
ATOM 2842 N N . ALA B 1 121 ? 12.727 11.523 -5.363 1 95.75 121 ALA B N 1
ATOM 2843 C CA . ALA B 1 121 ? 13.523 10.414 -5.879 1 95.75 121 ALA B CA 1
ATOM 2844 C C . ALA B 1 121 ? 12.789 9.086 -5.691 1 95.75 121 ALA B C 1
ATOM 2846 O O . ALA B 1 121 ? 12.797 8.234 -6.586 1 95.75 121 ALA B O 1
ATOM 2847 N N . PHE B 1 122 ? 12.203 8.906 -4.566 1 96.25 122 PHE B N 1
ATOM 2848 C CA . PHE B 1 122 ? 11.469 7.676 -4.289 1 96.25 122 PHE B CA 1
ATOM 2849 C C . PHE B 1 122 ? 10.297 7.516 -5.25 1 96.25 122 PHE B C 1
ATOM 2851 O O . PHE B 1 122 ? 10.086 6.438 -5.809 1 96.25 122 PHE B O 1
ATOM 2858 N N . LEU B 1 123 ? 9.531 8.555 -5.512 1 94.12 123 LEU B N 1
ATOM 2859 C CA . LEU B 1 123 ? 8.43 8.523 -6.461 1 94.12 123 LEU B CA 1
ATOM 2860 C C . LEU B 1 123 ? 8.93 8.211 -7.867 1 94.12 123 LEU B C 1
ATOM 2862 O O . LEU B 1 123 ? 8.289 7.457 -8.602 1 94.12 123 LEU B O 1
ATOM 2866 N N . CYS B 1 124 ? 10.031 8.758 -8.188 1 91.5 124 CYS B N 1
ATOM 2867 C CA . CYS B 1 124 ? 10.609 8.492 -9.5 1 91.5 124 CYS B CA 1
ATOM 2868 C C . CYS B 1 124 ? 10.953 7.012 -9.656 1 91.5 124 CYS B C 1
ATOM 2870 O O . CYS B 1 124 ? 10.734 6.426 -10.719 1 91.5 124 CYS B O 1
ATOM 2872 N N . ARG B 1 125 ? 11.469 6.426 -8.602 1 90.19 125 ARG B N 1
ATOM 2873 C CA . ARG B 1 125 ? 11.82 5.008 -8.664 1 90.19 125 ARG B CA 1
ATOM 2874 C C . ARG B 1 125 ? 10.57 4.148 -8.852 1 90.19 125 ARG B C 1
ATOM 2876 O O . ARG B 1 125 ? 10.633 3.1 -9.5 1 90.19 125 ARG B O 1
ATOM 2883 N N . ILE B 1 126 ? 9.5 4.621 -8.305 1 88.81 126 ILE B N 1
ATOM 2884 C CA . ILE B 1 126 ? 8.258 3.852 -8.367 1 88.81 126 ILE B CA 1
ATOM 2885 C C . ILE B 1 126 ? 7.555 4.105 -9.695 1 88.81 126 ILE B C 1
ATOM 2887 O O . ILE B 1 126 ? 7.066 3.172 -10.336 1 88.81 126 ILE B O 1
ATOM 2891 N N . LEU B 1 127 ? 7.477 5.391 -10.047 1 84.56 127 LEU B N 1
ATOM 2892 C CA . LEU B 1 127 ? 6.656 5.781 -11.188 1 84.56 127 LEU B CA 1
ATOM 2893 C C . LEU B 1 127 ? 7.504 5.895 -12.453 1 84.56 127 LEU B C 1
ATOM 2895 O O . LEU B 1 127 ? 6.984 6.211 -13.523 1 84.56 127 LEU B O 1
ATOM 2899 N N . PHE B 1 128 ? 8.656 5.262 -12.555 1 69.44 128 PHE B N 1
ATOM 2900 C CA . PHE B 1 128 ? 9.633 5.414 -13.617 1 69.44 128 PHE B CA 1
ATOM 2901 C C . PHE B 1 128 ? 8.992 6.016 -14.859 1 69.44 128 PHE B C 1
ATOM 2903 O O . PHE B 1 128 ? 8.242 5.34 -15.562 1 69.44 128 PHE B O 1
ATOM 2910 N N . PRO B 1 129 ? 8.914 7.348 -14.969 1 54.78 129 PRO B N 1
ATOM 2911 C CA . PRO B 1 129 ? 8.32 7.996 -16.141 1 54.78 129 PRO B CA 1
ATOM 2912 C C . PRO B 1 129 ? 8.938 7.516 -17.453 1 54.78 129 PRO B C 1
ATOM 2914 O O . PRO B 1 129 ? 8.25 7.461 -18.469 1 54.78 129 PRO B O 1
ATOM 2917 N N . GLU B 1 130 ? 10.227 7.469 -17.578 1 53.03 130 GLU B N 1
ATOM 2918 C CA . GLU B 1 130 ? 10.781 7.461 -18.922 1 53.03 130 GLU B CA 1
ATOM 2919 C C . GLU B 1 130 ? 10.906 6.039 -19.469 1 53.03 130 GLU B C 1
ATOM 2921 O O . GLU B 1 130 ? 11.461 5.824 -20.547 1 53.03 130 GLU B O 1
ATOM 2926 N N . GLY B 1 131 ? 10.484 5.016 -18.734 1 52.47 131 GLY B N 1
ATOM 2927 C CA . GLY B 1 131 ? 11.055 3.781 -19.266 1 52.47 131 GLY B CA 1
ATOM 2928 C C . GLY B 1 131 ? 10.195 3.137 -20.328 1 52.47 131 GLY B C 1
ATOM 2929 O O . GLY B 1 131 ? 9.039 3.523 -20.516 1 52.47 131 GLY B O 1
ATOM 2930 N N . ARG B 1 132 ? 10.789 2.436 -21.234 1 54.69 132 ARG B N 1
ATOM 2931 C CA . ARG B 1 132 ? 10.281 1.527 -22.25 1 54.69 132 ARG B CA 1
ATOM 2932 C C . ARG B 1 132 ? 9.273 0.545 -21.672 1 54.69 132 ARG B C 1
ATOM 2934 O O . ARG B 1 132 ? 9.227 0.354 -20.453 1 54.69 132 ARG B O 1
ATOM 2941 N N . GLU B 1 133 ? 8.32 0.155 -22.422 1 57.38 133 GLU B N 1
ATOM 2942 C CA . GLU B 1 133 ? 7.27 -0.799 -22.094 1 57.38 133 GLU B CA 1
ATOM 2943 C C . GLU B 1 133 ? 7.805 -1.93 -21.219 1 57.38 133 GLU B C 1
ATOM 2945 O O . GLU B 1 133 ? 7.156 -2.338 -20.25 1 57.38 133 GLU B O 1
ATOM 2950 N N . ASP B 1 134 ? 9.008 -2.48 -21.609 1 57.09 134 ASP B N 1
ATOM 2951 C CA . ASP B 1 134 ? 9.609 -3.609 -20.906 1 57.09 134 ASP B CA 1
ATOM 2952 C C . ASP B 1 134 ? 9.961 -3.23 -19.469 1 57.09 134 ASP B C 1
ATOM 2954 O O . ASP B 1 134 ? 9.812 -4.039 -18.547 1 57.09 134 ASP B O 1
ATOM 2958 N N . GLU B 1 135 ? 10.281 -2.039 -19.328 1 62.81 135 GLU B N 1
ATOM 2959 C CA . GLU B 1 135 ? 10.68 -1.602 -18 1 62.81 135 GLU B CA 1
ATOM 2960 C C . GLU B 1 135 ? 9.469 -1.354 -17.109 1 62.81 135 GLU B C 1
ATOM 2962 O O . GLU B 1 135 ? 9.547 -1.498 -15.883 1 62.81 135 GLU B O 1
ATOM 2967 N N . CYS B 1 136 ? 8.445 -1.245 -17.844 1 73.44 136 CYS B N 1
ATOM 2968 C CA . CYS B 1 136 ? 7.211 -1.046 -17.078 1 73.44 136 CYS B CA 1
ATOM 2969 C C . CYS B 1 136 ? 6.777 -2.336 -16.391 1 73.44 136 CYS B C 1
ATOM 2971 O O . CYS B 1 136 ? 6.352 -2.316 -15.234 1 73.44 136 CYS B O 1
ATOM 2973 N N . MET B 1 137 ? 7.117 -3.467 -17.172 1 82.62 137 MET B N 1
ATOM 2974 C CA . MET B 1 137 ? 6.707 -4.75 -16.609 1 82.62 137 MET B CA 1
ATOM 2975 C C . MET B 1 137 ? 7.605 -5.137 -15.43 1 82.62 137 MET B C 1
ATOM 2977 O O . MET B 1 137 ? 7.113 -5.559 -14.383 1 82.62 137 MET B O 1
ATOM 2981 N N . LEU B 1 138 ? 8.883 -4.984 -15.609 1 87.75 138 LEU B N 1
ATOM 2982 C CA . LEU B 1 138 ? 9.805 -5.301 -14.523 1 87.75 138 LEU B CA 1
ATOM 2983 C C . LEU B 1 138 ? 9.562 -4.398 -13.32 1 87.75 138 LEU B C 1
ATOM 2985 O O . LEU B 1 138 ? 9.641 -4.848 -12.172 1 87.75 138 LEU B O 1
ATOM 2989 N N . GLY B 1 139 ? 9.227 -3.168 -13.633 1 85.06 139 GLY B N 1
ATOM 2990 C CA . GLY B 1 139 ? 8.875 -2.24 -12.57 1 85.06 139 GLY B CA 1
ATOM 2991 C C . GLY B 1 139 ? 7.66 -2.674 -11.773 1 85.06 139 GLY B C 1
ATOM 2992 O O . GLY B 1 139 ? 7.645 -2.574 -10.547 1 85.06 139 GLY B O 1
ATOM 2993 N N . ARG B 1 140 ? 6.762 -3.152 -12.523 1 81.75 140 ARG B N 1
ATOM 2994 C CA . ARG B 1 140 ? 5.559 -3.662 -11.875 1 81.75 140 ARG B CA 1
ATOM 2995 C C . ARG B 1 140 ? 5.871 -4.875 -11.008 1 81.75 140 ARG B C 1
ATOM 2997 O O . ARG B 1 140 ? 5.336 -5.016 -9.906 1 81.75 140 ARG B O 1
ATOM 3004 N N . MET B 1 141 ? 6.691 -5.715 -11.531 1 88.44 141 MET B N 1
ATOM 3005 C CA . MET B 1 141 ? 7.07 -6.91 -10.781 1 88.44 141 MET B CA 1
ATOM 3006 C C . MET B 1 141 ? 7.863 -6.539 -9.539 1 88.44 141 MET B C 1
ATOM 3008 O O . MET B 1 141 ? 7.727 -7.184 -8.492 1 88.44 141 MET B O 1
ATOM 3012 N N . LEU B 1 142 ? 8.648 -5.539 -9.68 1 89.62 142 LEU B N 1
ATOM 3013 C CA . LEU B 1 142 ? 9.391 -5.055 -8.523 1 89.62 142 LEU B CA 1
ATOM 3014 C C . LEU B 1 142 ? 8.445 -4.504 -7.465 1 89.62 142 LEU B C 1
ATOM 3016 O O . LEU B 1 142 ? 8.578 -4.824 -6.281 1 89.62 142 LEU B O 1
ATOM 3020 N N . SER B 1 143 ? 7.488 -3.73 -7.91 1 82.38 143 SER B N 1
ATOM 3021 C CA . SER B 1 143 ? 6.465 -3.203 -7.012 1 82.38 143 SER B CA 1
ATOM 3022 C C . SER B 1 143 ? 5.746 -4.324 -6.27 1 82.38 143 SER B C 1
ATOM 3024 O O . SER B 1 143 ? 5.539 -4.242 -5.059 1 82.38 143 SER B O 1
ATOM 3026 N N . GLU B 1 144 ? 5.48 -5.297 -6.996 1 81.38 144 GLU B N 1
ATOM 3027 C CA . GLU B 1 144 ? 4.77 -6.441 -6.434 1 81.38 144 GLU B CA 1
ATOM 3028 C C . GLU B 1 144 ? 5.621 -7.164 -5.395 1 81.38 144 GLU B C 1
ATOM 3030 O O . GLU B 1 144 ? 5.098 -7.66 -4.391 1 81.38 144 GLU B O 1
ATOM 3035 N N . ALA B 1 145 ? 6.867 -7.23 -5.621 1 86.38 145 ALA B N 1
ATOM 3036 C CA . ALA B 1 145 ? 7.777 -7.926 -4.719 1 86.38 145 ALA B CA 1
ATOM 3037 C C . ALA B 1 145 ? 7.832 -7.238 -3.357 1 86.38 145 ALA B C 1
ATOM 3039 O O . ALA B 1 145 ? 8.148 -7.871 -2.346 1 86.38 145 ALA B O 1
ATOM 3040 N N . PHE B 1 146 ? 7.453 -5.957 -3.312 1 81.94 146 PHE B N 1
ATOM 3041 C CA . PHE B 1 146 ? 7.465 -5.215 -2.059 1 81.94 146 PHE B CA 1
ATOM 3042 C C . PHE B 1 146 ? 6.125 -5.34 -1.341 1 81.94 146 PHE B C 1
ATOM 3044 O O . PHE B 1 146 ? 6.051 -5.168 -0.122 1 81.94 146 PHE B O 1
ATOM 3051 N N . VAL B 1 147 ? 5.145 -5.641 -2.092 1 73.94 147 VAL B N 1
ATOM 3052 C CA . VAL B 1 147 ? 3.807 -5.688 -1.516 1 73.94 147 VAL B CA 1
ATOM 3053 C C . VAL B 1 147 ? 3.459 -7.125 -1.134 1 73.94 147 VAL B C 1
ATOM 3055 O O . VAL B 1 147 ? 2.807 -7.363 -0.115 1 73.94 147 VAL B O 1
ATOM 3058 N N . HIS B 1 148 ? 3.918 -8.086 -1.984 1 74.5 148 HIS B N 1
ATOM 3059 C CA . HIS B 1 148 ? 3.635 -9.508 -1.772 1 74.5 148 HIS B CA 1
ATOM 3060 C C . HIS B 1 148 ? 4.902 -10.273 -1.407 1 74.5 148 HIS B C 1
ATOM 3062 O O . HIS B 1 148 ? 5.984 -9.969 -1.919 1 74.5 148 HIS B O 1
ATOM 3068 N N . PRO B 1 149 ? 4.699 -11.227 -0.583 1 72.94 149 PRO B N 1
ATOM 3069 C CA . PRO B 1 149 ? 5.867 -12.008 -0.177 1 72.94 149 PRO B CA 1
ATOM 3070 C C . PRO B 1 149 ? 6.512 -12.758 -1.342 1 72.94 149 PRO B C 1
ATOM 3072 O O . PRO B 1 149 ? 5.824 -13.469 -2.076 1 72.94 149 PRO B O 1
ATOM 3075 N N . MET B 1 150 ? 7.648 -12.5 -1.608 1 86.19 150 MET B N 1
ATOM 3076 C CA . MET B 1 150 ? 8.562 -13.227 -2.482 1 86.19 150 MET B CA 1
ATOM 3077 C C . MET B 1 150 ? 9.82 -13.641 -1.728 1 86.19 150 MET B C 1
ATOM 3079 O O . MET B 1 150 ? 10.766 -12.852 -1.6 1 86.19 150 MET B O 1
ATOM 3083 N N . PRO B 1 151 ? 9.758 -14.859 -1.289 1 89.31 151 PRO B N 1
ATOM 3084 C CA . PRO B 1 151 ? 10.773 -15.289 -0.317 1 89.31 151 PRO B CA 1
ATOM 3085 C C . PRO B 1 151 ? 12.195 -15 -0.78 1 89.31 151 PRO B C 1
ATOM 3087 O O . PRO B 1 151 ? 12.984 -14.422 -0.03 1 89.31 151 PRO B O 1
ATOM 3090 N N . PRO B 1 152 ? 12.539 -15.312 -2.061 1 93.94 152 PRO B N 1
ATOM 3091 C CA . PRO B 1 152 ? 13.93 -15.062 -2.447 1 93.94 152 PRO B CA 1
ATOM 3092 C C . PRO B 1 152 ? 14.266 -13.57 -2.496 1 93.94 152 PRO B C 1
ATOM 3094 O O . PRO B 1 152 ? 15.445 -13.203 -2.525 1 93.94 152 PRO B O 1
ATOM 3097 N N . PHE B 1 153 ? 13.258 -12.711 -2.484 1 94.5 153 PHE B N 1
ATOM 3098 C CA . PHE B 1 153 ? 13.477 -11.273 -2.594 1 94.5 153 PHE B CA 1
ATOM 3099 C C . PHE B 1 153 ? 13.383 -10.609 -1.227 1 94.5 153 PHE B C 1
ATOM 3101 O O . PHE B 1 153 ? 13.742 -9.438 -1.073 1 94.5 153 PHE B O 1
ATOM 3108 N N . GLU B 1 154 ? 12.977 -11.297 -0.218 1 89.5 154 GLU B N 1
ATOM 3109 C CA . GLU B 1 154 ? 12.633 -10.727 1.083 1 89.5 154 GLU B CA 1
ATOM 3110 C C . GLU B 1 154 ? 13.852 -10.078 1.737 1 89.5 154 GLU B C 1
ATOM 3112 O O . GLU B 1 154 ? 13.727 -9.047 2.404 1 89.5 154 GLU B O 1
ATOM 3117 N N . VAL B 1 155 ? 14.93 -10.719 1.563 1 91.5 155 VAL B N 1
ATOM 3118 C CA . VAL B 1 155 ? 16.141 -10.18 2.18 1 91.5 155 VAL B CA 1
ATOM 3119 C C . VAL B 1 155 ? 16.438 -8.805 1.602 1 91.5 155 VAL B C 1
ATOM 3121 O O . VAL B 1 155 ? 16.844 -7.895 2.33 1 91.5 155 VAL B O 1
ATOM 3124 N N . HIS B 1 156 ? 16.234 -8.617 0.288 1 93.94 156 HIS B N 1
ATOM 3125 C CA . HIS B 1 156 ? 16.484 -7.34 -0.376 1 93.94 156 HIS B CA 1
ATOM 3126 C C . HIS B 1 156 ? 15.43 -6.305 -0.003 1 93.94 156 HIS B C 1
ATOM 3128 O O . HIS B 1 156 ? 15.75 -5.133 0.198 1 93.94 156 HIS B O 1
ATOM 3134 N N . ALA B 1 157 ? 14.219 -6.754 0.116 1 91 157 ALA B N 1
ATOM 3135 C CA . ALA B 1 157 ? 13.125 -5.867 0.511 1 91 157 ALA B CA 1
ATOM 3136 C C . ALA B 1 157 ? 13.328 -5.344 1.93 1 91 157 ALA B C 1
ATOM 3138 O O . ALA B 1 157 ? 13.148 -4.152 2.188 1 91 157 ALA B O 1
ATOM 3139 N N . ARG B 1 158 ? 13.719 -6.215 2.816 1 88.62 158 ARG B N 1
ATOM 3140 C CA . ARG B 1 158 ? 13.969 -5.832 4.199 1 88.62 158 ARG B CA 1
ATOM 3141 C C . ARG B 1 158 ? 15.125 -4.84 4.293 1 88.62 158 ARG B C 1
ATOM 3143 O O . ARG B 1 158 ? 15.039 -3.848 5.02 1 88.62 158 ARG B O 1
ATOM 3150 N N . LYS B 1 159 ? 16.141 -5.156 3.562 1 93.62 159 LYS B N 1
ATOM 3151 C CA . LYS B 1 159 ? 17.297 -4.254 3.557 1 93.62 159 LYS B CA 1
ATOM 3152 C C . LYS B 1 159 ? 16.906 -2.875 3.033 1 93.62 159 LYS B C 1
ATOM 3154 O O . LYS B 1 159 ? 17.312 -1.855 3.594 1 93.62 159 LYS B O 1
ATOM 3159 N N . HIS B 1 160 ? 16.156 -2.844 1.996 1 93.31 160 HIS B N 1
ATOM 3160 C CA . HIS B 1 160 ? 15.719 -1.569 1.434 1 93.31 160 HIS B CA 1
ATOM 3161 C C . HIS B 1 160 ? 14.859 -0.793 2.424 1 93.31 160 HIS B C 1
ATOM 3163 O O . HIS B 1 160 ? 15.008 0.423 2.561 1 93.31 160 HIS B O 1
ATOM 3169 N N . ARG B 1 161 ? 13.984 -1.426 3.102 1 89.69 161 ARG B N 1
ATOM 3170 C CA . ARG B 1 161 ? 13.148 -0.784 4.109 1 89.69 161 ARG B CA 1
ATOM 3171 C C . ARG B 1 161 ? 14 -0.196 5.23 1 89.69 161 ARG B C 1
ATOM 3173 O O . ARG B 1 161 ? 13.734 0.914 5.699 1 89.69 161 ARG B O 1
ATOM 3180 N N . GLU B 1 162 ? 14.953 -0.951 5.621 1 92.38 162 GLU B N 1
ATOM 3181 C CA . GLU B 1 162 ? 15.859 -0.486 6.664 1 92.38 162 GLU B CA 1
ATOM 3182 C C . GLU B 1 162 ? 16.656 0.727 6.203 1 92.38 162 GLU B C 1
ATOM 3184 O O . GLU B 1 162 ? 16.844 1.683 6.957 1 92.38 162 GLU B O 1
ATOM 3189 N N . ASP B 1 163 ? 17.141 0.635 4.973 1 95.44 163 ASP B N 1
ATOM 3190 C CA . ASP B 1 163 ? 17.891 1.758 4.414 1 95.44 163 ASP B CA 1
ATOM 3191 C C . ASP B 1 163 ? 17.031 3.018 4.359 1 95.44 163 ASP B C 1
ATOM 3193 O O . ASP B 1 163 ? 17.5 4.113 4.664 1 95.44 163 ASP B O 1
ATOM 3197 N N . VAL B 1 164 ? 15.797 2.838 3.996 1 95.19 164 VAL B N 1
ATOM 3198 C CA . VAL B 1 164 ? 14.867 3.959 3.914 1 95.19 164 VAL B CA 1
ATOM 3199 C C . VAL B 1 164 ? 14.633 4.539 5.305 1 95.19 164 VAL B C 1
ATOM 3201 O O . VAL B 1 164 ? 14.695 5.754 5.496 1 95.19 164 VAL B O 1
ATOM 3204 N N . ARG B 1 165 ? 14.422 3.705 6.258 1 93.06 165 ARG B N 1
ATOM 3205 C CA . ARG B 1 165 ? 14.211 4.141 7.637 1 93.06 165 ARG B CA 1
ATOM 3206 C C . ARG B 1 165 ? 15.43 4.879 8.172 1 93.06 165 ARG B C 1
ATOM 3208 O O . ARG B 1 165 ? 15.305 5.938 8.789 1 93.06 165 ARG B O 1
ATOM 3215 N N . ASN B 1 166 ? 16.578 4.277 7.926 1 94.69 166 ASN B N 1
ATOM 3216 C CA . ASN B 1 166 ? 17.828 4.844 8.43 1 94.69 166 ASN B CA 1
ATOM 3217 C C . ASN B 1 166 ? 18.109 6.203 7.797 1 94.69 166 ASN B C 1
ATOM 3219 O O . ASN B 1 166 ? 18.719 7.07 8.438 1 94.69 166 ASN B O 1
ATOM 3223 N N . PHE B 1 167 ? 17.719 6.332 6.625 1 95.69 167 PHE B N 1
ATOM 3224 C CA . PHE B 1 167 ? 17.922 7.613 5.953 1 95.69 167 PHE B CA 1
ATOM 3225 C C . PHE B 1 167 ? 16.953 8.656 6.504 1 95.69 167 PHE B C 1
ATOM 3227 O O . PHE B 1 167 ? 17.344 9.797 6.758 1 95.69 167 PHE B O 1
ATOM 3234 N N . LEU B 1 168 ? 15.695 8.305 6.707 1 95.69 168 LEU B N 1
ATOM 3235 C CA . LEU B 1 168 ? 14.625 9.234 7.039 1 95.69 168 LEU B CA 1
ATOM 3236 C C . LEU B 1 168 ? 14.703 9.648 8.508 1 95.69 168 LEU B C 1
ATOM 3238 O O . LEU B 1 168 ? 14.383 10.789 8.852 1 95.69 168 LEU B O 1
ATOM 3242 N N . ALA B 1 169 ? 15.164 8.797 9.398 1 93.94 169 ALA B N 1
ATOM 3243 C CA . ALA B 1 169 ? 15.094 9 10.844 1 93.94 169 ALA B CA 1
ATOM 3244 C C . ALA B 1 169 ? 15.844 10.266 11.25 1 93.94 169 ALA B C 1
ATOM 3246 O O . ALA B 1 169 ? 15.266 11.156 11.883 1 93.94 169 ALA B O 1
ATOM 3247 N N . PRO B 1 170 ? 17.141 10.414 10.875 1 93.06 170 PRO B N 1
ATOM 3248 C CA . PRO B 1 170 ? 17.828 11.641 11.266 1 93.06 170 PRO B CA 1
ATOM 3249 C C . PRO B 1 170 ? 17.234 12.891 10.633 1 93.06 170 PRO B C 1
ATOM 3251 O O . PRO B 1 170 ? 17.234 13.961 11.242 1 93.06 170 PRO B O 1
ATOM 3254 N N . LEU B 1 171 ? 16.75 12.727 9.445 1 94.56 171 LEU B N 1
ATOM 3255 C CA . LEU B 1 171 ? 16.109 13.844 8.758 1 94.56 171 LEU B CA 1
ATOM 3256 C C . LEU B 1 171 ? 14.859 14.289 9.508 1 94.56 171 LEU B C 1
ATOM 3258 O O . LEU B 1 171 ? 14.641 15.492 9.695 1 94.56 171 LEU B O 1
ATOM 3262 N N . LEU B 1 172 ? 14.07 13.367 9.969 1 93.88 172 LEU B N 1
ATOM 3263 C CA . LEU B 1 172 ? 12.844 13.672 10.695 1 93.88 172 LEU B CA 1
ATOM 3264 C C . LEU B 1 172 ? 13.156 14.266 12.062 1 93.88 172 LEU B C 1
ATOM 3266 O O . LEU B 1 172 ? 12.422 15.133 12.555 1 93.88 172 LEU B O 1
ATOM 3270 N N . LEU B 1 173 ? 14.195 13.805 12.641 1 90.31 173 LEU B N 1
ATOM 3271 C CA . LEU B 1 173 ? 14.625 14.383 13.914 1 90.31 173 LEU B CA 1
ATOM 3272 C C . LEU B 1 173 ? 14.984 15.852 13.75 1 90.31 173 LEU B C 1
ATOM 3274 O O . LEU B 1 173 ? 14.594 16.688 14.562 1 90.31 173 LEU B O 1
ATOM 3278 N N . ASP B 1 174 ? 15.719 16.188 12.688 1 90.12 174 ASP B N 1
ATOM 3279 C CA . ASP B 1 174 ? 16.062 17.578 12.383 1 90.12 174 ASP B CA 1
ATOM 3280 C C . ASP B 1 174 ? 14.797 18.422 12.195 1 90.12 174 ASP B C 1
ATOM 3282 O O . ASP B 1 174 ? 14.672 19.5 12.773 1 90.12 174 ASP B O 1
ATOM 3286 N N . LEU B 1 175 ? 13.875 17.875 11.438 1 91.31 175 LEU B N 1
ATOM 3287 C CA . LEU B 1 175 ? 12.648 18.594 11.125 1 91.31 175 LEU B CA 1
ATOM 3288 C C . LEU B 1 175 ? 11.805 18.812 12.383 1 91.31 175 LEU B C 1
ATOM 3290 O O . LEU B 1 175 ? 11.219 19.875 12.57 1 91.31 175 LEU B O 1
ATOM 3294 N N . ALA B 1 176 ? 11.75 17.766 13.172 1 87.75 176 ALA B N 1
ATOM 3295 C CA . ALA B 1 176 ? 10.984 17.859 14.414 1 87.75 176 ALA B CA 1
ATOM 3296 C C . ALA B 1 176 ? 11.586 18.891 15.359 1 87.75 176 ALA B C 1
ATOM 3298 O O . ALA B 1 176 ? 10.859 19.641 16.016 1 87.75 176 ALA B O 1
ATOM 3299 N N . ARG B 1 177 ? 12.852 18.953 15.445 1 85 177 ARG B N 1
ATOM 3300 C CA . ARG B 1 177 ? 13.539 19.922 16.297 1 85 177 ARG B CA 1
ATOM 3301 C C . ARG B 1 177 ? 13.328 21.344 15.781 1 85 177 ARG B C 1
ATOM 3303 O O . ARG B 1 177 ? 13.102 22.266 16.562 1 85 177 ARG B O 1
ATOM 3310 N N . GLU B 1 178 ? 13.422 21.453 14.492 1 85.69 178 GLU B N 1
ATOM 3311 C CA . GLU B 1 178 ? 13.148 22.75 13.875 1 85.69 178 GLU B CA 1
ATOM 3312 C C . GLU B 1 178 ? 11.727 23.203 14.156 1 85.69 178 GLU B C 1
ATOM 3314 O O . GLU B 1 178 ? 11.453 24.406 14.234 1 85.69 178 GLU B O 1
ATOM 3319 N N . GLY B 1 179 ? 10.844 22.203 14.266 1 81.38 179 GLY B N 1
ATOM 3320 C CA . GLY B 1 179 ? 9.453 22.516 14.516 1 81.38 179 GLY B CA 1
ATOM 3321 C C . GLY B 1 179 ? 9.148 22.719 15.992 1 81.38 179 GLY B C 1
ATOM 3322 O O . GLY B 1 179 ? 8.016 23.031 16.359 1 81.38 179 GLY B O 1
ATOM 3323 N N . GLY B 1 180 ? 10.094 22.5 16.859 1 79.81 180 GLY B N 1
ATOM 3324 C CA . GLY B 1 180 ? 9.914 22.781 18.266 1 79.81 180 GLY B CA 1
ATOM 3325 C C . GLY B 1 180 ? 9.688 21.531 19.109 1 79.81 180 GLY B C 1
ATOM 3326 O O . GLY B 1 180 ? 9.25 21.609 20.25 1 79.81 180 GLY B O 1
ATOM 3327 N N . MET B 1 181 ? 9.844 20.391 18.438 1 78.19 181 MET B N 1
ATOM 3328 C CA . MET B 1 181 ? 9.648 19.156 19.203 1 78.19 181 MET B CA 1
ATOM 3329 C C . MET B 1 181 ? 10.641 19.062 20.359 1 78.19 181 MET B C 1
ATOM 3331 O O . MET B 1 181 ? 11.844 19.281 20.172 1 78.19 181 MET B O 1
ATOM 3335 N N . ILE B 1 182 ? 10.102 18.859 21.484 1 71.56 182 ILE B N 1
ATOM 3336 C CA . ILE B 1 182 ? 10.922 18.672 22.688 1 71.56 182 ILE B CA 1
ATOM 3337 C C . ILE B 1 182 ? 11.164 17.172 22.906 1 71.56 182 ILE B C 1
ATOM 3339 O O . ILE B 1 182 ? 10.242 16.359 22.812 1 71.56 182 ILE B O 1
ATOM 3343 N N . ALA B 1 183 ? 12.43 16.891 22.969 1 70.69 183 ALA B N 1
ATOM 3344 C CA . ALA B 1 183 ? 12.797 15.5 23.188 1 70.69 183 ALA B CA 1
ATOM 3345 C C . ALA B 1 183 ? 12.117 14.953 24.453 1 70.69 183 ALA B C 1
ATOM 3347 O O . ALA B 1 183 ? 12.109 15.609 25.484 1 70.69 183 ALA B O 1
ATOM 3348 N N . ASP B 1 184 ? 11.344 13.992 24.156 1 72.62 184 ASP B N 1
ATOM 3349 C CA . ASP B 1 184 ? 10.75 13.258 25.266 1 72.62 184 ASP B CA 1
ATOM 3350 C C . ASP B 1 184 ? 10.891 11.75 25.078 1 72.62 184 ASP B C 1
ATOM 3352 O O . ASP B 1 184 ? 11.516 11.305 24.109 1 72.62 184 ASP B O 1
ATOM 3356 N N . GLY B 1 185 ? 11.148 10.906 26.047 1 74.19 185 GLY B N 1
ATOM 3357 C CA . GLY B 1 185 ? 11.312 9.461 26.031 1 74.19 185 GLY B CA 1
ATOM 3358 C C . GLY B 1 185 ? 10.547 8.781 24.922 1 74.19 185 GLY B C 1
ATOM 3359 O O . GLY B 1 185 ? 10.68 7.57 24.719 1 74.19 185 GLY B O 1
ATOM 3360 N N . ARG B 1 186 ? 9.711 9.586 24.094 1 77 186 ARG B N 1
ATOM 3361 C CA . ARG B 1 186 ? 8.875 8.961 23.078 1 77 186 ARG B CA 1
ATOM 3362 C C . ARG B 1 186 ? 9.312 9.375 21.672 1 77 186 ARG B C 1
ATOM 3364 O O . ARG B 1 186 ? 8.562 9.203 20.703 1 77 186 ARG B O 1
ATOM 3371 N N . ASP B 1 187 ? 10.477 9.898 21.562 1 80.62 187 ASP B N 1
ATOM 3372 C CA . ASP B 1 187 ? 10.977 10.461 20.312 1 80.62 187 ASP B CA 1
ATOM 3373 C C . ASP B 1 187 ? 11.109 9.383 19.234 1 80.62 187 ASP B C 1
ATOM 3375 O O . ASP B 1 187 ? 10.711 9.594 18.094 1 80.62 187 ASP B O 1
ATOM 3379 N N . ASP B 1 188 ? 11.531 8.258 19.703 1 82.94 188 ASP B N 1
ATOM 3380 C CA . ASP B 1 188 ? 11.766 7.184 18.734 1 82.94 188 ASP B CA 1
ATOM 3381 C C . ASP B 1 188 ? 10.461 6.73 18.094 1 82.94 188 ASP B C 1
ATOM 3383 O O . ASP B 1 188 ? 10.391 6.555 16.875 1 82.94 188 ASP B O 1
ATOM 3387 N N . MET B 1 189 ? 9.5 6.629 18.953 1 85.06 189 MET B N 1
ATOM 3388 C CA . MET B 1 189 ? 8.203 6.195 18.453 1 85.06 189 MET B CA 1
ATOM 3389 C C . MET B 1 189 ? 7.605 7.238 17.516 1 85.06 189 MET B C 1
ATOM 3391 O O . MET B 1 189 ? 7.062 6.895 16.453 1 85.06 189 MET B O 1
ATOM 3395 N N . ARG B 1 190 ? 7.711 8.469 17.859 1 86.81 190 ARG B N 1
ATOM 3396 C CA . ARG B 1 190 ? 7.16 9.547 17.047 1 86.81 190 ARG B CA 1
ATOM 3397 C C . ARG B 1 190 ? 7.844 9.602 15.68 1 86.81 190 ARG B C 1
ATOM 3399 O O . ARG B 1 190 ? 7.18 9.75 14.656 1 86.81 190 ARG B O 1
ATOM 3406 N N . ILE B 1 191 ? 9.148 9.445 15.734 1 90.44 191 ILE B N 1
ATOM 3407 C CA . ILE B 1 191 ? 9.922 9.477 14.5 1 90.44 191 ILE B CA 1
ATOM 3408 C C . ILE B 1 191 ? 9.523 8.305 13.609 1 90.44 191 ILE B C 1
ATOM 3410 O O . ILE B 1 191 ? 9.375 8.461 12.398 1 90.44 191 ILE B O 1
ATOM 3414 N N . GLN B 1 192 ? 9.32 7.199 14.195 1 90.38 192 GLN B N 1
ATOM 3415 C CA . GLN B 1 192 ? 8.906 6.02 13.445 1 90.38 192 GLN B CA 1
ATOM 3416 C C . GLN B 1 192 ? 7.539 6.23 12.805 1 90.38 192 GLN B C 1
ATOM 3418 O O . GLN B 1 192 ? 7.34 5.895 11.633 1 90.38 192 GLN B O 1
ATOM 3423 N N . MET B 1 193 ? 6.664 6.793 13.547 1 91.88 193 MET B N 1
ATOM 3424 C CA . MET B 1 193 ? 5.312 7 13.039 1 91.88 193 MET B CA 1
ATOM 3425 C C . MET B 1 193 ? 5.301 8.062 11.945 1 91.88 193 MET B C 1
ATOM 3427 O O . MET B 1 193 ? 4.613 7.906 10.93 1 91.88 193 MET B O 1
ATOM 3431 N N . MET B 1 194 ? 6.066 9.109 12.125 1 93.5 194 MET B N 1
ATOM 3432 C CA . MET B 1 194 ? 6.164 10.133 11.094 1 93.5 194 MET B CA 1
ATOM 3433 C C . MET B 1 194 ? 6.75 9.562 9.805 1 93.5 194 MET B C 1
ATOM 3435 O O . MET B 1 194 ? 6.266 9.852 8.711 1 93.5 194 MET B O 1
ATOM 3439 N N . GLY B 1 195 ? 7.805 8.758 10.023 1 95 195 GLY B N 1
ATOM 3440 C CA . GLY B 1 195 ? 8.391 8.094 8.867 1 95 195 GLY B CA 1
ATOM 3441 C C . GLY B 1 195 ? 7.395 7.227 8.117 1 95 195 GLY B C 1
ATOM 3442 O O . GLY B 1 195 ? 7.344 7.254 6.883 1 95 195 GLY B O 1
ATOM 3443 N N . ARG B 1 196 ? 6.566 6.445 8.805 1 93.25 196 ARG B N 1
ATOM 3444 C CA . ARG B 1 196 ? 5.531 5.613 8.211 1 93.25 196 ARG B CA 1
ATOM 3445 C C . ARG B 1 196 ? 4.531 6.457 7.426 1 93.25 196 ARG B C 1
ATOM 3447 O O . ARG B 1 196 ? 4.121 6.082 6.324 1 93.25 196 ARG B O 1
ATOM 3454 N N . SER B 1 197 ? 4.164 7.57 7.988 1 95.69 197 SER B N 1
ATOM 3455 C CA . SER B 1 197 ? 3.193 8.445 7.34 1 95.69 197 SER B CA 1
ATOM 3456 C C . SER B 1 197 ? 3.725 8.969 6.012 1 95.69 197 SER B C 1
ATOM 3458 O O . SER B 1 197 ? 2.99 9.031 5.02 1 95.69 197 SER B O 1
ATOM 3460 N N . ILE B 1 198 ? 4.988 9.312 5.996 1 97.06 198 ILE B N 1
ATOM 3461 C CA . ILE B 1 198 ? 5.598 9.859 4.785 1 97.06 198 ILE B CA 1
ATOM 3462 C C . ILE B 1 198 ? 5.738 8.758 3.738 1 97.06 198 ILE B C 1
ATOM 3464 O O . ILE B 1 198 ? 5.309 8.922 2.596 1 97.06 198 ILE B O 1
ATOM 3468 N N . VAL B 1 199 ? 6.281 7.66 4.129 1 95.88 199 VAL B N 1
ATOM 3469 C CA . VAL B 1 199 ? 6.523 6.551 3.217 1 95.88 199 VAL B CA 1
ATOM 3470 C C . VAL B 1 199 ? 5.191 6.008 2.701 1 95.88 199 VAL B C 1
ATOM 3472 O O . VAL B 1 199 ? 5.082 5.609 1.539 1 95.88 199 VAL B O 1
ATOM 3475 N N . ALA B 1 200 ? 4.188 5.996 3.525 1 94.5 200 ALA B N 1
ATOM 3476 C CA . ALA B 1 200 ? 2.859 5.539 3.129 1 94.5 200 ALA B CA 1
ATOM 3477 C C . ALA B 1 200 ? 2.342 6.332 1.931 1 94.5 200 ALA B C 1
ATOM 3479 O O . ALA B 1 200 ? 1.809 5.754 0.981 1 94.5 200 ALA B O 1
ATOM 3480 N N . GLN B 1 201 ? 2.475 7.605 2.002 1 95.88 201 GLN B N 1
ATOM 3481 C CA . GLN B 1 201 ? 1.997 8.469 0.928 1 95.88 201 GLN B CA 1
ATOM 3482 C C . GLN B 1 201 ? 2.701 8.156 -0.388 1 95.88 201 GLN B C 1
ATOM 3484 O O . GLN B 1 201 ? 2.086 8.195 -1.455 1 95.88 201 GLN B O 1
ATOM 3489 N N . ILE B 1 202 ? 3.969 7.84 -0.282 1 95.19 202 ILE B N 1
ATOM 3490 C CA . ILE B 1 202 ? 4.75 7.496 -1.466 1 95.19 202 ILE B CA 1
ATOM 3491 C C . ILE B 1 202 ? 4.301 6.141 -2.002 1 95.19 202 ILE B C 1
ATOM 3493 O O . ILE B 1 202 ? 4.023 5.996 -3.195 1 95.19 202 ILE B O 1
ATOM 3497 N N . LEU B 1 203 ? 4.215 5.207 -1.115 1 91.31 203 LEU B N 1
ATOM 3498 C CA . LEU B 1 203 ? 3.893 3.836 -1.493 1 91.31 203 LEU B CA 1
ATOM 3499 C C . LEU B 1 203 ? 2.465 3.74 -2.021 1 91.31 203 LEU B C 1
ATOM 3501 O O . LEU B 1 203 ? 2.109 2.764 -2.686 1 91.31 203 LEU B O 1
ATOM 3505 N N . PHE B 1 204 ? 1.664 4.656 -1.735 1 91.44 204 PHE B N 1
ATOM 3506 C CA . PHE B 1 204 ? 0.318 4.695 -2.295 1 91.44 204 PHE B CA 1
ATOM 3507 C C . PHE B 1 204 ? 0.36 4.598 -3.814 1 91.44 204 PHE B C 1
ATOM 3509 O O . PHE B 1 204 ? -0.456 3.9 -4.422 1 91.44 204 PHE B O 1
ATOM 3516 N N . TYR B 1 205 ? 1.293 5.273 -4.434 1 87.44 205 TYR B N 1
ATOM 3517 C CA . TYR B 1 205 ? 1.413 5.305 -5.887 1 87.44 205 TYR B CA 1
ATOM 3518 C C . TYR B 1 205 ? 1.896 3.961 -6.422 1 87.44 205 TYR B C 1
ATOM 3520 O O . TYR B 1 205 ? 1.598 3.594 -7.559 1 87.44 205 TYR B O 1
ATOM 3528 N N . ASN B 1 206 ? 2.596 3.262 -5.535 1 82.88 206 ASN B N 1
ATOM 3529 C CA . ASN B 1 206 ? 3.031 1.914 -5.887 1 82.88 206 ASN B CA 1
ATOM 3530 C C . ASN B 1 206 ? 1.88 0.915 -5.809 1 82.88 206 ASN B C 1
ATOM 3532 O O . ASN B 1 206 ? 1.624 0.179 -6.762 1 82.88 206 ASN B O 1
ATOM 3536 N N . THR B 1 207 ? 1.189 0.926 -4.777 1 79.75 207 THR B N 1
ATOM 3537 C CA . THR B 1 207 ? 0.136 -0.037 -4.477 1 79.75 207 THR B CA 1
ATOM 3538 C C . THR B 1 207 ? -1.074 0.188 -5.379 1 79.75 207 THR B C 1
ATOM 3540 O O . THR B 1 207 ? -1.759 -0.764 -5.758 1 79.75 207 THR B O 1
ATOM 3543 N N . ASN B 1 208 ? -1.362 1.425 -5.738 1 80.88 208 ASN B N 1
ATOM 3544 C CA . ASN B 1 208 ? -2.541 1.751 -6.535 1 80.88 208 ASN B CA 1
ATOM 3545 C C . ASN B 1 208 ? -2.174 2.059 -7.984 1 80.88 208 ASN B C 1
ATOM 3547 O O . ASN B 1 208 ? -2.957 2.668 -8.711 1 80.88 208 ASN B O 1
ATOM 3551 N N . ARG B 1 209 ? -1.073 1.64 -8.32 1 77 209 ARG B N 1
ATOM 3552 C CA . ARG B 1 209 ? -0.549 1.97 -9.641 1 77 209 ARG B CA 1
ATOM 3553 C C . ARG B 1 209 ? -1.542 1.589 -10.734 1 77 209 ARG B C 1
ATOM 3555 O O . ARG B 1 209 ? -1.844 2.396 -11.617 1 77 209 ARG B O 1
ATOM 3562 N N . ASP B 1 210 ? -2.082 0.333 -10.727 1 74.88 210 ASP B N 1
ATOM 3563 C CA . ASP B 1 210 ? -2.994 -0.143 -11.758 1 74.88 210 ASP B CA 1
ATOM 3564 C C . ASP B 1 210 ? -4.27 0.696 -11.797 1 74.88 210 ASP B C 1
ATOM 3566 O O . ASP B 1 210 ? -4.746 1.063 -12.875 1 74.88 210 ASP B O 1
ATOM 3570 N N . ALA B 1 211 ? -4.773 0.988 -10.586 1 77.31 211 ALA B N 1
ATOM 3571 C CA . ALA B 1 211 ? -5.988 1.796 -10.5 1 77.31 211 ALA B CA 1
ATOM 3572 C C . ALA B 1 211 ? -5.738 3.215 -11 1 77.31 211 ALA B C 1
ATOM 3574 O O . ALA B 1 211 ? -6.574 3.791 -11.703 1 77.31 211 ALA B O 1
ATOM 3575 N N . LEU B 1 212 ? -4.594 3.814 -10.672 1 81 212 LEU B N 1
ATOM 3576 C CA . LEU B 1 212 ? -4.242 5.164 -11.094 1 81 212 LEU B CA 1
ATOM 3577 C C . LEU B 1 212 ? -4.035 5.223 -12.602 1 81 212 LEU B C 1
ATOM 3579 O O . LEU B 1 212 ? -4.465 6.176 -13.258 1 81 212 LEU B O 1
ATOM 3583 N N . MET B 1 213 ? -3.469 4.109 -13.164 1 77.62 213 MET B N 1
ATOM 3584 C CA . MET B 1 213 ? -3.242 4.051 -14.602 1 77.62 213 MET B CA 1
ATOM 3585 C C . MET B 1 213 ? -4.555 3.861 -15.352 1 77.62 213 MET B C 1
ATOM 3587 O O . MET B 1 213 ? -4.742 4.418 -16.438 1 77.62 213 MET B O 1
ATOM 3591 N N . ALA B 1 214 ? -5.406 3.031 -14.773 1 75.88 214 ALA B N 1
ATOM 3592 C CA . ALA B 1 214 ? -6.715 2.82 -15.391 1 75.88 214 ALA B CA 1
ATOM 3593 C C . ALA B 1 214 ? -7.48 4.137 -15.508 1 75.88 214 ALA B C 1
ATOM 3595 O O . ALA B 1 214 ? -8.172 4.367 -16.5 1 75.88 214 ALA B O 1
ATOM 3596 N N . GLN B 1 215 ? -7.332 5.008 -14.555 1 78.5 215 GLN B N 1
ATOM 3597 C CA . GLN B 1 215 ? -7.996 6.305 -14.57 1 78.5 215 GLN B CA 1
ATOM 3598 C C . GLN B 1 215 ? -7.379 7.23 -15.609 1 78.5 215 GLN B C 1
ATOM 3600 O O . GLN B 1 215 ? -7.988 8.227 -16 1 78.5 215 GLN B O 1
ATOM 3605 N N . ARG B 1 216 ? -6.18 6.844 -16.047 1 81.5 216 ARG B N 1
ATOM 3606 C CA . ARG B 1 216 ? -5.441 7.668 -17 1 81.5 216 ARG B CA 1
ATOM 3607 C C . ARG B 1 216 ? -5.383 7.004 -18.359 1 81.5 216 ARG B C 1
ATOM 3609 O O . ARG B 1 216 ? -4.527 7.34 -19.188 1 81.5 216 ARG B O 1
ATOM 3616 N N . ASP B 1 217 ? -6.242 6.031 -18.578 1 80.81 217 ASP B N 1
ATOM 3617 C CA . ASP B 1 217 ? -6.289 5.297 -19.844 1 80.81 217 ASP B CA 1
ATOM 3618 C C . ASP B 1 217 ? -4.945 4.641 -20.156 1 80.81 217 ASP B C 1
ATOM 3620 O O . ASP B 1 217 ? -4.504 4.629 -21.297 1 80.81 217 ASP B O 1
ATOM 3624 N N . GLY B 1 218 ? -4.234 4.289 -19.109 1 75.38 218 GLY B N 1
ATOM 3625 C CA . GLY B 1 218 ? -2.992 3.545 -19.25 1 75.38 218 GLY B CA 1
ATOM 3626 C C . GLY B 1 218 ? -1.787 4.438 -19.484 1 75.38 218 GLY B C 1
ATOM 3627 O O . GLY B 1 218 ? -0.668 3.949 -19.656 1 75.38 218 GLY B O 1
ATOM 3628 N N . LEU B 1 219 ? -1.936 5.746 -19.484 1 77.5 219 LEU B N 1
ATOM 3629 C CA . LEU B 1 219 ? -0.834 6.676 -19.703 1 77.5 219 LEU B CA 1
ATOM 3630 C C . LEU B 1 219 ? 0.023 6.82 -18.453 1 77.5 219 LEU B C 1
ATOM 3632 O O . LEU B 1 219 ? -0.501 6.859 -17.344 1 77.5 219 LEU B O 1
ATOM 3636 N N . PRO B 1 220 ? 1.339 6.773 -18.656 1 79.06 220 PRO B N 1
ATOM 3637 C CA . PRO B 1 220 ? 2.225 6.973 -17.516 1 79.06 220 PRO B CA 1
ATOM 3638 C C . PRO B 1 220 ? 2.115 8.375 -16.922 1 79.06 220 PRO B C 1
ATOM 3640 O O . PRO B 1 220 ? 1.568 9.281 -17.562 1 79.06 220 PRO B O 1
ATOM 3643 N N . PHE B 1 221 ? 2.602 8.523 -15.75 1 84.88 221 PHE B N 1
ATOM 3644 C CA . PHE B 1 221 ? 2.682 9.844 -15.141 1 84.88 221 PHE B CA 1
ATOM 3645 C C . PHE B 1 221 ? 3.711 10.711 -15.852 1 84.88 221 PHE B C 1
ATOM 3647 O O . PHE B 1 221 ? 4.777 10.227 -16.234 1 84.88 221 PHE B O 1
ATOM 3654 N N . THR B 1 222 ? 3.342 11.945 -16.078 1 85.56 222 THR B N 1
ATOM 3655 C CA . THR B 1 222 ? 4.301 12.891 -16.625 1 85.56 222 THR B CA 1
ATOM 3656 C C . THR B 1 222 ? 5.262 13.383 -15.547 1 85.56 222 THR B C 1
ATOM 3658 O O . THR B 1 222 ? 4.957 13.289 -14.352 1 85.56 222 THR B O 1
ATOM 3661 N N . PRO B 1 223 ? 6.418 13.836 -15.969 1 86.75 223 PRO B N 1
ATOM 3662 C CA . PRO B 1 223 ? 7.348 14.398 -14.992 1 86.75 223 PRO B CA 1
ATOM 3663 C C . PRO B 1 223 ? 6.711 15.5 -14.141 1 86.75 223 PRO B C 1
ATOM 3665 O O . PRO B 1 223 ? 6.988 15.594 -12.945 1 86.75 223 PRO B O 1
ATOM 3668 N N . ASP B 1 224 ? 5.863 16.25 -14.703 1 89.88 224 ASP B N 1
ATOM 3669 C CA . ASP B 1 224 ? 5.203 17.328 -13.969 1 89.88 224 ASP B CA 1
ATOM 3670 C C . ASP B 1 224 ? 4.258 16.766 -12.906 1 89.88 224 ASP B C 1
ATOM 3672 O O . ASP B 1 224 ? 4.168 17.312 -11.805 1 89.88 224 ASP B O 1
ATOM 3676 N N . GLU B 1 225 ? 3.576 15.719 -13.281 1 88.75 225 GLU B N 1
ATOM 3677 C CA . GLU B 1 225 ? 2.654 15.102 -12.336 1 88.75 225 GLU B CA 1
ATOM 3678 C C . GLU B 1 225 ? 3.404 14.492 -11.156 1 88.75 225 GLU B C 1
ATOM 3680 O O . GLU B 1 225 ? 2.939 14.562 -10.016 1 88.75 225 GLU B O 1
ATOM 3685 N N . VAL B 1 226 ? 4.566 13.891 -11.469 1 91.38 226 VAL B N 1
ATOM 3686 C CA . VAL B 1 226 ? 5.398 13.32 -10.414 1 91.38 226 VAL B CA 1
ATOM 3687 C C . VAL B 1 226 ? 5.902 14.43 -9.492 1 91.38 226 VAL B C 1
ATOM 3689 O O . VAL B 1 226 ? 5.891 14.289 -8.273 1 91.38 226 VAL B O 1
ATOM 3692 N N . SER B 1 227 ? 6.309 15.547 -10.109 1 93.19 227 SER B N 1
ATOM 3693 C CA . SER B 1 227 ? 6.785 16.688 -9.344 1 93.19 227 SER B CA 1
ATOM 3694 C C . SER B 1 227 ? 5.684 17.266 -8.461 1 93.19 227 SER B C 1
ATOM 3696 O O . SER B 1 227 ? 5.934 17.641 -7.309 1 93.19 227 SER B O 1
ATOM 3698 N N . GLU B 1 228 ? 4.48 17.297 -9.008 1 92.38 228 GLU B N 1
ATOM 3699 C CA . GLU B 1 228 ? 3.342 17.797 -8.242 1 92.38 228 GLU B CA 1
ATOM 3700 C C . GLU B 1 228 ? 3.027 16.891 -7.066 1 92.38 228 GLU B C 1
ATOM 3702 O O . GLU B 1 228 ? 2.727 17.359 -5.969 1 92.38 228 GLU B O 1
ATOM 3707 N N . ALA B 1 229 ? 3.072 15.602 -7.316 1 93.62 229 ALA B N 1
ATOM 3708 C CA . ALA B 1 229 ? 2.84 14.633 -6.246 1 93.62 229 ALA B CA 1
ATOM 3709 C C . ALA B 1 229 ? 3.9 14.758 -5.152 1 93.62 229 ALA B C 1
ATOM 3711 O O . ALA B 1 229 ? 3.58 14.734 -3.963 1 93.62 229 ALA B O 1
ATOM 3712 N N . ALA B 1 230 ? 5.145 14.906 -5.582 1 95.56 230 ALA B N 1
ATOM 3713 C CA . ALA B 1 230 ? 6.25 15.039 -4.637 1 95.56 230 ALA B CA 1
ATOM 3714 C C . ALA B 1 230 ? 6.102 16.297 -3.795 1 95.56 230 ALA B C 1
ATOM 3716 O O . ALA B 1 230 ? 6.32 16.281 -2.58 1 95.56 230 ALA B O 1
ATOM 3717 N N . LEU B 1 231 ? 5.762 17.359 -4.465 1 94.5 231 LEU B N 1
ATOM 3718 C CA . LEU B 1 231 ? 5.57 18.625 -3.764 1 94.5 231 LEU B CA 1
ATOM 3719 C C . LEU B 1 231 ? 4.438 18.531 -2.75 1 94.5 231 LEU B C 1
ATOM 3721 O O . LEU B 1 231 ? 4.566 18.984 -1.616 1 94.5 231 LEU B O 1
ATOM 3725 N N . HIS B 1 232 ? 3.377 17.891 -3.137 1 94.12 232 HIS B N 1
ATOM 3726 C CA . HIS B 1 232 ? 2.24 17.719 -2.242 1 94.12 232 HIS B CA 1
ATOM 3727 C C . HIS B 1 232 ? 2.629 16.906 -1.013 1 94.12 232 HIS B C 1
ATOM 3729 O O . HIS B 1 232 ? 2.354 17.312 0.119 1 94.12 232 HIS B O 1
ATOM 3735 N N . ILE B 1 233 ? 3.219 15.734 -1.236 1 96.75 233 ILE B N 1
ATOM 3736 C CA . ILE B 1 233 ? 3.58 14.844 -0.14 1 96.75 233 ILE B CA 1
ATOM 3737 C C . ILE B 1 233 ? 4.543 15.555 0.81 1 96.75 233 ILE B C 1
ATOM 3739 O O . ILE B 1 233 ? 4.406 15.453 2.031 1 96.75 233 ILE B O 1
ATOM 3743 N N . THR B 1 234 ? 5.473 16.328 0.224 1 95.81 234 THR B N 1
ATOM 3744 C CA . THR B 1 234 ? 6.441 17.062 1.033 1 95.81 234 THR B CA 1
ATOM 3745 C C . THR B 1 234 ? 5.746 18.109 1.899 1 95.81 234 THR B C 1
ATOM 3747 O O . THR B 1 234 ? 5.953 18.156 3.113 1 95.81 234 THR B O 1
ATOM 3750 N N . ARG B 1 235 ? 4.914 18.906 1.308 1 93 235 ARG B N 1
ATOM 3751 C CA . ARG B 1 235 ? 4.238 19.984 2.023 1 93 235 ARG B CA 1
ATOM 3752 C C . ARG B 1 235 ? 3.277 19.438 3.07 1 93 235 ARG B C 1
ATOM 3754 O O . ARG B 1 235 ? 3.209 19.938 4.191 1 93 235 ARG B O 1
ATOM 3761 N N . PHE B 1 236 ? 2.539 18.391 2.676 1 93.69 236 PHE B N 1
ATOM 3762 C CA . PHE B 1 236 ? 1.624 17.734 3.596 1 93.69 236 PHE B CA 1
ATOM 3763 C C . PHE B 1 236 ? 2.377 17.172 4.801 1 93.69 236 PHE B C 1
ATOM 3765 O O . PHE B 1 236 ? 1.938 17.344 5.941 1 93.69 236 PHE B O 1
ATOM 3772 N N . SER B 1 237 ? 3.49 16.562 4.562 1 94.94 237 SER B N 1
ATOM 3773 C CA . SER B 1 237 ? 4.289 15.945 5.613 1 94.94 237 SER B CA 1
ATOM 3774 C C . SER B 1 237 ? 4.934 17 6.512 1 94.94 237 SER B C 1
ATOM 3776 O O . SER B 1 237 ? 4.996 16.828 7.73 1 94.94 237 SER B O 1
ATOM 3778 N N . LEU B 1 238 ? 5.406 18.094 5.914 1 92 238 LEU B N 1
ATOM 3779 C CA . LEU B 1 238 ? 5.98 19.172 6.711 1 92 238 LEU B CA 1
ATOM 3780 C C . LEU B 1 238 ? 4.941 19.75 7.668 1 92 238 LEU B C 1
ATOM 3782 O O . LEU B 1 238 ? 5.246 20 8.836 1 92 238 LEU B O 1
ATOM 3786 N N . GLY B 1 239 ? 3.734 19.969 7.133 1 88.44 239 GLY B N 1
ATOM 3787 C CA . GLY B 1 239 ? 2.65 20.406 8 1 88.44 239 GLY B CA 1
ATOM 3788 C C . GLY B 1 239 ? 2.346 19.422 9.117 1 88.44 239 GLY B C 1
ATOM 3789 O O . GLY B 1 239 ? 2.125 19.828 10.258 1 88.44 239 GLY B O 1
ATOM 3790 N N . GLY B 1 240 ? 2.314 18.156 8.781 1 89.5 240 GLY B N 1
ATOM 3791 C CA . GLY B 1 240 ? 2.084 17.125 9.773 1 89.5 240 GLY B CA 1
ATOM 3792 C C . GLY B 1 240 ? 3.146 17.078 10.852 1 89.5 240 GLY B C 1
ATOM 3793 O O . GLY B 1 240 ? 2.83 16.969 12.039 1 89.5 240 GLY B O 1
ATOM 3794 N N . ILE B 1 241 ? 4.355 17.219 10.477 1 84.38 241 ILE B N 1
ATOM 3795 C CA . ILE B 1 241 ? 5.484 17.188 11.406 1 84.38 241 ILE B CA 1
ATOM 3796 C C . ILE B 1 241 ? 5.406 18.391 12.352 1 84.38 241 ILE B C 1
ATOM 3798 O O . ILE B 1 241 ? 5.582 18.234 13.562 1 84.38 241 ILE B O 1
ATOM 3802 N N . THR B 1 242 ? 5.098 19.516 11.797 1 79.94 242 THR B N 1
ATOM 3803 C CA . THR B 1 242 ? 5.004 20.734 12.602 1 79.94 242 THR B CA 1
ATOM 3804 C C . THR B 1 242 ? 3.852 20.641 13.594 1 79.94 242 THR B C 1
ATOM 3806 O O . THR B 1 242 ? 3.996 21.016 14.758 1 79.94 242 THR B O 1
ATOM 3809 N N . HIS B 1 243 ? 2.793 20.141 13.133 1 78.75 243 HIS B N 1
ATOM 3810 C CA . HIS B 1 243 ? 1.613 20.016 13.977 1 78.75 243 HIS B CA 1
ATOM 3811 C C . HIS B 1 243 ? 1.85 19.031 15.117 1 78.75 243 HIS B C 1
ATOM 3813 O O . HIS B 1 243 ? 1.481 19.297 16.266 1 78.75 243 HIS B O 1
ATOM 3819 N N . ILE B 1 244 ? 2.449 17.953 14.883 1 75.62 244 ILE B N 1
ATOM 3820 C CA . ILE B 1 244 ? 2.742 16.953 15.898 1 75.62 244 ILE B CA 1
ATOM 3821 C C . ILE B 1 244 ? 3.76 17.516 16.891 1 75.62 244 ILE B C 1
ATOM 3823 O O . ILE B 1 244 ? 3.654 17.266 18.094 1 75.62 244 ILE B O 1
ATOM 3827 N N . SER B 1 245 ? 4.586 18.234 16.375 1 70 245 SER B N 1
ATOM 3828 C CA . SER B 1 245 ? 5.648 18.781 17.219 1 70 245 SER B CA 1
ATOM 3829 C C . SER B 1 245 ? 5.117 19.875 18.141 1 70 245 SER B C 1
ATOM 3831 O O . SER B 1 245 ? 5.582 20.016 19.266 1 70 245 SER B O 1
ATOM 3833 N N . GLU B 1 246 ? 4.117 20.656 17.641 1 66.5 246 GLU B N 1
ATOM 3834 C CA . GLU B 1 246 ? 3.57 21.766 18.422 1 66.5 246 GLU B CA 1
ATOM 3835 C C . GLU B 1 246 ? 2.549 21.266 19.438 1 66.5 246 GLU B C 1
ATOM 3837 O O . GLU B 1 246 ? 2.398 21.859 20.516 1 66.5 246 GLU B O 1
ATOM 3842 N N . HIS B 1 247 ? 1.677 20.391 19.109 1 58.75 247 HIS B N 1
ATOM 3843 C CA . HIS B 1 247 ? 0.542 20.016 19.953 1 58.75 247 HIS B CA 1
ATOM 3844 C C . HIS B 1 247 ? 0.917 18.922 20.938 1 58.75 247 HIS B C 1
ATOM 3846 O O . HIS B 1 247 ? 0.097 18.516 21.766 1 58.75 247 HIS B O 1
ATOM 3852 N N . MET B 1 248 ? 2.033 18.359 20.812 1 51.91 248 MET B N 1
ATOM 3853 C CA . MET B 1 248 ? 2.516 17.5 21.891 1 51.91 248 MET B CA 1
ATOM 3854 C C . MET B 1 248 ? 3.303 18.312 22.922 1 51.91 248 MET B C 1
ATOM 3856 O O . MET B 1 248 ? 4.047 17.734 23.719 1 51.91 248 MET B O 1
ATOM 3860 N N . LYS B 1 249 ? 2.926 19.688 22.953 1 40.5 249 LYS B N 1
ATOM 3861 C CA . LYS B 1 249 ? 3.35 20.469 24.109 1 40.5 249 LYS B CA 1
ATOM 3862 C C . LYS B 1 249 ? 2.449 20.203 25.312 1 40.5 249 LYS B C 1
ATOM 3864 O O . LYS B 1 249 ? 1.235 20.031 25.156 1 40.5 249 LYS B O 1
#

Nearest PDB structures (foldseek):
  1t33-assembly1_B  TM=6.728E-01  e=4.152E-06  Salmonella enterica subsp. enterica serovar Typhimurium str. LT2
  5wm9-assembly1_A  TM=6.935E-01  e=1.399E-05  Mycobacterium tuberculosis H37Rv
  6hs0-assembly1_A  TM=7.060E-01  e=1.075E-04  Mycobacterium tuberculosis H37Rv
  7n4z-assembly2_B  TM=5.275E-01  e=1.023E-02  Salmonella enterica subsp. enterica serovar Typhimurium
  7n4w-assembly1_A-2  TM=5.085E-01  e=1.799E-02  Salmonella enterica subsp. enterica serovar Typhimurium str. 14028S

InterPro domains:
  IPR001647 DNA-binding HTH domain, TetR-type [PF00440] (42-87)
  IPR001647 DNA-binding HTH domain, TetR-type [PS50977] (36-95)
  IPR009057 Homedomain-like superfamily [SSF46689] (35-98)
  IPR015292 Transcription regulator YbiH, C-terminal [PF09209] (113-241)
  IPR050109 HTH-type, TetR-like transcriptional regulator [PTHR30055] (29-197)

Solvent-accessible surface area (backbone atoms only — not comparable to full-atom values): 26697 Å² total; per-residue (Å²): 134,56,74,66,57,52,52,53,48,50,57,53,56,60,57,65,72,65,69,73,80,73,83,86,81,60,85,90,52,63,48,64,68,55,50,52,49,48,49,50,34,41,47,55,22,38,46,52,46,34,18,74,62,37,88,79,59,52,62,58,59,33,18,59,68,36,72,47,57,73,59,47,51,43,71,74,48,68,27,66,64,38,43,49,29,49,43,42,50,50,50,53,51,50,39,39,68,77,32,31,72,44,38,82,44,57,91,85,46,58,60,69,54,32,49,33,19,27,46,37,17,52,44,43,61,66,59,43,58,82,56,54,74,44,47,48,41,43,47,48,52,44,48,42,52,70,61,40,94,37,77,75,36,44,68,58,49,51,49,49,53,49,51,50,49,63,58,47,45,63,52,48,50,52,47,27,47,74,39,57,34,69,92,52,102,53,48,66,60,50,46,52,52,51,49,48,42,52,50,16,40,54,46,37,59,53,60,39,35,68,62,57,22,59,76,47,77,66,48,74,57,48,68,66,56,51,49,49,50,24,50,47,55,39,44,28,44,52,18,9,43,34,37,50,22,52,68,73,105,135,55,74,64,58,53,55,53,47,52,56,53,56,63,56,64,73,67,70,73,78,79,76,87,75,61,84,90,49,66,50,64,69,56,50,51,50,49,49,50,35,42,49,54,23,40,46,52,47,34,19,73,63,37,86,80,62,53,62,59,60,32,19,57,69,35,74,45,56,73,61,47,50,44,72,73,48,68,25,66,64,40,43,48,28,50,45,42,51,51,50,51,51,52,40,40,69,75,33,31,72,43,39,81,45,59,89,86,49,58,61,69,56,34,48,33,20,27,45,37,17,51,43,44,61,66,53,53,59,84,58,54,73,43,49,50,41,45,48,48,52,44,49,42,52,71,60,38,93,36,77,75,36,43,68,59,49,52,49,50,52,48,52,52,47,64,58,46,46,64,52,48,51,52,47,27,48,76,38,57,34,70,90,48,102,53,48,66,59,50,46,50,51,52,50,49,43,51,51,15,40,52,47,36,58,56,61,39,37,66,63,56,22,58,77,47,76,65,47,74,58,48,72,66,54,50,51,49,50,23,50,48,55,39,44,28,43,53,19,10,45,34,37,50,22,53,68,73,105

Radius of gyration: 26.02 Å; Cα contacts (8 Å, |Δi|>4): 506; chains: 2; bounding box: 84×64×51 Å

pLDDT: mean 81.9, std 19.04, range [26.02, 97.94]